Protein AF-A0A946GXW9-F1 (afdb_monomer_lite)

Secondary structure (DSSP, 8-state):
----------------------------------PPS--PPSTTEEEEEEEETTEEEEEEEEEEETTEETTHHHHHHHHHHHHHH-TTSSS--BHHHHHH-GGG-SHHHHHHHHSHHHHHHHHHHH-SSSSSB--HHHHHHHHHHHHTS-SEEEEEEE------HHHHHH-SS-SS-B-HHHHHTHHHHHHTT-SS-SSEEETTTS-----TTTSSS-SS-S--TT--TT-S--SEEE-STTS-HHHHHHHHHHHHSS---SHHHHHSPPSEEEEEE---TT-TT-EEEEEESSTTS------STTGGGEEEEEETTEEEEEEEPPPSSPPP-HHHHHHHHHHTT-SS-SSEEETHHHHTT-SHHHHHHHHHH-SS-SSEEEHHHHHHHHHHHHHHHHH-EEEEEEEE---HHHHH-SS-SSEEEHHHHHHHHHHHGGG-SSSSS-B-GGG---EEEEEEEETT----GGGT------------------HHHHHH-SS-SSSB-TTT--S-HHHHHHH-SS-SSSB-HHHHHHHHT--

Foldseek 3Di:
DDDDDDDDDDDDDDDDDDDDDDDDDDDDDPPPDPPDPDQDDPQQWFWKWFQALQGIAIEIEREAEPNHRLCPLVLVVLVVLQCQQPVVVPNFRFPVSSLVRLLQLFAQRVVQSPDPVSVVVLCPQLPVVVPRTRDSSSSQSSLCNLQVHHLEAEAEDAFPPPDDLLQCQLCPVPPQKNFLVSLVCLLVSQQVLPPVNPQKFFSVSSDPPPVVVCVPPDPDDPPQPDDDPPHAADRMDTDGPPDDQSNVQSSSCRQPVDGDRCVCSNPDDGQKYKYAYAYDPPDPPHAIAIDGPDPVFDGDDDPDPVCRQWDWGADLQAIEIEGAFDFPDDPPPQLVVLVVVCVVQVPVPPQKHADPSQVVCPDPVSVSVQSNLPNVPPRIGGSVSSSVSSCSNCVSQQSRKYKYKHWFQDHLQNQLPLQPPNMHGSLSSVCSSVSQCVLVPVPNSMRHSSSRYTYMYIYMHRPPGPGDCVSVDDPPPPRPVVPVPDPPADPVQVVLPPVPPQKHAPVSDPDDVVVVCVLPPVNPRIHHRVSRVVVVPPD

Structure (mmCIF, N/CA/C/O backbone):
data_AF-A0A946GXW9-F1
#
_entry.id   AF-A0A946GXW9-F1
#
loop_
_atom_site.group_PDB
_atom_site.id
_atom_site.type_symbol
_atom_site.label_atom_id
_atom_site.label_alt_id
_atom_site.label_comp_id
_atom_site.label_asym_id
_atom_site.label_entity_id
_atom_site.label_seq_id
_atom_site.pdbx_PDB_ins_code
_atom_site.Cartn_x
_atom_site.Cartn_y
_atom_site.Cartn_z
_atom_site.occupancy
_atom_site.B_iso_or_equiv
_atom_site.auth_seq_id
_atom_site.auth_comp_id
_atom_site.auth_asym_id
_atom_site.auth_atom_id
_atom_site.pdbx_PDB_model_num
ATOM 1 N N . MET A 1 1 ? 68.899 37.849 25.808 1.00 30.95 1 MET A N 1
ATOM 2 C CA . MET A 1 1 ? 70.343 38.121 25.614 1.00 30.95 1 MET A CA 1
ATOM 3 C C . MET A 1 1 ? 71.054 37.834 26.927 1.00 30.95 1 MET A C 1
ATOM 5 O O . MET A 1 1 ? 70.459 38.208 27.932 1.00 30.95 1 MET A O 1
ATOM 9 N N . PRO A 1 2 ? 72.256 37.224 26.968 1.00 49.47 2 PRO A N 1
ATOM 10 C CA . PRO A 1 2 ? 73.142 36.755 25.880 1.00 49.47 2 PRO A CA 1
ATOM 11 C C . PRO A 1 2 ? 73.172 35.199 25.778 1.00 49.47 2 PRO A C 1
ATOM 13 O O . PRO A 1 2 ? 72.967 34.523 26.777 1.00 49.47 2 PRO A O 1
ATOM 16 N N . THR A 1 3 ? 73.126 34.562 24.595 1.00 29.72 3 THR A N 1
ATOM 17 C CA . THR A 1 3 ? 74.217 34.223 23.627 1.00 29.72 3 THR A CA 1
ATOM 18 C C . THR A 1 3 ? 75.319 33.323 24.214 1.00 29.72 3 THR A C 1
ATOM 20 O O . THR A 1 3 ? 76.046 33.757 25.094 1.00 29.72 3 THR A O 1
ATOM 23 N N . HIS A 1 4 ? 75.364 32.018 23.904 1.00 30.39 4 HIS A N 1
ATOM 24 C CA . HIS A 1 4 ? 75.923 31.348 22.701 1.00 30.39 4 HIS A CA 1
ATOM 25 C C . HIS A 1 4 ? 77.460 31.397 22.556 1.00 30.39 4 HIS A C 1
ATOM 27 O O . HIS A 1 4 ? 78.017 32.448 22.267 1.00 30.39 4 HIS A O 1
ATOM 33 N N . ALA A 1 5 ? 78.087 30.213 22.606 1.00 30.28 5 ALA A N 1
ATOM 34 C CA . ALA A 1 5 ? 79.343 29.823 21.939 1.00 30.28 5 ALA A CA 1
ATOM 35 C C . ALA A 1 5 ? 79.352 28.273 21.871 1.00 30.28 5 ALA A C 1
ATOM 37 O O . ALA A 1 5 ? 79.281 27.630 22.910 1.00 30.28 5 ALA A O 1
ATOM 38 N N . ARG A 1 6 ? 79.035 27.612 20.747 1.00 26.62 6 ARG A N 1
ATOM 39 C CA . ARG A 1 6 ? 79.827 27.254 19.544 1.00 26.62 6 ARG A CA 1
ATOM 40 C C . ARG A 1 6 ? 81.110 26.417 19.768 1.00 26.62 6 ARG A C 1
ATOM 42 O O . ARG A 1 6 ? 82.108 26.941 20.234 1.00 26.62 6 ARG A O 1
ATOM 49 N N . LEU A 1 7 ? 81.036 25.196 19.208 1.00 24.03 7 LEU A N 1
ATOM 50 C CA . LEU A 1 7 ? 82.045 24.390 18.481 1.00 24.03 7 LEU A CA 1
ATOM 51 C C . LEU A 1 7 ? 83.247 23.748 19.215 1.00 24.03 7 LEU A C 1
ATOM 53 O O . LEU A 1 7 ? 84.143 24.454 19.651 1.00 24.03 7 LEU A O 1
ATOM 57 N N . LEU A 1 8 ? 83.343 22.406 19.142 1.00 23.98 8 LEU A N 1
ATOM 58 C CA . LEU A 1 8 ? 84.377 21.612 18.418 1.00 23.98 8 LEU A CA 1
ATOM 59 C C . LEU A 1 8 ? 84.025 20.095 18.532 1.00 23.98 8 LEU A C 1
ATOM 61 O O . LEU A 1 8 ? 83.753 19.635 19.631 1.00 23.98 8 LEU A O 1
ATOM 65 N N . VAL A 1 9 ? 83.720 19.352 17.454 1.00 23.00 9 VAL A N 1
ATOM 66 C CA . VAL A 1 9 ? 84.589 18.553 16.537 1.00 23.00 9 VAL A CA 1
ATOM 67 C C . VAL A 1 9 ? 85.198 17.266 17.139 1.00 23.00 9 VAL A C 1
ATOM 69 O O . VAL A 1 9 ? 86.105 17.356 17.955 1.00 23.00 9 VAL A O 1
ATOM 72 N N . CYS A 1 10 ? 84.737 16.091 16.662 1.00 22.88 10 CYS A N 1
ATOM 73 C CA . CYS A 1 10 ? 85.513 14.940 16.118 1.00 22.88 10 CYS A CA 1
ATOM 74 C C . CYS A 1 10 ? 84.574 13.719 15.916 1.00 22.88 10 CYS A C 1
ATOM 76 O O . CYS A 1 10 ? 83.978 13.252 16.877 1.00 22.88 10 CYS A O 1
ATOM 78 N N . VAL A 1 11 ? 84.198 13.343 14.683 1.00 23.62 11 VAL A N 1
ATOM 79 C CA . VAL A 1 11 ? 84.853 12.385 13.749 1.00 23.62 11 VAL A CA 1
ATOM 80 C C . VAL A 1 11 ? 84.713 10.908 14.164 1.00 23.62 11 VAL A C 1
ATOM 82 O O . VAL A 1 11 ? 85.396 10.468 15.081 1.00 23.62 11 VAL A O 1
ATOM 85 N N . CYS A 1 12 ? 83.895 10.134 13.427 1.00 23.73 12 CYS A N 1
ATOM 86 C CA . CYS A 1 12 ? 84.366 8.972 12.647 1.00 23.73 12 CYS A CA 1
ATOM 87 C C . CYS A 1 12 ? 83.267 8.300 11.784 1.00 23.73 12 CYS A C 1
ATOM 89 O O . CYS A 1 12 ? 82.201 7.968 12.286 1.00 23.73 12 CYS A O 1
ATOM 91 N N . CYS A 1 13 ? 83.630 8.099 10.505 1.00 23.03 13 CYS A N 1
ATOM 92 C CA . CYS A 1 13 ? 83.280 7.070 9.500 1.00 23.03 13 CYS A CA 1
ATOM 93 C C . CYS A 1 13 ? 81.815 6.623 9.289 1.00 23.03 13 CYS A C 1
ATOM 95 O O . CYS A 1 13 ? 81.186 6.077 10.181 1.00 23.03 13 CYS A O 1
ATOM 97 N N . ALA A 1 14 ? 81.221 6.907 8.118 1.00 25.06 14 ALA A N 1
ATOM 98 C CA . ALA A 1 14 ? 81.325 6.182 6.824 1.00 25.06 14 ALA A CA 1
ATOM 99 C C . ALA A 1 14 ? 80.259 5.068 6.744 1.00 25.06 14 ALA A C 1
ATOM 101 O O . ALA A 1 14 ? 80.277 4.151 7.549 1.00 25.06 14 ALA A O 1
ATOM 102 N N . SER A 1 15 ? 79.267 5.122 5.853 1.00 28.66 15 SER A N 1
ATOM 103 C CA . SER A 1 15 ? 79.447 4.964 4.405 1.00 28.66 15 SER A CA 1
ATOM 104 C C . SER A 1 15 ? 78.376 5.659 3.536 1.00 28.66 15 SER A C 1
ATOM 106 O O . SER A 1 15 ? 77.223 5.832 3.915 1.00 28.66 15 SER A O 1
ATOM 108 N N . MET A 1 16 ? 78.845 6.035 2.345 1.00 25.14 16 MET A N 1
ATOM 109 C CA . MET A 1 16 ? 78.244 6.712 1.187 1.00 25.14 16 MET A CA 1
ATOM 110 C C . MET A 1 16 ? 76.792 6.328 0.795 1.00 25.14 16 MET A C 1
ATOM 112 O O . MET A 1 16 ? 76.543 5.197 0.397 1.00 25.14 16 MET A O 1
ATOM 116 N N . LEU A 1 17 ? 75.840 7.271 0.918 1.00 25.91 17 LEU A N 1
ATOM 117 C CA . LEU A 1 17 ? 75.287 8.172 -0.130 1.00 25.91 17 LEU A CA 1
ATOM 118 C C . LEU A 1 1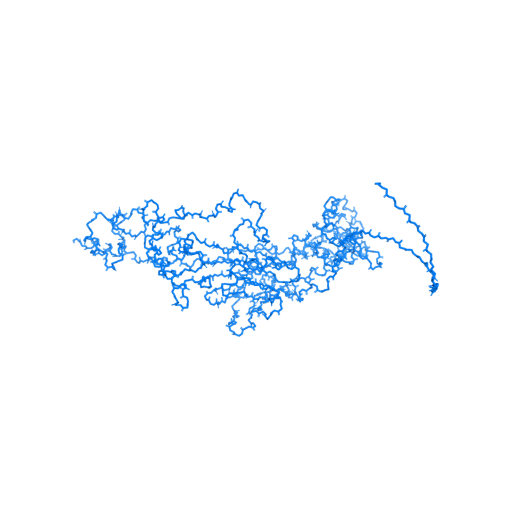7 ? 75.132 7.646 -1.595 1.00 25.91 17 LEU A C 1
ATOM 120 O O . LEU A 1 17 ? 76.003 6.890 -2.016 1.00 25.91 17 LEU A O 1
ATOM 124 N N . PRO A 1 18 ? 74.208 8.180 -2.455 1.00 36.69 18 PRO A N 1
ATOM 125 C CA . PRO A 1 18 ? 73.216 9.250 -2.183 1.00 36.69 18 PRO A CA 1
ATOM 126 C C . PRO A 1 18 ? 71.919 9.381 -3.064 1.00 36.69 18 PRO A C 1
ATOM 128 O O . PRO A 1 18 ? 71.711 8.649 -4.022 1.00 36.69 18 PRO A O 1
ATOM 131 N N . PHE A 1 19 ? 71.170 10.471 -2.767 1.00 24.66 19 PHE A N 1
ATOM 132 C CA . PHE A 1 19 ? 70.491 11.439 -3.675 1.00 24.66 19 PHE A CA 1
ATOM 133 C C . PHE A 1 19 ? 69.197 10.924 -4.345 1.00 24.66 19 PHE A C 1
ATOM 135 O O . PHE A 1 19 ? 69.226 9.936 -5.058 1.00 24.66 19 PHE A O 1
ATOM 142 N N . THR A 1 20 ? 68.007 11.537 -4.280 1.00 26.42 20 THR A N 1
ATOM 143 C CA . THR A 1 20 ? 67.396 12.788 -3.742 1.00 26.42 20 THR A CA 1
ATOM 144 C C . THR A 1 20 ? 65.962 12.792 -4.322 1.00 26.42 20 THR A C 1
ATOM 146 O O . THR A 1 20 ? 65.746 12.131 -5.329 1.00 26.42 20 THR A O 1
ATOM 149 N N . THR A 1 21 ? 64.914 13.466 -3.852 1.00 27.81 21 THR A N 1
ATOM 150 C CA . THR A 1 21 ? 64.698 14.660 -3.018 1.00 27.81 21 THR A CA 1
ATOM 151 C C . THR A 1 21 ? 63.302 14.523 -2.401 1.00 27.81 21 THR A C 1
ATOM 153 O O . THR A 1 21 ? 62.371 14.081 -3.071 1.00 27.81 21 THR A O 1
ATOM 156 N N . ALA A 1 22 ? 63.163 14.952 -1.150 1.00 26.20 22 ALA A N 1
ATOM 157 C CA . ALA A 1 22 ? 61.893 15.166 -0.466 1.00 26.20 22 ALA A CA 1
ATOM 158 C C . ALA A 1 22 ? 61.220 16.475 -0.914 1.00 26.20 22 ALA A C 1
ATOM 160 O O . ALA A 1 22 ? 61.940 17.427 -1.205 1.00 26.20 22 ALA A O 1
ATOM 161 N N . VAL A 1 23 ? 59.884 16.543 -0.842 1.00 25.88 23 VAL A N 1
ATOM 162 C CA . VAL A 1 23 ? 59.140 17.705 -0.313 1.00 25.88 23 VAL A CA 1
ATOM 163 C C . VAL A 1 23 ? 57.891 17.190 0.422 1.00 25.88 23 VAL A C 1
ATOM 165 O O . VAL A 1 23 ? 57.211 16.283 -0.052 1.00 25.88 23 VAL A O 1
ATOM 168 N N . GLU A 1 24 ? 57.664 17.748 1.609 1.00 24.03 24 GLU A N 1
ATOM 169 C CA . GLU A 1 24 ? 56.623 17.449 2.596 1.00 24.03 24 GLU A CA 1
ATOM 170 C C . GLU A 1 24 ? 55.226 18.021 2.273 1.00 24.03 24 GLU A C 1
ATOM 172 O O . GLU A 1 24 ? 55.105 19.054 1.623 1.00 24.03 24 GLU A O 1
ATOM 177 N N . ALA A 1 25 ? 54.234 17.384 2.915 1.00 25.06 25 ALA A N 1
ATOM 178 C CA . ALA A 1 25 ? 53.025 17.929 3.556 1.00 25.06 25 ALA A CA 1
ATOM 179 C C . ALA A 1 25 ? 51.871 18.525 2.719 1.00 25.06 25 ALA A C 1
ATOM 181 O O . ALA A 1 25 ? 52.032 19.475 1.962 1.00 25.06 25 ALA A O 1
ATOM 182 N N . GLY A 1 26 ? 50.656 18.044 3.021 1.00 22.27 26 GLY A N 1
ATOM 183 C CA . GLY A 1 26 ? 49.391 18.735 2.746 1.00 22.27 26 GLY A CA 1
ATOM 184 C C . GLY A 1 26 ? 48.205 17.784 2.573 1.00 22.27 26 GLY A C 1
ATOM 185 O O . GLY A 1 26 ? 48.253 16.893 1.740 1.00 22.27 26 GLY A O 1
ATOM 186 N N . GLU A 1 27 ? 47.172 17.968 3.388 1.00 25.86 27 GLU A N 1
ATOM 187 C CA . GLU A 1 27 ? 45.914 17.216 3.485 1.00 25.86 27 GLU A CA 1
ATOM 188 C C . GLU A 1 27 ? 45.112 17.120 2.170 1.00 25.86 27 GLU A C 1
ATOM 190 O O . GLU A 1 27 ? 45.061 18.078 1.410 1.00 25.86 27 GLU A O 1
ATOM 195 N N . GLU A 1 28 ? 44.427 15.992 1.938 1.00 24.94 28 GLU A N 1
ATOM 196 C CA . GLU A 1 28 ? 42.953 15.920 1.869 1.00 24.94 28 GLU A CA 1
ATOM 197 C C . GLU A 1 28 ? 42.472 14.479 1.602 1.00 24.94 28 GLU A C 1
ATOM 199 O O . GLU A 1 28 ? 43.012 13.736 0.780 1.00 24.94 28 GLU A O 1
ATOM 204 N N . GLU A 1 29 ? 41.438 14.080 2.347 1.00 30.75 29 GLU A N 1
ATOM 205 C CA . GLU A 1 29 ? 40.706 12.820 2.231 1.00 30.75 29 GLU A CA 1
ATOM 206 C C . GLU A 1 29 ? 40.081 12.646 0.837 1.00 30.75 29 GLU A C 1
ATOM 208 O O . GLU A 1 29 ? 38.959 13.067 0.566 1.00 30.75 29 GLU A O 1
ATOM 213 N N . GLY A 1 30 ? 40.767 11.923 -0.044 1.00 22.95 30 GLY A N 1
ATOM 214 C CA . GLY A 1 30 ? 40.154 11.303 -1.214 1.00 22.95 30 GLY A CA 1
ATOM 215 C C . GLY A 1 30 ? 39.533 9.963 -0.836 1.00 22.95 30 GLY A C 1
ATOM 216 O O . GLY A 1 30 ? 40.132 8.915 -1.079 1.00 22.95 30 GLY A O 1
ATOM 217 N N . ALA A 1 31 ? 38.342 9.969 -0.230 1.00 25.22 31 ALA A N 1
ATOM 218 C CA . ALA A 1 31 ? 37.531 8.763 -0.089 1.00 25.22 31 ALA A CA 1
ATOM 219 C C . ALA A 1 31 ? 37.118 8.280 -1.488 1.00 25.22 31 ALA A C 1
ATOM 221 O O . ALA A 1 31 ? 36.078 8.667 -2.019 1.00 25.22 31 ALA A O 1
ATOM 222 N N . ALA A 1 32 ? 37.966 7.451 -2.098 1.00 25.02 32 ALA A N 1
ATOM 223 C CA . ALA A 1 32 ? 37.677 6.752 -3.336 1.00 25.02 32 ALA A CA 1
ATOM 224 C C . ALA A 1 32 ? 36.358 5.989 -3.163 1.00 25.02 32 ALA A C 1
ATOM 226 O O . ALA A 1 32 ? 36.261 5.036 -2.380 1.00 25.02 32 ALA A O 1
ATOM 227 N N . ALA A 1 33 ? 35.326 6.457 -3.863 1.00 27.12 33 ALA A N 1
ATOM 228 C CA . ALA A 1 33 ? 34.045 5.789 -3.953 1.00 27.12 33 ALA A CA 1
ATOM 229 C C . ALA A 1 33 ? 34.296 4.360 -4.444 1.00 27.12 33 ALA A C 1
ATOM 231 O O . ALA A 1 33 ? 34.726 4.139 -5.575 1.00 27.12 33 ALA A O 1
ATOM 232 N N . LYS A 1 34 ? 34.077 3.384 -3.557 1.00 26.77 34 LYS A N 1
ATOM 233 C CA . LYS A 1 34 ? 34.097 1.966 -3.906 1.00 26.77 34 LYS A CA 1
ATOM 234 C C . LYS A 1 34 ? 33.080 1.741 -5.022 1.00 26.77 34 LYS A C 1
ATOM 236 O O . LYS A 1 34 ? 31.876 1.793 -4.772 1.00 26.77 34 LYS A O 1
ATOM 241 N N . VAL A 1 35 ? 33.590 1.483 -6.222 1.00 30.58 35 VAL A N 1
ATOM 242 C CA . VAL A 1 35 ? 32.861 0.839 -7.316 1.00 30.58 35 VAL A CA 1
ATOM 243 C C . VAL A 1 35 ? 32.223 -0.427 -6.739 1.00 30.58 35 VAL A C 1
ATOM 245 O O . VAL A 1 35 ? 32.915 -1.253 -6.137 1.00 30.58 35 VAL A O 1
ATOM 248 N N . ARG A 1 36 ? 30.893 -0.521 -6.807 1.00 34.00 36 ARG A N 1
ATOM 249 C CA . ARG A 1 36 ? 30.127 -1.621 -6.213 1.00 34.00 36 ARG A CA 1
ATOM 250 C C . ARG A 1 36 ? 30.015 -2.769 -7.222 1.00 34.00 36 ARG A C 1
ATOM 252 O O . ARG A 1 36 ? 29.580 -2.522 -8.341 1.00 34.00 36 ARG A O 1
ATOM 259 N N . PRO A 1 37 ? 30.398 -4.002 -6.859 1.00 30.22 37 PRO A N 1
ATOM 260 C CA . PRO A 1 37 ? 30.129 -5.177 -7.676 1.00 30.22 37 PRO A CA 1
ATOM 261 C C . PRO A 1 37 ? 28.701 -5.694 -7.413 1.00 30.22 37 PRO A C 1
ATOM 263 O O . PRO A 1 37 ? 28.298 -5.805 -6.257 1.00 30.22 37 PRO A O 1
ATOM 266 N N . ASP A 1 38 ? 27.974 -6.024 -8.485 1.00 35.41 38 ASP A N 1
ATOM 267 C CA . ASP A 1 38 ? 26.721 -6.802 -8.518 1.00 35.41 38 ASP A CA 1
ATOM 268 C C . ASP A 1 38 ? 25.582 -6.342 -7.577 1.00 35.41 38 ASP A C 1
ATOM 270 O O . ASP A 1 38 ? 25.164 -7.051 -6.662 1.00 35.41 38 ASP A O 1
ATOM 274 N N . ASP A 1 39 ? 25.009 -5.166 -7.857 1.00 42.47 39 ASP A N 1
ATOM 275 C CA . ASP A 1 39 ? 23.852 -4.592 -7.141 1.00 42.47 39 ASP A CA 1
ATOM 276 C C . ASP A 1 39 ? 22.471 -5.089 -7.654 1.00 42.47 39 ASP A C 1
ATOM 278 O O . ASP A 1 39 ? 21.423 -4.569 -7.247 1.00 42.47 39 ASP A O 1
ATOM 282 N N . ASP A 1 40 ? 22.427 -6.111 -8.521 1.00 44.44 40 ASP A N 1
ATOM 283 C CA . ASP A 1 40 ? 21.167 -6.639 -9.056 1.00 44.44 40 ASP A CA 1
ATOM 284 C C . ASP A 1 40 ? 20.480 -7.609 -8.074 1.00 44.44 40 ASP A C 1
ATOM 286 O O . ASP A 1 40 ? 21.002 -8.696 -7.801 1.00 44.44 40 ASP A O 1
ATOM 290 N N . PRO A 1 41 ? 19.271 -7.297 -7.552 1.00 43.09 41 PRO A N 1
ATOM 291 C CA . PRO A 1 41 ? 18.470 -8.318 -6.890 1.00 43.09 41 PRO A CA 1
ATOM 292 C C . PRO A 1 41 ? 18.227 -9.468 -7.883 1.00 43.09 41 PRO A C 1
ATOM 294 O O . PRO A 1 41 ? 18.063 -9.213 -9.079 1.00 43.09 41 PRO A O 1
ATOM 297 N N . PRO A 1 42 ? 18.185 -10.738 -7.434 1.00 50.22 42 PRO A N 1
ATOM 298 C CA . PRO A 1 42 ? 18.082 -11.876 -8.339 1.00 50.22 42 PRO A CA 1
ATOM 299 C C . PRO A 1 42 ? 16.929 -11.680 -9.328 1.00 50.22 42 PRO A C 1
ATOM 301 O O . PRO A 1 42 ? 15.790 -11.462 -8.913 1.00 50.22 42 PRO A O 1
ATOM 304 N N . LYS A 1 43 ? 17.262 -11.731 -10.627 1.00 64.25 43 LYS A N 1
ATOM 305 C CA . LYS A 1 43 ? 16.405 -11.545 -11.814 1.00 64.25 43 LYS A CA 1
ATOM 306 C C . LYS A 1 43 ? 14.902 -11.676 -11.507 1.00 64.25 43 LYS A C 1
ATOM 308 O O . LYS A 1 43 ? 14.337 -12.765 -11.572 1.00 64.25 43 LYS A O 1
ATOM 313 N N . GLY A 1 44 ? 14.236 -10.560 -11.195 1.00 65.50 44 GLY A N 1
ATOM 314 C CA . GLY A 1 44 ? 12.769 -10.487 -11.096 1.00 65.50 44 GLY A CA 1
ATOM 315 C C . GLY A 1 44 ? 12.162 -10.575 -9.707 1.00 65.50 44 GLY A C 1
ATOM 316 O O . GLY A 1 44 ? 10.934 -10.551 -9.588 1.00 65.50 44 GLY A O 1
ATOM 317 N N . LYS A 1 45 ? 12.994 -10.675 -8.674 1.00 84.06 45 LYS A N 1
ATOM 318 C CA . LYS A 1 45 ? 12.555 -10.756 -7.286 1.00 84.06 45 LYS A CA 1
ATOM 319 C C . LYS A 1 45 ? 12.788 -9.435 -6.571 1.00 84.06 45 LYS A C 1
ATOM 321 O O . LYS A 1 45 ? 13.842 -8.819 -6.691 1.00 84.06 45 LYS A O 1
ATOM 326 N N . VAL A 1 46 ? 11.807 -9.018 -5.785 1.00 89.12 46 VAL A N 1
ATOM 327 C CA . VAL A 1 46 ? 11.909 -7.874 -4.886 1.00 89.12 46 VAL A CA 1
ATOM 328 C C . VAL A 1 46 ? 11.774 -8.374 -3.467 1.00 89.12 46 VAL A C 1
ATOM 330 O O . VAL A 1 46 ? 10.813 -9.055 -3.121 1.00 89.12 46 VAL A O 1
ATOM 333 N N . ARG A 1 47 ? 12.740 -8.013 -2.632 1.00 91.81 47 ARG A N 1
ATOM 334 C CA . ARG A 1 47 ? 12.718 -8.348 -1.220 1.00 91.81 47 ARG A CA 1
ATOM 335 C C . ARG A 1 47 ? 12.151 -7.181 -0.427 1.00 91.81 47 ARG A C 1
ATOM 337 O O . ARG A 1 47 ? 12.588 -6.041 -0.584 1.00 91.81 47 ARG A O 1
ATOM 344 N N . LEU A 1 48 ? 11.159 -7.465 0.399 1.00 93.62 48 LEU A N 1
ATOM 345 C CA . LEU A 1 48 ? 10.395 -6.484 1.152 1.00 93.62 48 LEU A CA 1
ATOM 346 C C . LEU A 1 48 ? 10.431 -6.849 2.637 1.00 93.62 48 LEU A C 1
ATOM 348 O O . LEU A 1 48 ? 10.404 -8.025 2.997 1.00 93.62 48 LEU A O 1
ATOM 352 N N . LEU A 1 49 ? 10.485 -5.837 3.493 1.00 93.81 49 LEU A N 1
ATOM 353 C CA . LEU A 1 49 ? 10.359 -5.963 4.937 1.00 93.81 49 LEU A CA 1
ATOM 354 C C . LEU A 1 49 ? 9.026 -5.354 5.359 1.00 93.81 49 LEU A C 1
ATOM 356 O O . LEU A 1 49 ? 8.843 -4.138 5.265 1.00 93.81 49 LEU A O 1
ATOM 360 N N . LEU A 1 50 ? 8.107 -6.205 5.803 1.00 91.44 50 LEU A N 1
ATOM 361 C CA . LEU A 1 50 ? 6.837 -5.807 6.387 1.00 91.44 50 LEU A CA 1
ATOM 362 C C . LEU A 1 50 ? 6.993 -5.697 7.903 1.00 91.44 50 LEU A C 1
ATOM 364 O O . LEU A 1 50 ? 7.328 -6.671 8.571 1.00 91.44 50 LEU A O 1
ATOM 368 N N . LEU A 1 51 ? 6.714 -4.522 8.450 1.00 87.81 51 LEU A N 1
ATOM 369 C CA . LEU A 1 51 ? 6.647 -4.275 9.881 1.00 87.81 51 LEU A CA 1
ATOM 370 C C . LEU A 1 51 ? 5.243 -4.650 10.376 1.00 87.81 51 LEU A C 1
ATOM 372 O O . LEU A 1 51 ? 4.356 -3.800 10.451 1.00 87.81 51 LEU A O 1
ATOM 376 N N . ALA A 1 52 ? 5.018 -5.940 10.635 1.00 82.19 52 ALA A N 1
ATOM 377 C CA . ALA A 1 52 ? 3.756 -6.434 11.185 1.00 82.19 52 ALA A CA 1
ATOM 378 C C . ALA A 1 52 ? 3.730 -6.296 12.721 1.00 82.19 52 ALA A C 1
ATOM 380 O O . ALA A 1 52 ? 4.808 -6.226 13.324 1.00 82.19 52 ALA A O 1
ATOM 381 N N . PRO A 1 53 ? 2.541 -6.292 13.363 1.00 76.12 53 PRO A N 1
ATOM 382 C CA . PRO A 1 53 ? 2.420 -6.197 14.821 1.00 76.12 53 PRO A CA 1
ATOM 383 C C . PRO A 1 53 ? 3.227 -7.270 15.554 1.00 76.12 53 PRO A C 1
ATOM 385 O O . PRO A 1 53 ? 4.010 -6.946 16.433 1.00 76.12 53 PRO A O 1
ATOM 388 N N . THR A 1 54 ? 3.165 -8.523 15.098 1.00 75.75 54 THR A N 1
ATOM 389 C CA . THR A 1 54 ? 3.898 -9.663 15.682 1.00 75.75 54 THR A CA 1
ATOM 390 C C . THR A 1 54 ? 5.416 -9.612 15.485 1.00 75.75 54 THR A C 1
ATOM 392 O O . THR A 1 54 ? 6.142 -10.463 15.997 1.00 75.75 54 THR A O 1
ATOM 395 N N . GLY A 1 55 ? 5.911 -8.666 14.687 1.00 84.12 55 GLY A N 1
ATOM 396 C CA . GLY A 1 55 ? 7.319 -8.524 14.352 1.00 84.12 55 GLY A CA 1
ATOM 397 C C . GLY A 1 55 ? 7.585 -8.375 12.851 1.00 84.12 55 GLY A C 1
ATOM 398 O O . GLY A 1 55 ? 6.679 -8.462 12.020 1.00 84.12 55 GLY A O 1
ATOM 399 N N . PRO A 1 56 ? 8.849 -8.117 12.485 1.00 90.62 56 PRO A N 1
ATOM 400 C CA . PRO A 1 56 ? 9.243 -7.900 11.101 1.00 90.62 56 PRO A CA 1
ATOM 401 C C . PRO A 1 56 ? 9.195 -9.192 10.282 1.00 90.62 56 PRO A C 1
ATOM 403 O O . PRO A 1 56 ? 9.830 -10.184 10.634 1.00 90.62 56 PRO A O 1
ATOM 406 N N . LEU A 1 57 ? 8.505 -9.143 9.145 1.00 91.25 57 LEU A N 1
ATOM 407 C CA . LEU A 1 57 ? 8.339 -10.247 8.205 1.00 91.25 57 LEU A CA 1
ATOM 408 C C . LEU A 1 57 ? 9.056 -9.934 6.893 1.00 91.25 57 LEU A C 1
ATOM 410 O O . LEU A 1 57 ? 8.896 -8.862 6.311 1.00 91.25 57 LEU A O 1
ATOM 414 N N . VAL A 1 58 ? 9.827 -10.896 6.398 1.00 94.06 58 VAL A N 1
ATOM 415 C CA . VAL A 1 58 ? 10.494 -10.797 5.095 1.00 94.06 58 VAL A CA 1
ATOM 416 C C . VAL A 1 58 ? 9.595 -11.397 4.024 1.00 94.06 58 VAL A C 1
ATOM 418 O O . VAL A 1 58 ? 9.193 -12.554 4.124 1.00 94.06 58 VAL A O 1
ATOM 421 N N . ILE A 1 59 ? 9.319 -10.635 2.975 1.00 93.31 59 ILE A N 1
ATOM 422 C CA . ILE A 1 59 ? 8.548 -11.077 1.817 1.00 93.31 59 ILE A CA 1
ATOM 423 C C . ILE A 1 59 ? 9.470 -11.051 0.601 1.00 93.31 59 ILE A C 1
ATOM 425 O O . ILE A 1 59 ? 10.086 -10.029 0.304 1.00 93.31 59 ILE A O 1
ATOM 429 N N . GLU A 1 60 ? 9.560 -12.160 -0.121 1.00 93.44 60 GLU A N 1
ATOM 430 C CA . GLU A 1 60 ? 10.187 -12.213 -1.437 1.00 93.44 60 GLU A CA 1
ATOM 431 C C . GLU A 1 60 ? 9.093 -12.232 -2.506 1.00 93.44 60 GLU A C 1
ATOM 433 O O . GLU A 1 60 ? 8.315 -13.176 -2.599 1.00 93.44 60 GLU A O 1
ATOM 438 N N . ALA A 1 61 ? 9.009 -11.177 -3.309 1.00 92.50 61 ALA A N 1
ATOM 439 C CA . ALA A 1 61 ? 8.015 -11.036 -4.361 1.00 92.50 61 ALA A CA 1
ATOM 440 C C . ALA A 1 61 ? 8.646 -11.264 -5.738 1.00 92.50 61 ALA A C 1
ATOM 442 O O . ALA A 1 61 ? 9.453 -10.455 -6.190 1.00 92.50 61 ALA A O 1
ATOM 443 N N . ALA A 1 62 ? 8.263 -12.334 -6.429 1.00 91.00 62 ALA A N 1
ATOM 444 C CA . ALA A 1 62 ? 8.557 -12.539 -7.842 1.00 91.00 62 ALA A CA 1
ATOM 445 C C . ALA A 1 62 ? 7.470 -11.854 -8.683 1.00 91.00 62 ALA A C 1
ATOM 447 O O . ALA A 1 62 ? 6.321 -12.301 -8.701 1.00 91.00 62 ALA A O 1
ATOM 448 N N . ILE A 1 63 ? 7.825 -10.761 -9.360 1.00 89.19 63 ILE A N 1
ATOM 449 C CA . ILE A 1 63 ? 6.871 -9.943 -10.120 1.00 89.19 63 ILE A CA 1
ATOM 450 C C . ILE A 1 63 ? 7.118 -10.135 -11.614 1.00 89.19 63 ILE A C 1
ATOM 452 O O . ILE A 1 63 ? 8.225 -9.903 -12.111 1.00 89.19 63 ILE A O 1
ATOM 456 N N . THR A 1 64 ? 6.075 -10.526 -12.343 1.00 86.62 64 THR A N 1
ATOM 457 C CA . THR A 1 64 ? 6.133 -10.711 -13.796 1.00 86.62 64 THR A CA 1
ATOM 458 C C . THR A 1 64 ? 5.090 -9.868 -14.520 1.00 86.62 64 THR A C 1
ATOM 460 O O . THR A 1 64 ? 4.013 -9.601 -13.994 1.00 86.62 64 THR A O 1
ATOM 463 N N . ILE A 1 65 ? 5.409 -9.447 -15.742 1.00 80.50 65 ILE A N 1
ATOM 464 C CA . ILE A 1 65 ? 4.511 -8.768 -16.679 1.00 80.50 65 ILE A CA 1
ATOM 465 C C . ILE A 1 65 ? 4.565 -9.571 -17.980 1.00 80.50 65 ILE A C 1
ATOM 467 O O . ILE A 1 65 ? 5.634 -9.743 -18.567 1.00 80.50 65 ILE A O 1
ATOM 471 N N . GLY A 1 66 ? 3.427 -10.125 -18.407 1.00 77.31 66 GLY A N 1
ATOM 472 C CA . GLY A 1 66 ? 3.370 -10.996 -19.587 1.00 77.31 66 GLY A CA 1
ATOM 473 C C . GLY A 1 66 ? 4.298 -12.217 -19.493 1.00 77.31 66 GLY A C 1
ATOM 474 O O . GLY A 1 66 ? 4.960 -12.560 -20.468 1.00 77.31 66 GLY A O 1
ATOM 475 N N . GLY A 1 67 ? 4.419 -12.818 -18.302 1.00 79.12 67 GLY A N 1
ATOM 476 C CA . GLY A 1 67 ? 5.248 -14.005 -18.049 1.00 79.12 67 GLY A CA 1
ATOM 477 C C . GLY A 1 67 ? 6.756 -13.751 -17.934 1.00 79.12 67 GLY A C 1
ATOM 478 O O . GLY A 1 67 ? 7.501 -14.669 -17.601 1.00 79.12 67 GLY A O 1
ATOM 479 N N . ARG A 1 68 ? 7.226 -12.518 -18.160 1.00 83.06 68 ARG A N 1
ATOM 480 C CA . ARG A 1 68 ? 8.636 -12.131 -17.992 1.00 83.06 68 ARG A CA 1
ATOM 481 C C . ARG A 1 68 ? 8.819 -11.281 -16.736 1.00 83.06 68 ARG A C 1
ATOM 483 O O . ARG A 1 68 ? 7.904 -10.539 -16.384 1.00 83.06 68 ARG A O 1
ATOM 490 N N . PRO A 1 69 ? 9.975 -11.339 -16.056 1.00 86.00 69 PRO A N 1
ATOM 491 C CA . PRO A 1 69 ? 10.248 -10.447 -14.936 1.00 86.00 69 PRO A CA 1
ATOM 492 C C . PRO A 1 69 ? 10.083 -8.965 -15.296 1.00 86.00 69 PRO A C 1
ATOM 494 O O . PRO A 1 69 ? 10.534 -8.536 -16.355 1.00 86.00 69 PRO A O 1
ATOM 497 N N . PHE A 1 70 ? 9.476 -8.178 -14.404 1.00 82.12 70 PHE A N 1
ATOM 498 C CA . PHE A 1 70 ? 9.070 -6.791 -14.700 1.00 82.12 70 PHE A CA 1
ATOM 499 C C . PHE A 1 70 ? 10.219 -5.875 -15.179 1.00 82.12 70 PHE A C 1
ATOM 501 O O . PHE A 1 70 ? 10.028 -5.058 -16.073 1.00 82.12 70 PHE A O 1
ATOM 508 N N . HIS A 1 71 ? 11.424 -6.047 -14.628 1.00 78.44 71 HIS A N 1
ATOM 509 C CA . HIS A 1 71 ? 12.609 -5.246 -14.955 1.00 78.44 71 HIS A CA 1
ATOM 510 C C . HIS A 1 71 ? 13.242 -5.580 -16.319 1.00 78.44 71 HIS A C 1
ATOM 512 O O . HIS A 1 71 ? 14.000 -4.763 -16.824 1.00 78.44 71 HIS A O 1
ATOM 518 N N . VAL A 1 72 ? 12.928 -6.727 -16.946 1.00 79.69 72 VAL A N 1
ATOM 519 C CA . VAL A 1 72 ? 13.598 -7.174 -18.191 1.00 79.69 72 VAL A CA 1
ATOM 520 C C . VAL A 1 72 ? 13.486 -6.138 -19.302 1.00 79.69 72 VAL A C 1
ATOM 522 O O . VAL A 1 72 ? 14.462 -5.872 -19.989 1.00 79.69 72 VAL A O 1
ATOM 525 N N . VAL A 1 73 ? 12.309 -5.531 -19.459 1.00 74.06 73 VAL A N 1
ATOM 526 C CA . VAL A 1 73 ? 12.084 -4.501 -20.482 1.00 74.06 73 VAL A CA 1
ATOM 527 C C . VAL A 1 73 ? 12.947 -3.266 -20.220 1.00 74.06 73 VAL A C 1
ATOM 529 O O . VAL A 1 73 ? 13.449 -2.664 -21.160 1.00 74.06 73 VAL A O 1
ATOM 532 N N . GLN A 1 74 ? 13.152 -2.901 -18.954 1.00 74.94 74 GLN A N 1
ATOM 533 C CA . GLN A 1 74 ? 14.000 -1.770 -18.595 1.00 74.94 74 GLN A CA 1
ATOM 534 C C . GLN A 1 74 ? 15.490 -2.097 -18.748 1.00 74.94 74 GLN A C 1
ATOM 536 O O . GLN A 1 74 ? 16.239 -1.234 -19.181 1.00 74.94 74 GLN A O 1
ATOM 541 N N . GLU A 1 75 ? 15.913 -3.329 -18.453 1.00 78.94 75 GLU A N 1
ATOM 542 C CA . GLU A 1 75 ? 17.298 -3.776 -18.658 1.00 78.94 75 GLU A CA 1
ATOM 543 C C . GLU A 1 75 ? 17.683 -3.830 -20.138 1.00 78.94 75 GLU A C 1
ATOM 545 O O . GLU A 1 75 ? 18.743 -3.334 -20.494 1.00 78.94 75 GLU A O 1
ATOM 550 N N . GLN A 1 76 ? 16.794 -4.317 -21.009 1.00 77.88 76 GLN A N 1
ATOM 551 C CA . GLN A 1 76 ? 16.992 -4.230 -22.464 1.00 77.88 76 GLN A CA 1
ATOM 552 C C . GLN A 1 76 ? 17.167 -2.778 -22.913 1.00 77.88 76 GLN A C 1
ATOM 554 O O . GLN A 1 76 ? 18.008 -2.465 -23.747 1.00 77.88 76 GLN A O 1
ATOM 559 N N . PHE A 1 77 ? 16.403 -1.875 -22.303 1.00 74.31 77 PHE A N 1
ATOM 560 C CA . PHE A 1 77 ? 16.500 -0.455 -22.586 1.00 74.31 77 PHE A CA 1
ATOM 561 C C . PHE A 1 77 ? 17.820 0.167 -22.113 1.00 74.31 77 PHE A C 1
ATOM 563 O O . PHE A 1 77 ? 18.362 1.063 -22.752 1.00 74.31 77 PHE A O 1
ATOM 570 N N . ILE A 1 78 ? 18.344 -0.307 -20.985 1.00 79.50 78 ILE A N 1
ATOM 571 C CA . ILE A 1 78 ? 19.651 0.100 -20.470 1.00 79.50 78 ILE A CA 1
ATOM 572 C C . ILE A 1 78 ? 20.766 -0.391 -21.396 1.00 79.50 78 ILE A C 1
ATOM 574 O O . ILE A 1 78 ? 21.683 0.375 -21.675 1.00 79.50 78 ILE A O 1
ATOM 578 N N . ASP A 1 79 ? 20.667 -1.615 -21.918 1.00 82.94 79 ASP A N 1
ATOM 579 C CA . ASP A 1 79 ? 21.615 -2.131 -22.912 1.00 82.94 79 ASP A CA 1
ATOM 580 C C . ASP A 1 79 ? 21.621 -1.253 -24.175 1.00 82.94 79 ASP A C 1
ATOM 582 O O . ASP A 1 79 ? 22.688 -0.855 -24.638 1.00 82.94 79 ASP A O 1
ATOM 586 N N . GLU A 1 80 ? 20.442 -0.849 -24.665 1.00 77.25 80 GLU A N 1
ATOM 587 C CA . GLU A 1 80 ? 20.318 0.092 -25.791 1.00 77.25 80 GLU A CA 1
ATOM 588 C C . GLU A 1 80 ? 20.952 1.462 -25.489 1.00 77.25 80 GLU A C 1
ATOM 590 O O . GLU A 1 80 ? 21.523 2.089 -26.381 1.00 77.25 80 GLU A O 1
ATOM 595 N N . VAL A 1 81 ? 20.863 1.946 -24.245 1.00 79.56 81 VAL A N 1
ATOM 596 C CA . VAL A 1 81 ? 21.490 3.212 -23.824 1.00 79.56 81 VAL A CA 1
ATOM 597 C C . VAL A 1 81 ? 23.007 3.103 -23.818 1.00 79.56 81 VAL A C 1
ATOM 599 O O . VAL A 1 81 ? 23.671 4.032 -24.269 1.00 79.56 81 VAL A O 1
ATOM 602 N N . LEU A 1 82 ? 23.545 1.987 -23.329 1.00 84.88 82 LEU A N 1
ATOM 603 C CA . LEU A 1 82 ? 24.984 1.734 -23.312 1.00 84.88 82 LEU A CA 1
ATOM 604 C C . LEU A 1 82 ? 25.536 1.601 -24.737 1.00 84.88 82 LEU A C 1
ATOM 606 O O . LEU A 1 82 ? 26.546 2.221 -25.049 1.00 84.88 82 LEU A O 1
ATOM 610 N N . GLU A 1 83 ? 24.836 0.885 -25.621 1.00 84.62 83 GLU A N 1
ATOM 611 C CA . GLU A 1 83 ? 25.188 0.802 -27.046 1.00 84.62 83 GLU A CA 1
ATOM 612 C C . GLU A 1 83 ? 25.114 2.182 -27.717 1.00 84.62 83 GLU A C 1
ATOM 614 O O . GLU A 1 83 ? 26.006 2.577 -28.460 1.00 84.62 83 GLU A O 1
ATOM 619 N N . ALA A 1 84 ? 24.072 2.964 -27.426 1.00 79.75 84 ALA A N 1
ATOM 620 C CA . ALA A 1 84 ? 23.938 4.312 -27.964 1.00 79.75 84 ALA A CA 1
ATOM 621 C C . ALA A 1 84 ? 25.012 5.279 -27.439 1.00 79.75 84 ALA A C 1
ATOM 623 O O . ALA A 1 84 ? 25.321 6.263 -28.117 1.00 79.75 84 ALA A O 1
ATOM 624 N N . ALA A 1 85 ? 25.552 5.028 -26.247 1.00 86.44 85 ALA A N 1
ATOM 625 C CA . ALA A 1 85 ? 26.626 5.813 -25.656 1.00 86.44 85 ALA A CA 1
ATOM 626 C C . ALA A 1 85 ? 27.996 5.521 -26.280 1.00 86.44 85 ALA A C 1
ATOM 628 O O . ALA A 1 85 ? 28.862 6.377 -26.177 1.00 86.44 85 ALA A O 1
ATOM 629 N N . ASP A 1 86 ? 28.186 4.359 -26.910 1.00 88.50 86 ASP A N 1
ATOM 630 C CA . ASP A 1 86 ? 29.380 3.986 -27.687 1.00 88.50 86 ASP A CA 1
ATOM 631 C C . ASP A 1 86 ? 29.059 4.096 -29.187 1.00 88.50 86 ASP A C 1
ATOM 633 O O . ASP A 1 86 ? 29.079 3.136 -29.958 1.00 88.50 86 ASP A O 1
ATOM 637 N N . SER A 1 87 ? 28.656 5.297 -29.606 1.00 83.12 87 SER A N 1
ATOM 638 C CA . SER A 1 87 ? 28.221 5.545 -30.985 1.00 83.12 87 SER A CA 1
ATOM 639 C C . SER A 1 87 ? 29.369 5.443 -31.988 1.00 83.12 87 SER A C 1
ATOM 641 O O . SER A 1 87 ? 29.115 5.279 -33.184 1.00 83.12 87 SER A O 1
ATOM 643 N N . ASN A 1 88 ? 30.611 5.613 -31.529 1.00 84.06 88 ASN A N 1
ATOM 644 C CA . ASN A 1 88 ? 31.810 5.536 -32.356 1.00 84.06 88 ASN A CA 1
ATOM 645 C C . ASN A 1 88 ? 32.422 4.113 -32.404 1.00 84.06 88 ASN A C 1
ATOM 647 O O . ASN A 1 88 ? 33.284 3.866 -33.251 1.00 84.06 88 ASN A O 1
ATOM 651 N N . GLY A 1 89 ? 31.948 3.186 -31.559 1.00 84.81 89 GLY A N 1
ATOM 652 C CA . GLY A 1 89 ? 32.396 1.795 -31.493 1.00 84.81 89 GLY A CA 1
ATOM 653 C C . GLY A 1 89 ? 33.802 1.612 -30.916 1.00 84.81 89 GLY A C 1
ATOM 654 O O . GLY A 1 89 ? 34.469 0.629 -31.247 1.00 84.81 89 GLY A O 1
ATOM 655 N N . ASP A 1 90 ? 34.288 2.557 -30.109 1.00 85.31 90 ASP A N 1
ATOM 656 C CA . ASP A 1 90 ? 35.604 2.503 -29.468 1.00 85.31 90 ASP A CA 1
ATOM 657 C C . ASP A 1 90 ? 35.600 1.730 -28.135 1.00 85.31 90 ASP A C 1
ATOM 659 O O . ASP A 1 90 ? 36.657 1.544 -27.514 1.00 85.31 90 ASP A O 1
ATOM 663 N N . GLY A 1 91 ? 34.428 1.240 -27.717 1.00 84.12 91 GLY A N 1
ATOM 664 C CA . GLY A 1 91 ? 34.226 0.486 -26.486 1.00 84.12 91 GLY A CA 1
ATOM 665 C C . GLY A 1 91 ? 34.079 1.362 -25.241 1.00 84.12 91 GLY A C 1
ATOM 666 O O . GLY A 1 91 ? 34.056 0.826 -24.129 1.00 84.12 91 GLY A O 1
ATOM 667 N N . LYS A 1 92 ? 34.008 2.692 -25.384 1.00 87.00 92 LYS A N 1
ATOM 668 C CA . LYS A 1 92 ? 33.842 3.654 -24.289 1.00 87.00 92 LYS A CA 1
ATOM 669 C C . LYS A 1 92 ? 32.536 4.417 -24.461 1.00 87.00 92 LYS A C 1
ATOM 671 O O . LYS A 1 92 ? 32.475 5.469 -25.086 1.00 87.00 92 LYS A O 1
ATOM 676 N N . GLY A 1 93 ? 31.494 3.936 -23.791 1.00 87.88 93 GLY A N 1
ATOM 677 C CA . GLY A 1 93 ? 30.218 4.639 -23.753 1.00 87.88 93 GLY A CA 1
ATOM 678 C C . GLY A 1 93 ? 30.322 5.969 -23.004 1.00 87.88 93 GLY A C 1
ATOM 679 O O . GLY A 1 93 ? 30.382 5.965 -21.775 1.00 87.88 93 GLY A O 1
ATOM 680 N N . THR A 1 94 ? 30.324 7.108 -23.702 1.00 88.81 94 THR A N 1
ATOM 681 C CA . THR A 1 94 ? 30.411 8.439 -23.071 1.00 88.81 94 THR A CA 1
ATOM 682 C C . THR A 1 94 ? 29.073 9.164 -23.072 1.00 88.81 94 THR A C 1
ATOM 684 O O . THR A 1 94 ? 28.232 9.011 -23.964 1.00 88.81 94 THR A O 1
ATOM 687 N N . TRP A 1 95 ? 28.872 10.033 -22.081 1.00 84.94 95 TRP A N 1
ATOM 688 C CA . TRP A 1 95 ? 27.671 10.864 -22.035 1.00 84.94 95 TRP A CA 1
ATOM 689 C C . TRP A 1 95 ? 27.585 11.855 -23.204 1.00 84.94 95 TRP A C 1
ATOM 691 O O . TRP A 1 95 ? 26.485 12.196 -23.648 1.00 84.94 95 TRP A O 1
ATOM 701 N N . GLU A 1 96 ? 28.725 12.301 -23.738 1.00 83.81 96 GLU A N 1
ATOM 702 C CA . GLU A 1 96 ? 28.767 13.181 -24.910 1.00 83.81 96 GLU A CA 1
ATOM 703 C C . GLU A 1 96 ? 28.197 12.516 -26.164 1.00 83.81 96 GLU A C 1
ATOM 705 O O . GLU A 1 96 ? 27.501 13.170 -26.949 1.00 83.81 96 GLU A O 1
ATOM 710 N N . GLU A 1 97 ? 28.479 11.230 -26.345 1.00 84.69 97 GLU A N 1
ATOM 711 C CA . GLU A 1 97 ? 27.954 10.419 -27.439 1.00 84.69 97 GLU A CA 1
ATOM 712 C C . GLU A 1 97 ? 26.485 10.077 -27.221 1.00 84.69 97 GLU A C 1
ATOM 714 O O . GLU A 1 97 ? 25.661 10.317 -28.109 1.00 84.69 97 GLU A O 1
ATOM 719 N N . ALA A 1 98 ? 26.128 9.649 -26.007 1.00 81.50 98 ALA A N 1
ATOM 720 C CA . ALA A 1 98 ? 24.752 9.339 -25.635 1.00 81.50 98 ALA A CA 1
ATOM 721 C C . ALA A 1 98 ? 23.791 10.510 -25.933 1.00 81.50 98 ALA A C 1
ATOM 723 O O . ALA A 1 98 ? 22.739 10.332 -26.546 1.00 81.50 98 ALA A O 1
ATOM 724 N N . ILE A 1 99 ? 24.163 11.743 -25.566 1.00 77.38 99 ILE A N 1
ATOM 725 C CA . ILE A 1 99 ? 23.339 12.945 -25.797 1.00 77.38 99 ILE A CA 1
ATOM 726 C C . ILE A 1 99 ? 23.140 13.236 -27.291 1.00 77.38 99 ILE A C 1
ATOM 728 O O . ILE A 1 99 ? 22.101 13.779 -27.680 1.00 77.38 99 ILE A O 1
ATOM 732 N N . LYS A 1 100 ? 24.146 12.942 -28.119 1.00 78.50 100 LYS A N 1
ATOM 733 C CA . LYS A 1 100 ? 24.105 13.187 -29.566 1.00 78.50 100 LYS A CA 1
ATOM 734 C C . LYS A 1 100 ? 23.359 12.084 -30.309 1.00 78.50 100 LYS A C 1
ATOM 736 O O . LYS A 1 100 ? 22.945 12.317 -31.443 1.00 78.50 100 LYS A O 1
ATOM 741 N N . ASN A 1 101 ? 23.164 10.917 -29.694 1.00 75.88 101 ASN A N 1
ATOM 742 C CA . ASN A 1 101 ? 22.514 9.792 -30.342 1.00 75.88 101 ASN A CA 1
ATOM 743 C C . ASN A 1 101 ? 20.983 9.995 -30.438 1.00 75.88 101 ASN A C 1
ATOM 745 O O . ASN A 1 101 ? 20.294 10.046 -29.414 1.00 75.88 101 ASN A O 1
ATOM 749 N N . PRO A 1 102 ? 20.404 10.044 -31.656 1.00 70.62 102 PRO A N 1
ATOM 750 C CA . PRO A 1 102 ? 18.957 10.135 -31.856 1.00 70.62 102 PRO A CA 1
ATOM 751 C C . PRO A 1 102 ? 18.164 9.002 -31.191 1.00 70.62 102 PRO A C 1
ATOM 753 O O . PRO A 1 102 ? 17.019 9.224 -30.798 1.00 70.62 102 PRO A O 1
ATOM 756 N N . ARG A 1 103 ? 18.775 7.823 -30.980 1.00 69.50 103 ARG A N 1
ATOM 757 C CA . ARG A 1 103 ? 18.151 6.692 -30.271 1.00 69.50 103 ARG A CA 1
ATOM 758 C C . ARG A 1 103 ? 17.807 7.005 -28.815 1.00 69.50 103 ARG A C 1
ATOM 760 O O . ARG A 1 103 ? 16.948 6.334 -28.262 1.00 69.50 103 ARG A O 1
ATOM 767 N N . LEU A 1 104 ? 18.418 8.028 -28.208 1.00 70.81 104 LEU A N 1
ATOM 768 C CA . LEU A 1 104 ? 18.089 8.518 -26.861 1.00 70.81 104 LEU A CA 1
ATOM 769 C C . LEU A 1 104 ? 17.199 9.772 -26.880 1.00 70.81 104 LEU A C 1
ATOM 771 O O . LEU A 1 104 ? 16.712 10.225 -25.841 1.00 70.81 104 LEU A O 1
ATOM 775 N N . ALA A 1 105 ? 16.902 10.306 -28.068 1.00 63.19 105 ALA A N 1
ATOM 776 C CA . ALA A 1 105 ? 16.112 11.513 -28.278 1.00 63.19 105 ALA A CA 1
ATOM 777 C C . ALA A 1 105 ? 14.590 11.255 -28.404 1.00 63.19 105 ALA A C 1
ATOM 779 O O . ALA A 1 105 ? 13.895 11.980 -29.118 1.00 63.19 105 ALA A O 1
ATOM 780 N N . PHE A 1 106 ? 14.039 10.274 -27.681 1.00 60.00 106 PHE A N 1
ATOM 781 C CA . PHE A 1 106 ? 12.617 9.892 -27.748 1.00 60.00 106 PHE A CA 1
ATOM 782 C C . PHE A 1 106 ? 11.828 10.261 -26.478 1.00 60.00 106 PHE A C 1
ATOM 784 O O . PHE A 1 106 ? 12.378 10.392 -25.380 1.00 60.00 106 PHE A O 1
ATOM 791 N N . GLY A 1 107 ? 10.513 10.457 -26.627 1.00 62.25 107 GLY A N 1
ATOM 792 C CA . GLY A 1 107 ? 9.583 10.728 -25.527 1.00 62.25 107 GLY A CA 1
ATOM 793 C C . GLY A 1 107 ? 10.020 11.852 -24.573 1.00 62.25 107 GLY A C 1
ATOM 794 O O . GLY A 1 107 ? 10.573 12.887 -24.964 1.00 62.25 107 GLY A O 1
ATOM 795 N N . ARG A 1 108 ? 9.780 11.650 -23.269 1.00 61.69 108 ARG A N 1
ATOM 796 C CA . ARG A 1 108 ? 10.189 12.601 -22.215 1.00 61.69 108 ARG A CA 1
ATOM 797 C C . ARG A 1 108 ? 11.707 12.731 -22.082 1.00 61.69 108 ARG A C 1
ATOM 799 O O . ARG A 1 108 ? 12.167 13.810 -21.707 1.00 61.69 108 ARG A O 1
ATOM 806 N N . LEU A 1 109 ? 12.466 11.677 -22.386 1.00 66.75 109 LEU A N 1
ATOM 807 C CA . LEU A 1 109 ? 13.927 11.680 -22.307 1.00 66.75 109 LEU A CA 1
ATOM 808 C C . LEU A 1 109 ? 14.522 12.632 -23.351 1.00 66.75 109 LEU A C 1
ATOM 810 O O . LEU A 1 109 ? 15.233 13.569 -22.994 1.00 66.75 109 LEU A O 1
ATOM 814 N N . GLY A 1 110 ? 14.107 12.501 -24.611 1.00 67.25 110 GLY A N 1
ATOM 815 C CA . GLY A 1 110 ? 14.516 13.393 -25.691 1.00 67.25 110 GLY A CA 1
ATOM 816 C C . GLY A 1 110 ? 14.097 14.844 -25.477 1.00 67.25 110 GLY A C 1
ATOM 817 O O . GLY A 1 110 ? 14.830 15.765 -25.830 1.00 67.25 110 GLY A O 1
ATOM 818 N N . TRP A 1 111 ? 12.940 15.101 -24.859 1.00 62.28 111 TRP A N 1
ATOM 819 C CA . TRP A 1 111 ? 12.579 16.466 -24.452 1.00 62.28 111 TRP A CA 1
ATOM 820 C C . TRP A 1 111 ? 13.536 17.041 -23.390 1.00 62.28 111 TRP A C 1
ATOM 822 O O . TRP A 1 111 ? 13.945 18.198 -23.502 1.00 62.28 111 TRP A O 1
ATOM 832 N N . ARG A 1 112 ? 13.940 16.246 -22.387 1.00 67.06 112 ARG A N 1
ATOM 833 C CA . ARG A 1 112 ? 14.893 16.685 -21.349 1.00 67.06 112 ARG A CA 1
ATOM 834 C C . ARG A 1 112 ? 16.302 16.895 -21.899 1.00 67.06 112 ARG A C 1
ATOM 836 O O . ARG A 1 112 ? 16.929 17.886 -21.538 1.00 67.06 112 ARG A O 1
ATOM 843 N N . LEU A 1 113 ? 16.766 16.014 -22.784 1.00 68.56 113 LEU A N 1
ATOM 844 C CA . LEU A 1 113 ? 18.096 16.093 -23.396 1.00 68.56 113 LEU A CA 1
ATOM 845 C C . LEU A 1 113 ? 18.229 17.269 -24.382 1.00 68.56 113 LEU A C 1
ATOM 847 O O . LEU A 1 113 ? 19.302 17.858 -24.489 1.00 68.56 113 LEU A O 1
ATOM 851 N N . ARG A 1 114 ? 17.142 17.677 -25.056 1.00 67.75 114 ARG A N 1
ATOM 852 C CA . ARG A 1 114 ? 17.143 18.832 -25.980 1.00 67.75 114 ARG A CA 1
ATOM 853 C C . ARG A 1 114 ? 17.165 20.195 -25.281 1.00 67.75 114 ARG A C 1
ATOM 855 O O . ARG A 1 114 ? 17.580 21.181 -25.883 1.00 67.75 114 ARG A O 1
ATOM 862 N N . ASN A 1 115 ? 16.739 20.282 -24.020 1.00 72.12 115 ASN A N 1
ATOM 863 C CA . ASN A 1 115 ? 16.771 21.529 -23.257 1.00 72.12 115 ASN A CA 1
ATOM 864 C C . ASN A 1 115 ? 18.103 21.664 -22.499 1.00 72.12 115 ASN A C 1
ATOM 866 O O . ASN A 1 115 ? 18.334 20.942 -21.532 1.00 72.12 115 ASN A O 1
ATOM 870 N N . ALA A 1 116 ? 18.956 22.614 -22.896 1.00 69.00 116 ALA A N 1
ATOM 871 C CA . ALA A 1 116 ? 20.315 22.755 -22.359 1.00 69.00 116 ALA A CA 1
ATOM 872 C C . ALA A 1 116 ? 20.381 22.886 -20.821 1.00 69.00 116 ALA A C 1
ATOM 874 O O . ALA A 1 116 ? 21.236 22.262 -20.192 1.00 69.00 116 ALA A O 1
ATOM 875 N N . GLY A 1 117 ? 19.456 23.633 -20.204 1.00 72.31 117 GLY A N 1
ATOM 876 C CA . GLY A 1 117 ? 19.412 23.809 -18.748 1.00 72.31 117 GLY A CA 1
ATOM 877 C C . GLY A 1 117 ? 18.997 22.540 -17.997 1.00 72.31 117 GLY A C 1
ATOM 878 O O . GLY A 1 117 ? 19.572 22.214 -16.960 1.00 72.31 117 GLY A O 1
ATOM 879 N N . ARG A 1 118 ? 18.038 21.777 -18.541 1.00 71.44 118 ARG A N 1
ATOM 880 C CA . ARG A 1 118 ? 17.609 20.493 -17.953 1.00 71.44 118 ARG A CA 1
ATOM 881 C C . ARG A 1 118 ? 18.603 19.369 -18.215 1.00 71.44 118 ARG A C 1
ATOM 883 O O . ARG A 1 118 ? 18.776 18.521 -17.347 1.00 71.44 118 ARG A O 1
ATOM 890 N N . ARG A 1 119 ? 19.277 19.384 -19.367 1.00 76.25 119 ARG A N 1
ATOM 891 C CA . ARG A 1 119 ? 20.348 18.445 -19.707 1.00 76.25 119 ARG A CA 1
ATOM 892 C C . ARG A 1 119 ? 21.479 18.517 -18.689 1.00 76.25 119 ARG A C 1
ATOM 894 O O . ARG A 1 119 ? 21.877 17.483 -18.178 1.00 76.25 119 ARG A O 1
ATOM 901 N N . PHE A 1 120 ? 21.937 19.719 -18.339 1.00 74.38 120 PHE A N 1
ATOM 902 C CA . PHE A 1 120 ? 22.980 19.891 -17.322 1.00 74.38 120 PHE A CA 1
ATOM 903 C C . PHE A 1 120 ? 22.572 19.311 -15.957 1.00 74.38 120 PHE A C 1
ATOM 905 O O . PHE A 1 120 ? 23.350 18.610 -15.317 1.00 74.38 120 PHE A O 1
ATOM 912 N N . GLN A 1 121 ? 21.333 19.561 -15.523 1.00 76.19 121 GLN A N 1
ATOM 913 C CA . GLN A 1 121 ? 20.816 19.021 -14.260 1.00 76.19 121 GLN A CA 1
ATOM 914 C C . GLN A 1 121 ? 20.692 17.493 -14.282 1.00 76.19 121 GLN A C 1
ATOM 916 O O . GLN A 1 121 ? 21.038 16.847 -13.298 1.00 76.19 121 GLN A O 1
ATOM 921 N N . LEU A 1 122 ? 20.221 16.929 -15.399 1.00 75.50 122 LEU A N 1
ATOM 922 C CA . LEU A 1 122 ? 20.101 15.485 -15.595 1.00 75.50 122 LEU A CA 1
ATOM 923 C C . LEU A 1 122 ? 21.477 14.813 -15.561 1.00 75.50 122 LEU A C 1
ATOM 925 O O . LEU A 1 122 ? 21.673 13.860 -14.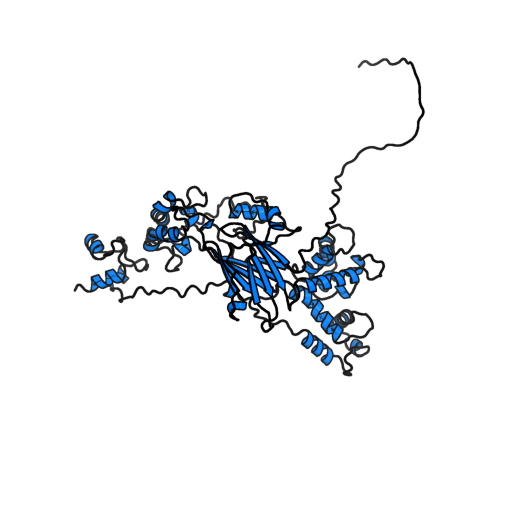816 1.00 75.50 122 LEU A O 1
ATOM 929 N N . MET A 1 123 ? 22.440 15.382 -16.282 1.00 78.31 123 MET A N 1
ATOM 930 C CA . MET A 1 123 ? 23.826 14.926 -16.318 1.00 78.31 123 MET A CA 1
ATOM 931 C C . MET A 1 123 ? 24.458 14.891 -14.933 1.00 78.31 123 MET A C 1
ATOM 933 O O . MET A 1 123 ? 24.929 13.848 -14.504 1.00 78.31 123 MET A O 1
ATOM 937 N N . LYS A 1 124 ? 24.352 15.991 -14.181 1.00 79.75 124 LYS A N 1
ATOM 938 C CA . LYS A 1 124 ? 24.856 16.064 -12.805 1.00 79.75 124 LYS A CA 1
ATOM 939 C C . LYS A 1 124 ? 24.202 15.042 -11.863 1.00 79.75 124 LYS A C 1
ATOM 941 O O . LYS A 1 124 ? 24.784 14.692 -10.844 1.00 79.75 124 LYS A O 1
ATOM 946 N N . SER A 1 125 ? 22.967 14.624 -12.145 1.00 77.94 125 SER A N 1
ATOM 947 C CA . SER A 1 125 ? 22.266 13.628 -11.328 1.00 77.94 125 SER A CA 1
ATOM 948 C C . SER A 1 125 ? 22.578 12.182 -11.713 1.00 77.94 125 SER A C 1
ATOM 950 O O . SER A 1 125 ? 22.481 11.309 -10.852 1.00 77.94 125 SER A O 1
ATOM 952 N N . CYS A 1 126 ? 22.919 11.937 -12.980 1.00 82.50 126 CYS A N 1
ATOM 953 C CA . CYS A 1 126 ? 23.195 10.605 -13.508 1.00 82.50 126 CYS A CA 1
ATOM 954 C C . CYS A 1 126 ? 24.676 10.237 -13.368 1.00 82.50 126 CYS A C 1
ATOM 956 O O . CYS A 1 126 ? 24.937 9.163 -12.844 1.00 82.50 126 CYS A O 1
ATOM 958 N N . ASP A 1 127 ? 25.596 11.132 -13.748 1.00 84.62 127 ASP A N 1
ATOM 959 C CA . ASP A 1 127 ? 27.052 10.960 -13.623 1.00 84.62 127 ASP A CA 1
ATOM 960 C C . ASP A 1 127 ? 27.479 11.164 -12.160 1.00 84.62 127 ASP A C 1
ATOM 962 O O . ASP A 1 127 ? 27.793 12.275 -11.716 1.00 84.62 127 ASP A O 1
ATOM 966 N N . ARG A 1 128 ? 27.361 10.104 -11.352 1.00 80.81 128 ARG A N 1
ATOM 967 C CA . ARG A 1 128 ? 27.535 10.184 -9.890 1.00 80.81 128 ARG A CA 1
ATOM 968 C C . ARG A 1 128 ? 28.996 10.182 -9.487 1.00 80.81 128 ARG A C 1
ATOM 970 O O . ARG A 1 128 ? 29.320 10.715 -8.424 1.00 80.81 128 ARG A O 1
ATOM 977 N N . ASN A 1 129 ? 29.837 9.530 -10.278 1.00 83.31 129 ASN A N 1
ATOM 978 C CA . ASN A 1 129 ? 31.269 9.450 -10.028 1.00 83.31 129 ASN A CA 1
ATOM 979 C C . ASN A 1 129 ? 32.049 10.560 -10.763 1.00 83.31 129 ASN A C 1
ATOM 981 O O . ASN A 1 129 ? 33.223 10.763 -10.458 1.00 83.31 129 ASN A O 1
ATOM 985 N N . GLY A 1 130 ? 31.392 11.318 -11.648 1.00 84.62 130 GLY A N 1
ATOM 986 C CA . GLY A 1 130 ? 31.966 12.454 -12.361 1.00 84.62 130 GLY A CA 1
ATOM 987 C C . GLY A 1 130 ? 32.971 12.045 -13.434 1.00 84.62 130 GLY A C 1
ATOM 988 O O . GLY A 1 130 ? 33.833 12.855 -13.783 1.00 84.62 130 GLY A O 1
ATOM 989 N N . ASN A 1 131 ? 32.933 10.792 -13.899 1.00 87.19 131 ASN A N 1
ATOM 990 C CA . ASN A 1 131 ? 33.918 10.261 -14.838 1.00 87.19 131 ASN A CA 1
ATOM 991 C C . ASN A 1 131 ? 33.534 10.486 -16.311 1.00 87.19 131 ASN A C 1
ATOM 993 O O . ASN A 1 131 ? 34.337 10.179 -17.193 1.00 87.19 131 ASN A O 1
ATOM 997 N N . GLY A 1 132 ? 32.340 11.028 -16.583 1.00 85.38 132 GLY A N 1
ATOM 998 C CA . GLY A 1 132 ? 31.854 11.312 -17.935 1.00 85.38 132 GLY A CA 1
ATOM 999 C C . GLY A 1 132 ? 31.475 10.076 -18.764 1.00 85.38 132 GLY A C 1
ATOM 1000 O O . GLY A 1 132 ? 31.106 10.224 -19.935 1.00 85.38 132 GLY A O 1
ATOM 1001 N N . MET A 1 133 ? 31.516 8.879 -18.175 1.00 88.44 133 MET A N 1
ATOM 1002 C CA . MET A 1 133 ? 31.146 7.613 -18.808 1.00 88.44 133 MET A CA 1
ATOM 1003 C C . MET A 1 133 ? 29.706 7.240 -18.475 1.00 88.44 133 MET A C 1
ATOM 1005 O O . MET A 1 133 ? 29.218 7.539 -17.396 1.00 88.44 133 MET A O 1
ATOM 1009 N N . VAL A 1 134 ? 29.025 6.552 -19.388 1.00 86.69 134 VAL A N 1
ATOM 1010 C CA . VAL A 1 134 ? 27.706 5.977 -19.115 1.00 86.69 134 VAL A CA 1
ATOM 1011 C C . VAL A 1 134 ? 27.895 4.595 -18.510 1.00 86.69 134 VAL A C 1
ATOM 1013 O O . VAL A 1 134 ? 28.163 3.621 -19.211 1.00 86.69 134 VAL A O 1
ATOM 1016 N N . GLU A 1 135 ? 27.723 4.496 -17.198 1.00 87.25 135 GLU A N 1
ATOM 1017 C CA . GLU A 1 135 ? 27.712 3.210 -16.501 1.00 87.25 135 GLU A CA 1
ATOM 1018 C C . GLU A 1 135 ? 26.284 2.673 -16.354 1.00 87.25 135 GLU A C 1
ATOM 1020 O O . GLU A 1 135 ? 25.303 3.419 -16.379 1.00 87.25 135 GLU A O 1
ATOM 1025 N N . ARG A 1 136 ? 26.136 1.355 -16.173 1.00 85.12 136 ARG A N 1
ATOM 1026 C CA . ARG A 1 136 ? 24.816 0.701 -16.108 1.00 85.12 136 ARG A CA 1
ATOM 1027 C C . ARG A 1 136 ? 23.913 1.292 -15.017 1.00 85.12 136 ARG A C 1
ATOM 1029 O O . ARG A 1 136 ? 22.725 1.513 -15.251 1.00 85.12 136 ARG A O 1
ATOM 1036 N N . ASP A 1 137 ? 24.471 1.588 -13.846 1.00 79.88 137 ASP A N 1
ATOM 1037 C CA . ASP A 1 137 ? 23.726 2.199 -12.739 1.00 79.88 137 ASP A CA 1
ATOM 1038 C C . ASP A 1 137 ? 23.339 3.656 -13.018 1.00 79.88 137 ASP A C 1
ATOM 1040 O O . ASP A 1 137 ? 22.281 4.118 -12.589 1.00 79.88 137 ASP A O 1
ATOM 1044 N N . GLU A 1 138 ? 24.133 4.371 -13.806 1.00 85.12 138 GLU A N 1
ATOM 1045 C CA . GLU A 1 138 ? 23.816 5.732 -14.233 1.00 85.12 138 GLU A CA 1
ATOM 1046 C C . GLU A 1 138 ? 22.768 5.747 -15.353 1.00 85.12 138 GLU A C 1
ATOM 1048 O O . GLU A 1 138 ? 21.845 6.568 -15.347 1.00 85.12 138 GLU A O 1
ATOM 1053 N N . ALA A 1 139 ? 22.829 4.773 -16.265 1.00 81.56 139 ALA A N 1
ATOM 1054 C CA . ALA A 1 139 ? 21.792 4.518 -17.257 1.00 81.56 139 ALA A CA 1
ATOM 1055 C C . ALA A 1 139 ? 20.455 4.146 -16.589 1.00 81.56 139 ALA A C 1
ATOM 1057 O O . ALA A 1 139 ? 19.396 4.595 -17.035 1.00 81.56 139 ALA A O 1
ATOM 1058 N N . ARG A 1 140 ? 20.473 3.415 -15.464 1.00 80.38 140 ARG A N 1
ATOM 1059 C CA . ARG A 1 140 ? 19.273 3.200 -14.634 1.00 80.38 140 ARG A CA 1
ATOM 1060 C C . ARG A 1 140 ? 18.697 4.525 -14.143 1.00 80.38 140 ARG A C 1
ATOM 1062 O O . ARG A 1 140 ? 17.508 4.752 -14.360 1.00 80.38 140 ARG A O 1
ATOM 1069 N N . LEU A 1 141 ? 19.515 5.420 -13.575 1.00 78.62 141 LEU A N 1
ATOM 1070 C CA . LEU A 1 141 ? 19.082 6.756 -13.122 1.00 78.62 141 LEU A CA 1
ATOM 1071 C C . LEU A 1 141 ? 18.491 7.597 -14.263 1.00 78.62 141 LEU A C 1
ATOM 1073 O O . LEU A 1 141 ? 17.482 8.285 -14.079 1.00 78.62 141 LEU A O 1
ATOM 1077 N N . LEU A 1 142 ? 19.072 7.498 -15.462 1.00 77.19 142 LEU A N 1
ATOM 1078 C CA . LEU A 1 142 ? 18.537 8.131 -16.668 1.00 77.19 142 LEU A CA 1
ATOM 1079 C C . LEU A 1 142 ? 17.127 7.624 -16.994 1.00 77.19 142 LEU A C 1
ATOM 1081 O O . LEU A 1 142 ? 16.233 8.418 -17.308 1.00 77.19 142 LEU A O 1
ATOM 1085 N N . MET A 1 143 ? 16.904 6.312 -16.884 1.00 74.75 143 MET A N 1
ATOM 1086 C CA . MET A 1 143 ? 15.587 5.710 -17.090 1.00 74.75 143 MET A CA 1
ATOM 1087 C C . MET A 1 143 ? 14.584 6.134 -16.020 1.00 74.75 143 MET A C 1
ATOM 1089 O O . MET A 1 143 ? 13.428 6.398 -16.354 1.00 74.75 143 MET A O 1
ATOM 1093 N N . GLU A 1 144 ? 15.002 6.276 -14.759 1.00 75.50 144 GLU A N 1
ATOM 1094 C CA . GLU A 1 144 ? 14.111 6.788 -13.709 1.00 75.50 144 GLU A CA 1
ATOM 1095 C C . GLU A 1 144 ? 13.646 8.213 -14.021 1.00 75.50 144 GLU A C 1
ATOM 1097 O O . GLU A 1 144 ? 12.465 8.553 -13.878 1.00 75.50 144 GLU A O 1
ATOM 1102 N N . ALA A 1 145 ? 14.563 9.042 -14.524 1.00 72.06 145 ALA A N 1
ATOM 1103 C CA . ALA A 1 145 ? 14.254 10.384 -14.978 1.00 72.06 145 ALA A CA 1
ATOM 1104 C C . ALA A 1 145 ? 13.301 10.376 -16.193 1.00 72.06 145 ALA A C 1
ATOM 1106 O O . ALA A 1 145 ? 12.365 11.179 -16.239 1.00 72.06 145 ALA A O 1
ATOM 1107 N N . ALA A 1 146 ? 13.493 9.474 -17.158 1.00 68.44 146 ALA A N 1
ATOM 1108 C CA . ALA A 1 146 ? 12.649 9.349 -18.350 1.00 68.44 146 ALA A CA 1
ATOM 1109 C C . ALA A 1 146 ? 11.226 8.838 -18.046 1.00 68.44 146 ALA A C 1
ATOM 1111 O O . ALA A 1 146 ? 10.248 9.363 -18.589 1.00 68.44 146 ALA A O 1
ATOM 1112 N N . GLY A 1 147 ? 11.122 7.827 -17.179 1.00 64.69 147 GLY A N 1
ATOM 1113 C CA . GLY A 1 147 ? 9.917 7.042 -16.903 1.00 64.69 147 GLY A CA 1
ATOM 1114 C C . GLY A 1 147 ? 9.042 7.540 -15.754 1.00 64.69 147 GLY A C 1
ATOM 1115 O O . GLY A 1 147 ? 8.072 6.866 -15.418 1.00 64.69 147 GLY A O 1
ATOM 1116 N N . ASP A 1 148 ? 9.349 8.694 -15.153 1.00 66.81 148 ASP A N 1
ATOM 1117 C CA . ASP A 1 148 ? 8.643 9.212 -13.965 1.00 66.81 148 ASP A CA 1
ATOM 1118 C C . ASP A 1 148 ? 8.788 8.286 -12.734 1.00 66.81 148 ASP A C 1
ATOM 1120 O O . ASP A 1 148 ? 7.850 8.067 -11.962 1.00 66.81 148 ASP A O 1
ATOM 1124 N N . GLY A 1 149 ? 9.981 7.700 -12.572 1.00 71.50 149 GLY A N 1
ATOM 1125 C CA . GLY A 1 149 ? 10.362 6.896 -11.411 1.00 71.50 149 GLY A CA 1
ATOM 1126 C C . GLY A 1 149 ? 11.092 5.582 -11.733 1.00 71.50 149 GLY A C 1
ATOM 1127 O O . GLY A 1 149 ? 11.244 5.212 -12.898 1.00 71.50 149 GLY A O 1
ATOM 1128 N N . PRO A 1 150 ? 11.543 4.862 -10.691 1.00 75.75 150 PRO A N 1
ATOM 1129 C CA . PRO A 1 150 ? 12.279 3.604 -10.817 1.00 75.75 150 PRO A CA 1
ATOM 1130 C C . PRO A 1 150 ? 11.424 2.459 -11.366 1.00 75.75 150 PRO A C 1
ATOM 1132 O O . PRO A 1 150 ? 10.198 2.491 -11.271 1.00 75.75 150 PRO A O 1
ATOM 1135 N N . ALA A 1 151 ? 12.093 1.395 -11.834 1.00 77.31 151 ALA A N 1
ATOM 1136 C CA . ALA A 1 151 ? 11.487 0.136 -12.297 1.00 77.31 151 ALA A CA 1
ATOM 1137 C C . ALA A 1 151 ? 10.477 -0.457 -11.306 1.00 77.31 151 ALA A C 1
ATOM 1139 O O . ALA A 1 151 ? 9.498 -1.097 -11.685 1.00 77.31 151 ALA A O 1
ATOM 1140 N N . PHE A 1 152 ? 10.765 -0.277 -10.018 1.00 84.62 152 PHE A N 1
ATOM 1141 C CA . PHE A 1 152 ? 9.960 -0.748 -8.910 1.00 84.62 152 PHE A CA 1
ATOM 1142 C C . PHE A 1 152 ? 9.671 0.407 -7.959 1.00 84.62 152 PHE A C 1
ATOM 1144 O O . PHE A 1 152 ? 10.602 1.008 -7.413 1.00 84.62 152 PHE A O 1
ATOM 1151 N N . ARG A 1 153 ? 8.389 0.675 -7.712 1.00 83.19 153 ARG A N 1
ATOM 1152 C CA . ARG A 1 153 ? 7.937 1.705 -6.773 1.00 83.19 153 ARG A CA 1
ATOM 1153 C C . ARG A 1 153 ? 7.245 1.091 -5.569 1.00 83.19 153 ARG A C 1
ATOM 1155 O O . ARG A 1 153 ? 6.554 0.083 -5.670 1.00 83.19 153 ARG A O 1
ATOM 1162 N N . LEU A 1 154 ? 7.431 1.742 -4.428 1.00 84.94 154 LEU A N 1
ATOM 1163 C CA . LEU A 1 154 ? 6.768 1.395 -3.183 1.00 84.94 154 LEU A CA 1
ATOM 1164 C C . LEU A 1 154 ? 5.956 2.596 -2.703 1.00 84.94 154 LEU A C 1
ATOM 1166 O O . LEU A 1 154 ? 6.532 3.603 -2.283 1.00 84.94 154 LEU A O 1
ATOM 1170 N N . GLN A 1 155 ? 4.635 2.472 -2.757 1.00 81.00 155 GLN A N 1
ATOM 1171 C CA . GLN A 1 155 ? 3.677 3.492 -2.347 1.00 81.00 155 GLN A CA 1
ATOM 1172 C C . GLN A 1 155 ? 2.930 3.052 -1.086 1.00 81.00 155 GLN A C 1
ATOM 1174 O O . GLN A 1 155 ? 2.734 1.868 -0.834 1.00 81.00 155 GLN A O 1
ATOM 1179 N N . GLU A 1 156 ? 2.493 4.013 -0.281 1.00 74.88 156 GLU A N 1
ATOM 1180 C CA . GLU A 1 156 ? 1.711 3.755 0.924 1.00 74.88 156 GLU A CA 1
ATOM 1181 C C . GLU A 1 156 ? 0.525 4.725 0.962 1.00 74.88 156 GLU A C 1
ATOM 1183 O O . GLU A 1 156 ? 0.726 5.939 0.915 1.00 74.88 156 GLU A O 1
ATOM 1188 N N . LEU A 1 157 ? -0.703 4.195 0.979 1.00 63.72 157 LEU A N 1
ATOM 1189 C CA . LEU A 1 157 ? -1.946 4.981 0.901 1.00 63.72 157 LEU A CA 1
ATOM 1190 C C . LEU A 1 157 ? -2.468 5.390 2.278 1.00 63.72 157 LEU A C 1
ATOM 1192 O O . LEU A 1 157 ? -2.851 6.540 2.490 1.00 63.72 157 LEU A O 1
ATOM 1196 N N . HIS A 1 158 ? -2.479 4.447 3.218 1.00 57.97 158 HIS A N 1
ATOM 1197 C CA . HIS A 1 158 ? -2.959 4.656 4.578 1.00 57.97 158 HIS A CA 1
ATOM 1198 C C . HIS A 1 158 ? -1.913 4.117 5.545 1.00 57.97 158 HIS A C 1
ATOM 1200 O O . HIS A 1 158 ? -1.608 2.923 5.550 1.00 57.97 158 HIS A O 1
ATOM 1206 N N . ARG A 1 159 ? -1.328 5.031 6.321 1.00 53.16 159 ARG A N 1
ATOM 1207 C CA . ARG A 1 159 ? -0.422 4.693 7.416 1.00 53.16 159 ARG A CA 1
ATOM 1208 C C . ARG A 1 159 ? -1.230 4.367 8.661 1.00 53.16 159 ARG A C 1
ATOM 1210 O O . ARG A 1 159 ? -2.305 4.936 8.855 1.00 53.16 159 ARG A O 1
ATOM 1217 N N . ILE A 1 160 ? -0.668 3.512 9.515 1.00 48.59 160 ILE A N 1
ATOM 1218 C CA . ILE A 1 160 ? -1.158 3.307 10.879 1.00 48.59 160 ILE A CA 1
ATOM 1219 C C . ILE A 1 160 ? -1.288 4.696 11.517 1.00 48.59 160 ILE A C 1
ATOM 1221 O O . ILE A 1 160 ? -0.295 5.422 11.635 1.00 48.59 160 ILE A O 1
ATOM 1225 N N . ARG A 1 161 ? -2.509 5.103 11.889 1.00 49.38 161 ARG A N 1
ATOM 1226 C CA . ARG A 1 161 ? -2.679 6.252 12.781 1.00 49.38 161 ARG A CA 1
ATOM 1227 C C . ARG A 1 161 ? -2.153 5.807 14.138 1.00 49.38 161 ARG A C 1
ATOM 1229 O O . ARG A 1 161 ? -2.844 5.115 14.876 1.00 49.38 161 ARG A O 1
ATOM 1236 N N . ASN A 1 162 ? -0.897 6.138 14.417 1.00 42.22 162 ASN A N 1
ATOM 1237 C CA . ASN A 1 162 ? -0.300 5.870 15.714 1.00 42.22 162 ASN A CA 1
ATOM 1238 C C . ASN A 1 162 ? -1.000 6.736 16.758 1.00 42.22 162 ASN A C 1
ATOM 1240 O O . ASN A 1 162 ? -0.782 7.945 16.804 1.00 42.22 162 ASN A O 1
ATOM 1244 N N . GLY A 1 163 ? -1.819 6.091 17.582 1.00 52.16 163 GLY A N 1
ATOM 1245 C CA . GLY A 1 163 ? -2.519 6.719 18.687 1.00 52.16 163 GLY A CA 1
ATOM 1246 C C . GLY A 1 163 ? -3.776 7.446 18.231 1.00 52.16 163 GLY A C 1
ATOM 1247 O O . GLY A 1 163 ? -3.720 8.544 17.684 1.00 52.16 163 GLY A O 1
ATOM 1248 N N . SER A 1 164 ? -4.927 6.849 18.513 1.00 61.19 164 SER A N 1
ATOM 1249 C CA . SER A 1 164 ? -6.107 7.654 18.798 1.00 61.19 164 SER A CA 1
ATOM 1250 C C . SER A 1 164 ? -5.874 8.491 20.044 1.00 61.19 164 SER A C 1
ATOM 1252 O O . SER A 1 164 ? -5.068 8.172 20.915 1.00 61.19 164 SER A O 1
ATOM 1254 N N . GLU A 1 165 ? -6.630 9.562 20.161 1.00 69.56 165 GLU A N 1
ATOM 1255 C CA . GLU A 1 165 ? -6.691 10.383 21.355 1.00 69.56 165 GLU A CA 1
ATOM 1256 C C . GLU A 1 165 ? -7.104 9.547 22.586 1.00 69.56 165 GLU A C 1
ATOM 1258 O O . GLU A 1 165 ? -6.713 9.865 23.707 1.00 69.56 165 GLU A O 1
ATOM 1263 N N . ILE A 1 166 ? -7.818 8.432 22.368 1.00 77.62 166 ILE A N 1
ATOM 1264 C CA . ILE A 1 166 ? -8.137 7.432 23.396 1.00 77.62 166 ILE A CA 1
ATOM 1265 C C . ILE A 1 166 ? -6.900 6.646 23.833 1.00 77.62 166 ILE A C 1
ATOM 1267 O O . ILE A 1 166 ? -6.751 6.389 25.022 1.00 77.62 166 ILE A O 1
ATOM 1271 N N . ASP A 1 167 ? -5.990 6.296 22.921 1.00 76.38 167 ASP A N 1
ATOM 1272 C CA . ASP A 1 167 ? -4.753 5.597 23.289 1.00 76.38 167 ASP A CA 1
ATOM 1273 C C . ASP A 1 167 ? -3.968 6.393 24.323 1.00 76.38 167 ASP A C 1
ATOM 1275 O O . ASP A 1 167 ? -3.633 5.870 25.374 1.00 76.38 167 ASP A O 1
ATOM 1279 N N . GLN A 1 168 ? -3.771 7.685 24.068 1.00 75.31 168 GLN A N 1
ATOM 1280 C CA . GLN A 1 168 ? -3.032 8.579 24.964 1.00 75.31 168 GLN A CA 1
ATOM 1281 C C . GLN A 1 168 ? -3.780 8.879 26.269 1.00 75.31 168 GLN A C 1
ATOM 1283 O O . GLN A 1 168 ? -3.179 9.290 27.257 1.00 75.31 168 GLN A O 1
ATOM 1288 N N . LEU A 1 169 ? -5.106 8.749 26.262 1.00 83.00 169 LEU A N 1
ATOM 1289 C CA . LEU A 1 169 ? -5.938 8.928 27.446 1.00 83.00 169 LEU A CA 1
ATOM 1290 C C . LEU A 1 169 ? -5.872 7.709 28.374 1.00 83.00 169 LEU A C 1
ATOM 1292 O O . LEU A 1 169 ? -5.957 7.853 29.596 1.00 83.00 169 LEU A O 1
ATOM 1296 N N . LEU A 1 170 ? -5.769 6.515 27.794 1.00 86.81 170 LEU A N 1
ATOM 1297 C CA . LEU A 1 170 ? -5.754 5.261 28.534 1.00 86.81 170 LEU A CA 1
ATOM 1298 C C . LEU A 1 170 ? -4.332 4.832 28.925 1.00 86.81 170 LEU A C 1
ATOM 1300 O O . LEU A 1 170 ? -4.150 4.353 30.038 1.00 86.81 170 LEU A O 1
ATOM 1304 N N . ASP A 1 171 ? -3.336 5.067 28.079 1.00 85.62 171 ASP A N 1
ATOM 1305 C CA . ASP A 1 171 ? -1.916 4.803 28.338 1.00 85.62 171 ASP A CA 1
ATOM 1306 C C . ASP A 1 171 ? -1.287 5.967 29.135 1.00 85.62 171 ASP A C 1
ATOM 1308 O O . ASP A 1 171 ? -0.861 6.976 28.565 1.00 85.62 171 ASP A O 1
ATOM 1312 N N . LEU A 1 172 ? -1.292 5.881 30.473 1.00 84.50 172 LEU A N 1
ATOM 1313 C CA . LEU A 1 172 ? -0.835 6.977 31.343 1.00 84.50 172 LEU A CA 1
ATOM 1314 C C . LEU A 1 172 ? 0.681 7.069 31.409 1.00 84.50 172 LEU A C 1
ATOM 1316 O O . LEU A 1 172 ? 1.230 8.170 31.506 1.00 84.50 172 LEU A O 1
ATOM 1320 N N . ASN A 1 173 ? 1.341 5.916 31.451 1.00 83.75 173 ASN A N 1
ATOM 1321 C CA . ASN A 1 173 ? 2.794 5.834 31.547 1.00 83.75 173 ASN A CA 1
ATOM 1322 C C . ASN A 1 173 ? 3.470 5.965 30.167 1.00 83.75 173 ASN A C 1
ATOM 1324 O O . ASN A 1 173 ? 4.690 6.127 30.114 1.00 83.75 173 ASN A O 1
ATOM 1328 N N . GLN A 1 174 ? 2.682 5.978 29.083 1.00 81.00 174 GLN A N 1
ATOM 1329 C CA . GLN A 1 174 ? 3.120 6.129 27.696 1.00 81.00 174 GLN A CA 1
ATOM 1330 C C . GLN A 1 174 ? 4.062 5.009 27.242 1.00 81.00 174 GLN A C 1
ATOM 1332 O O . GLN A 1 174 ? 4.927 5.223 26.384 1.00 81.00 174 GLN A O 1
ATOM 1337 N N . ASP A 1 175 ? 3.907 3.816 27.819 1.00 80.00 175 ASP A N 1
ATOM 1338 C CA . ASP A 1 175 ? 4.698 2.637 27.467 1.00 80.00 175 ASP A CA 1
ATOM 1339 C C . ASP A 1 175 ? 4.096 1.834 26.300 1.00 80.00 175 ASP A C 1
ATOM 1341 O O . ASP A 1 175 ? 4.728 0.893 25.809 1.00 80.00 175 ASP A O 1
ATOM 1345 N N . ARG A 1 176 ? 2.941 2.280 25.777 1.00 77.56 176 ARG A N 1
ATOM 1346 C CA . ARG A 1 176 ? 2.167 1.693 24.669 1.00 77.56 176 ARG A CA 1
ATOM 1347 C C . ARG A 1 176 ? 1.482 0.375 25.002 1.00 77.56 176 ARG A C 1
ATOM 1349 O O . ARG A 1 176 ? 0.914 -0.245 24.097 1.00 77.56 176 ARG A O 1
ATOM 1356 N N . VAL A 1 177 ? 1.501 -0.040 26.261 1.00 84.75 177 VAL A N 1
ATOM 1357 C CA . VAL A 1 177 ? 0.778 -1.199 26.767 1.00 84.75 177 VAL A CA 1
ATOM 1358 C C . VAL A 1 177 ? -0.393 -0.690 27.594 1.00 84.75 177 VAL A C 1
ATOM 1360 O O . VAL A 1 177 ? -0.215 0.016 28.574 1.00 84.75 177 VAL A O 1
ATOM 1363 N N . LEU A 1 178 ? -1.620 -1.069 27.236 1.00 88.50 178 LEU A N 1
ATOM 1364 C CA . LEU A 1 178 ? -2.774 -0.745 28.077 1.00 88.50 178 LEU A CA 1
ATOM 1365 C C . LEU A 1 178 ? -2.863 -1.769 29.198 1.00 88.50 178 LEU A C 1
ATOM 1367 O O . LEU A 1 178 ? -3.461 -2.830 29.031 1.00 88.50 178 LEU A O 1
ATOM 1371 N N . SER A 1 179 ? -2.249 -1.466 30.333 1.00 90.69 179 SER A N 1
ATOM 1372 C CA . SER A 1 179 ? -2.206 -2.374 31.476 1.00 90.69 179 SER A CA 1
ATOM 1373 C C . SER A 1 179 ? -3.580 -2.552 32.151 1.00 90.69 179 SER A C 1
ATOM 1375 O O . SER A 1 179 ? -4.486 -1.723 32.022 1.00 90.69 179 SER A O 1
ATOM 1377 N N . LYS A 1 180 ? -3.744 -3.614 32.957 1.00 91.38 180 LYS A N 1
ATOM 1378 C CA . LYS A 1 180 ? -4.967 -3.840 33.763 1.00 91.38 180 LYS A CA 1
ATOM 1379 C C . LYS A 1 180 ? -5.399 -2.608 34.581 1.00 91.38 180 LYS A C 1
ATOM 1381 O O . LYS A 1 180 ? -6.593 -2.285 34.554 1.00 91.38 180 LYS A O 1
ATOM 1386 N N . PRO A 1 181 ? -4.505 -1.915 35.322 1.00 88.88 181 PRO A N 1
ATOM 1387 C CA . PRO A 1 181 ? -4.880 -0.708 36.062 1.00 88.88 181 PRO A CA 1
ATOM 1388 C C . PRO A 1 181 ? -5.361 0.430 35.157 1.00 88.88 181 PRO A C 1
ATOM 1390 O O . PRO A 1 181 ? -6.286 1.155 35.516 1.00 88.88 181 PRO A O 1
ATOM 1393 N N . GLU A 1 182 ? -4.771 0.572 33.973 1.00 90.88 182 GLU A N 1
ATOM 1394 C CA . GLU A 1 182 ? -5.145 1.603 33.006 1.00 90.88 182 GLU A CA 1
ATOM 1395 C C . GLU A 1 182 ? -6.513 1.352 32.382 1.00 90.88 182 GLU A C 1
ATOM 1397 O O . GLU A 1 182 ? -7.342 2.261 32.329 1.00 90.88 182 GLU A O 1
ATOM 1402 N N . LEU A 1 183 ? -6.791 0.104 32.006 1.00 90.00 183 LEU A N 1
ATOM 1403 C CA . LEU A 1 183 ? -8.086 -0.301 31.464 1.00 90.00 183 LEU A CA 1
ATOM 1404 C C . LEU A 1 183 ? -9.200 -0.310 32.513 1.00 90.00 183 LEU A C 1
ATOM 1406 O O . LEU A 1 183 ? -10.371 -0.173 32.163 1.00 90.00 183 LEU A O 1
ATOM 1410 N N . THR A 1 184 ? -8.865 -0.466 33.797 1.00 89.56 184 THR A N 1
ATOM 1411 C CA . THR A 1 184 ? -9.872 -0.493 34.869 1.00 89.56 184 THR A CA 1
ATOM 1412 C C . THR A 1 184 ? -10.615 0.829 35.000 1.00 89.56 184 THR A C 1
ATOM 1414 O O . THR A 1 184 ? -11.824 0.805 35.196 1.00 89.56 184 THR A O 1
ATOM 1417 N N . ASN A 1 185 ? -9.927 1.948 34.780 1.00 87.12 185 ASN A N 1
ATOM 1418 C CA . ASN A 1 185 ? -10.513 3.287 34.860 1.00 87.12 185 ASN A CA 1
ATOM 1419 C C . ASN A 1 185 ? -10.818 3.869 33.469 1.00 87.12 185 ASN A C 1
ATOM 1421 O O . ASN A 1 185 ? -10.877 5.088 33.311 1.00 87.12 185 ASN A O 1
ATOM 1425 N N . ALA A 1 186 ? -10.956 3.024 32.440 1.00 88.06 186 ALA A N 1
ATOM 1426 C CA . ALA A 1 186 ? -11.145 3.491 31.069 1.00 88.06 186 ALA A CA 1
ATOM 1427 C C . ALA A 1 186 ? -12.435 4.306 30.896 1.00 88.06 186 ALA A C 1
ATOM 1429 O O . ALA A 1 186 ? -12.399 5.350 30.248 1.00 88.06 186 ALA A O 1
ATOM 1430 N N . GLU A 1 187 ? -13.537 3.871 31.517 1.00 89.50 187 GLU A N 1
ATOM 1431 C CA . GLU A 1 187 ? -14.811 4.603 31.512 1.00 89.50 187 GLU A CA 1
ATOM 1432 C C . GLU A 1 187 ? -14.644 5.999 32.118 1.00 89.50 187 GLU A C 1
ATOM 1434 O O . GLU A 1 187 ? -14.893 6.993 31.439 1.00 89.50 187 GLU A O 1
ATOM 1439 N N . ASP A 1 188 ? -14.161 6.083 33.361 1.00 87.94 188 ASP A N 1
ATOM 1440 C CA . ASP A 1 188 ? -13.994 7.356 34.073 1.00 87.94 188 ASP A CA 1
ATOM 1441 C C . ASP A 1 188 ? -13.102 8.329 33.299 1.00 87.94 188 ASP A C 1
ATOM 1443 O O . ASP A 1 188 ? -13.362 9.532 33.248 1.00 87.94 188 ASP A O 1
ATOM 1447 N N . ARG A 1 189 ? -12.052 7.814 32.651 1.00 88.31 189 ARG A N 1
ATOM 1448 C CA . ARG A 1 189 ? -11.140 8.629 31.846 1.00 88.31 189 ARG A CA 1
ATOM 1449 C C . ARG A 1 189 ? -11.795 9.129 30.571 1.00 88.31 189 ARG A C 1
ATOM 1451 O O . ARG A 1 189 ? -11.658 10.317 30.282 1.00 88.31 189 ARG A O 1
ATOM 1458 N N . LEU A 1 190 ? -12.506 8.273 29.836 1.00 88.88 190 LEU A N 1
ATOM 1459 C CA . LEU A 1 190 ? -13.276 8.688 28.659 1.00 88.88 190 LEU A CA 1
ATOM 1460 C C . LEU A 1 190 ? -14.304 9.752 29.049 1.00 88.88 190 LEU A C 1
ATOM 1462 O O . LEU A 1 190 ? -14.320 10.833 28.462 1.00 88.88 190 LEU A O 1
ATOM 1466 N N . LYS A 1 191 ? -15.052 9.508 30.127 1.00 86.25 191 LYS A N 1
ATOM 1467 C CA . LYS A 1 191 ? -16.060 10.433 30.644 1.00 86.25 191 LYS A CA 1
ATOM 1468 C C . LYS A 1 191 ? -15.467 11.755 31.130 1.00 86.25 191 LYS A C 1
ATOM 1470 O O . LYS A 1 191 ? -16.067 12.799 30.925 1.00 86.25 191 LYS A O 1
ATOM 1475 N N . SER A 1 192 ? -14.261 11.753 31.701 1.00 86.25 192 SER A N 1
ATOM 1476 C CA . SER A 1 192 ? -13.576 12.990 32.114 1.00 86.25 192 SER A CA 1
ATOM 1477 C C . SER A 1 192 ? -13.269 13.951 30.959 1.00 86.25 192 SER A C 1
ATOM 1479 O O . SER A 1 192 ? -12.939 15.112 31.205 1.00 86.25 192 SER A O 1
ATOM 1481 N N . ARG A 1 193 ? -13.333 13.473 29.708 1.00 85.94 193 ARG A N 1
ATOM 1482 C CA . ARG A 1 193 ? -13.121 14.291 28.509 1.00 85.94 193 ARG A CA 1
ATOM 1483 C C . ARG A 1 193 ? -14.409 14.867 27.934 1.00 85.94 193 ARG A C 1
ATOM 1485 O O . ARG A 1 193 ? -14.308 15.844 27.195 1.00 85.94 193 ARG A O 1
ATOM 1492 N N . ASP A 1 194 ? -15.576 14.355 28.326 1.00 85.19 194 ASP A N 1
ATOM 1493 C CA . ASP A 1 194 ? -16.867 14.986 28.043 1.00 85.19 194 ASP A CA 1
ATOM 1494 C C . ASP A 1 194 ? -16.955 16.298 28.840 1.00 85.19 194 ASP A C 1
ATOM 1496 O O . ASP A 1 194 ? -17.334 16.353 30.012 1.00 85.19 194 ASP A O 1
ATOM 1500 N N . THR A 1 195 ? -16.500 17.377 28.205 1.00 82.56 195 THR A N 1
ATOM 1501 C CA . THR A 1 195 ? -16.296 18.674 28.863 1.00 82.56 195 THR A CA 1
ATOM 1502 C C . THR A 1 195 ? -17.620 19.396 29.063 1.00 82.56 195 THR A C 1
ATOM 1504 O O . THR A 1 195 ? -17.769 20.206 29.980 1.00 82.56 195 THR A O 1
ATOM 1507 N N . ASN A 1 196 ? -18.578 19.129 28.180 1.00 82.88 196 ASN A N 1
ATOM 1508 C CA . ASN A 1 196 ? -19.888 19.752 28.218 1.00 82.88 196 ASN A CA 1
ATOM 1509 C C . ASN A 1 196 ? -20.920 18.899 28.997 1.00 82.88 196 ASN A C 1
ATOM 1511 O O . ASN A 1 196 ? -22.015 19.382 29.290 1.00 82.88 196 ASN A O 1
ATOM 1515 N N . ASN A 1 197 ? -20.502 17.707 29.444 1.00 82.62 197 ASN A N 1
ATOM 1516 C CA . ASN A 1 197 ? -21.208 16.772 30.315 1.00 82.62 197 ASN A CA 1
ATOM 1517 C C . ASN A 1 197 ? -22.586 16.385 29.756 1.00 82.62 197 ASN A C 1
ATOM 1519 O O . ASN A 1 197 ? -23.556 16.273 30.513 1.00 82.62 197 ASN A O 1
ATOM 1523 N N . ASN A 1 198 ? -22.665 16.229 28.430 1.00 83.38 198 ASN A N 1
ATOM 1524 C CA . ASN A 1 198 ? -23.856 15.777 27.707 1.00 83.38 198 ASN A CA 1
ATOM 1525 C C . ASN A 1 198 ? -23.891 14.257 27.499 1.00 83.38 198 ASN A C 1
ATOM 1527 O O . ASN A 1 198 ? -24.705 13.777 26.713 1.00 83.38 198 ASN A O 1
ATOM 1531 N N . ASP A 1 199 ? -23.018 13.521 28.192 1.00 83.12 199 ASP A N 1
ATOM 1532 C CA . ASP A 1 199 ? -22.869 12.069 28.109 1.00 83.12 199 ASP A CA 1
ATOM 1533 C C . ASP A 1 199 ? -22.489 11.584 26.690 1.00 83.12 199 ASP A C 1
ATOM 1535 O O . ASP A 1 199 ? -22.646 10.411 26.343 1.00 83.12 199 ASP A O 1
ATOM 1539 N N . TRP A 1 200 ? -21.899 12.490 25.903 1.00 84.06 200 TRP A N 1
ATOM 1540 C CA . TRP A 1 200 ? -21.284 12.236 24.609 1.00 84.06 200 TRP A CA 1
ATOM 1541 C C . TRP A 1 200 ? -19.819 12.622 24.629 1.00 84.06 200 TRP A C 1
ATOM 1543 O O . TRP A 1 200 ? -19.442 13.660 25.160 1.00 84.06 200 TRP A O 1
ATOM 1553 N N . LEU A 1 201 ? -19.003 11.806 23.970 1.00 82.25 201 LEU A N 1
ATOM 1554 C CA . LEU A 1 201 ? -17.628 12.167 23.682 1.00 82.25 201 LEU A CA 1
ATOM 1555 C C . LEU A 1 201 ? -17.426 12.292 22.176 1.00 82.25 201 LEU A C 1
ATOM 1557 O O . LEU A 1 201 ? -17.371 11.300 21.445 1.00 82.25 201 LEU A O 1
ATOM 1561 N N . GLU A 1 202 ? -17.300 13.528 21.702 1.00 76.06 202 GLU A N 1
ATOM 1562 C CA . GLU A 1 202 ? -16.985 13.812 20.302 1.00 76.06 202 GLU A CA 1
ATOM 1563 C C . GLU A 1 202 ? -15.468 13.876 20.073 1.00 76.06 202 GLU A C 1
ATOM 1565 O O . GLU A 1 202 ? -14.693 14.255 20.955 1.00 76.06 202 GLU A O 1
ATOM 1570 N N . SER A 1 203 ? -15.013 13.620 18.839 1.00 68.19 203 SER A N 1
ATOM 1571 C CA . SER A 1 203 ? -13.580 13.705 18.504 1.00 68.19 203 SER A CA 1
ATOM 1572 C C . SER A 1 203 ? -12.943 15.071 18.808 1.00 68.19 203 SER A C 1
ATOM 1574 O O . SER A 1 203 ? -11.730 15.155 18.944 1.00 68.19 203 SER A O 1
ATOM 1576 N N . ARG A 1 204 ? -13.731 16.154 18.913 1.00 68.38 204 ARG A N 1
ATOM 1577 C CA . ARG A 1 204 ? -13.235 17.497 19.273 1.00 68.38 204 ARG A CA 1
ATOM 1578 C C . ARG A 1 204 ? -12.994 17.699 20.773 1.00 68.38 204 ARG A C 1
ATOM 1580 O O . ARG A 1 204 ? -12.269 18.619 21.140 1.00 68.38 204 ARG A O 1
ATOM 1587 N N . GLU A 1 205 ? -13.635 16.899 21.619 1.00 75.25 205 GLU A N 1
ATOM 1588 C CA . GLU A 1 205 ? -13.503 16.952 23.084 1.00 75.25 205 GLU A CA 1
ATOM 1589 C C . GLU A 1 205 ? -12.342 16.096 23.576 1.00 75.25 205 GLU A C 1
ATOM 1591 O O . GLU A 1 205 ? -11.763 16.329 24.635 1.00 75.25 205 GLU A O 1
ATOM 1596 N N . LEU A 1 206 ? -11.936 15.147 22.742 1.00 70.50 206 LEU A N 1
ATOM 1597 C CA . LEU A 1 206 ? -10.638 14.522 22.812 1.00 70.50 206 LEU A CA 1
ATOM 1598 C C . LEU A 1 206 ? -9.587 15.552 22.353 1.00 70.50 206 LEU A C 1
ATOM 1600 O O . LEU A 1 206 ? -9.529 15.884 21.168 1.00 70.50 206 LEU A O 1
ATOM 1604 N N . PRO A 1 207 ? -8.757 16.120 23.251 1.00 55.91 207 PRO A N 1
ATOM 1605 C CA . PRO A 1 207 ? -7.713 17.027 22.818 1.00 55.91 207 PRO A CA 1
ATOM 1606 C C . PRO A 1 207 ? -6.789 16.269 21.871 1.00 55.91 207 PRO A C 1
ATOM 1608 O O . PRO A 1 207 ? -6.155 15.287 22.259 1.00 55.91 207 PRO A O 1
ATOM 1611 N N . LEU A 1 208 ? -6.665 16.776 20.644 1.00 45.12 208 LEU A N 1
ATOM 1612 C CA . LEU A 1 208 ? -5.523 16.500 19.791 1.00 45.12 208 LEU A CA 1
ATOM 1613 C C . LEU A 1 208 ? -4.274 16.974 20.542 1.00 45.12 208 LEU A C 1
ATOM 1615 O O . LEU A 1 208 ? -3.815 18.106 20.365 1.00 45.12 208 LEU A O 1
ATOM 1619 N N . PHE A 1 209 ? -3.676 16.109 21.357 1.00 40.34 209 PHE A N 1
ATOM 1620 C CA . PHE A 1 209 ? -2.259 16.208 21.672 1.00 40.34 209 PHE A CA 1
ATOM 1621 C C . PHE A 1 209 ? -1.484 15.820 20.403 1.00 40.34 209 PHE A C 1
ATOM 1623 O O . PHE A 1 209 ? -0.722 14.860 20.350 1.00 40.34 209 PHE A O 1
ATOM 1630 N N . ILE A 1 210 ? -1.618 16.635 19.348 1.00 36.78 210 ILE A N 1
ATOM 1631 C CA . ILE A 1 210 ? -0.451 16.906 18.522 1.00 36.78 210 ILE A CA 1
ATOM 1632 C C . ILE A 1 210 ? 0.499 17.545 19.514 1.00 36.78 210 ILE A C 1
ATOM 1634 O O . ILE A 1 210 ? 0.244 18.658 19.972 1.00 36.78 210 ILE A O 1
ATOM 1638 N N . ASN A 1 211 ? 1.530 16.807 19.906 1.00 32.94 211 ASN A N 1
ATOM 1639 C CA . ASN A 1 211 ? 2.641 17.300 20.695 1.00 32.94 211 ASN A CA 1
ATOM 1640 C C . ASN A 1 211 ? 3.002 18.706 20.171 1.00 32.94 211 ASN A C 1
ATOM 1642 O O . ASN A 1 211 ? 3.607 18.846 19.108 1.00 32.94 211 ASN A O 1
ATOM 1646 N N . ARG A 1 212 ? 2.532 19.776 20.834 1.00 30.20 212 ARG A N 1
ATOM 1647 C CA . ARG A 1 212 ? 2.627 21.150 20.297 1.00 30.20 212 ARG A CA 1
ATOM 1648 C C . ARG A 1 212 ? 4.089 21.622 20.290 1.00 30.20 212 ARG A C 1
ATOM 1650 O O . ARG A 1 212 ? 4.417 22.589 19.608 1.00 30.20 212 ARG A O 1
ATOM 1657 N N . ASN A 1 213 ? 4.974 20.850 20.928 1.00 31.34 213 ASN A N 1
ATOM 1658 C CA . ASN A 1 213 ? 6.428 20.962 20.837 1.00 31.34 213 ASN A CA 1
ATOM 1659 C C . ASN A 1 213 ? 7.035 20.351 19.556 1.00 31.34 213 ASN A C 1
ATOM 1661 O O . ASN A 1 213 ? 8.175 20.662 19.236 1.00 31.34 213 ASN A O 1
ATOM 1665 N N . LEU A 1 214 ? 6.281 19.573 18.772 1.00 37.84 214 LEU A N 1
ATOM 1666 C CA . LEU A 1 214 ? 6.638 19.158 17.403 1.00 37.84 214 LEU A CA 1
ATOM 1667 C C . LEU A 1 214 ? 5.828 19.905 16.325 1.00 37.84 214 LEU A C 1
ATOM 1669 O O . LEU A 1 214 ? 6.105 19.779 15.138 1.00 37.84 214 LEU A O 1
ATOM 1673 N N . GLY A 1 215 ? 4.833 20.708 16.722 1.00 32.19 215 GLY A N 1
ATOM 1674 C CA . GLY A 1 215 ? 3.859 21.313 15.806 1.00 32.19 215 GLY A CA 1
ATOM 1675 C C . GLY A 1 215 ? 4.068 22.786 15.439 1.00 32.19 215 GLY A C 1
ATOM 1676 O O . GLY A 1 215 ? 3.289 23.306 14.643 1.00 32.19 215 GLY A O 1
ATOM 1677 N N . ARG A 1 216 ? 5.058 23.507 15.994 1.00 30.91 216 ARG A N 1
ATOM 1678 C CA . ARG A 1 216 ? 5.261 24.928 15.615 1.00 30.91 216 ARG A CA 1
ATOM 1679 C C . ARG A 1 216 ? 6.690 25.473 15.579 1.00 30.91 216 ARG A C 1
ATOM 1681 O O . ARG A 1 216 ? 6.860 26.649 15.277 1.00 30.91 216 ARG A O 1
ATOM 1688 N N . ARG A 1 217 ? 7.714 24.642 15.783 1.00 27.06 217 ARG A N 1
ATOM 1689 C CA . ARG A 1 217 ? 9.125 24.967 15.488 1.00 27.06 217 ARG A CA 1
ATOM 1690 C C . ARG A 1 217 ? 9.924 23.689 15.218 1.00 27.06 217 ARG A C 1
ATOM 1692 O O . ARG A 1 217 ? 10.751 23.304 16.027 1.00 27.06 217 ARG A O 1
ATOM 1699 N N . THR A 1 218 ? 9.659 23.014 14.107 1.00 28.05 218 THR A N 1
ATOM 1700 C CA . THR A 1 218 ? 10.590 22.046 13.489 1.00 28.05 218 THR A CA 1
ATOM 1701 C C . THR A 1 218 ? 10.100 21.756 12.071 1.00 28.05 218 THR A C 1
ATOM 1703 O O . THR A 1 218 ? 9.684 20.657 11.723 1.00 28.05 218 THR A O 1
ATOM 1706 N N . ILE A 1 219 ? 10.165 22.775 11.210 1.00 37.09 219 ILE A N 1
ATOM 1707 C CA . ILE A 1 219 ? 10.629 22.476 9.857 1.00 37.09 219 ILE A CA 1
ATOM 1708 C C . ILE A 1 219 ? 12.062 21.987 10.082 1.00 37.09 219 ILE A C 1
ATOM 1710 O O . ILE A 1 219 ? 12.893 22.753 10.561 1.00 37.09 219 ILE A O 1
ATOM 1714 N N . ASP A 1 220 ? 12.274 20.692 9.863 1.00 34.56 220 ASP A N 1
ATOM 1715 C CA . ASP A 1 220 ? 13.586 20.096 9.621 1.00 34.56 220 ASP A CA 1
ATOM 1716 C C . ASP A 1 220 ? 14.622 20.253 10.758 1.00 34.56 220 ASP A C 1
ATOM 1718 O O . ASP A 1 220 ? 15.473 21.138 10.707 1.00 34.56 220 ASP A O 1
ATOM 1722 N N . ARG A 1 221 ? 14.550 19.428 11.828 1.00 30.20 221 ARG A N 1
ATOM 1723 C CA . ARG A 1 221 ? 15.659 19.335 12.816 1.00 30.20 221 ARG A CA 1
ATOM 1724 C C . ARG A 1 221 ? 15.681 18.164 13.811 1.00 30.20 221 ARG A C 1
ATOM 1726 O O . ARG A 1 221 ? 16.472 18.212 14.746 1.00 30.20 221 ARG A O 1
ATOM 1733 N N . THR A 1 222 ? 14.890 17.098 13.648 1.00 33.59 222 THR A N 1
ATOM 1734 C CA . THR A 1 222 ? 15.077 15.890 14.488 1.00 33.59 222 THR A CA 1
ATOM 1735 C C . THR A 1 222 ? 16.250 15.023 14.033 1.00 33.59 222 THR A C 1
ATOM 1737 O O . THR A 1 222 ? 16.634 14.119 14.763 1.00 33.59 222 THR A O 1
ATOM 1740 N N . GLY A 1 223 ? 16.837 15.271 12.856 1.00 32.56 223 GLY A N 1
ATOM 1741 C CA . GLY A 1 223 ? 17.997 14.513 12.374 1.00 32.56 223 GLY A CA 1
ATOM 1742 C C . GLY A 1 223 ? 17.734 13.016 12.163 1.00 32.56 223 GLY A C 1
ATOM 1743 O O . GLY A 1 223 ? 18.681 12.279 11.921 1.00 32.56 223 GLY A O 1
ATOM 1744 N N . ILE A 1 224 ? 16.475 12.561 12.244 1.00 37.94 224 ILE A N 1
ATOM 1745 C CA . ILE A 1 224 ? 16.075 11.174 11.993 1.00 37.94 224 ILE A CA 1
ATOM 1746 C C . ILE A 1 224 ? 15.633 11.071 10.524 1.00 37.94 224 ILE A C 1
ATOM 1748 O O . ILE A 1 224 ? 14.583 11.616 10.165 1.00 37.94 224 ILE A O 1
ATOM 1752 N N . PRO A 1 225 ? 16.394 10.381 9.659 1.00 35.53 225 PRO A N 1
ATOM 1753 C CA . PRO A 1 225 ? 16.031 10.203 8.258 1.00 35.53 225 PRO A CA 1
ATOM 1754 C C . PRO A 1 225 ? 14.693 9.450 8.116 1.00 35.53 225 PRO A C 1
ATOM 1756 O O . PRO A 1 225 ? 14.527 8.363 8.665 1.00 35.53 225 PRO A O 1
ATOM 1759 N N . GLY A 1 226 ? 13.737 9.998 7.353 1.00 42.09 226 GLY A N 1
ATOM 1760 C CA . GLY A 1 226 ? 12.522 9.275 6.926 1.00 42.09 226 GLY A CA 1
ATOM 1761 C C . GLY A 1 226 ? 11.188 9.667 7.579 1.00 42.09 226 GLY A C 1
ATOM 1762 O O . GLY A 1 226 ? 10.166 9.056 7.262 1.00 42.09 226 GLY A O 1
ATOM 1763 N N . LEU A 1 227 ? 11.148 10.688 8.440 1.00 40.78 227 LEU A N 1
ATOM 1764 C CA . LEU A 1 227 ? 9.889 11.301 8.888 1.00 40.78 227 LEU A CA 1
ATOM 1765 C C . LEU A 1 227 ? 9.323 12.200 7.774 1.00 40.78 227 LEU A C 1
ATOM 1767 O O . LEU A 1 227 ? 9.864 13.264 7.492 1.00 40.78 227 LEU A O 1
ATOM 1771 N N . THR A 1 228 ? 8.239 11.776 7.116 1.00 42.47 228 THR A N 1
ATOM 1772 C CA . THR A 1 228 ? 7.498 12.631 6.167 1.00 42.47 228 THR A CA 1
ATOM 1773 C C . THR A 1 228 ? 6.447 13.482 6.901 1.00 42.47 228 THR A C 1
ATOM 1775 O O . THR A 1 228 ? 6.007 13.086 7.983 1.00 42.47 228 THR A O 1
ATOM 1778 N N . PRO A 1 229 ? 5.972 14.602 6.317 1.00 35.25 229 PRO A N 1
ATOM 1779 C CA . PRO A 1 229 ? 5.118 15.599 6.989 1.00 35.25 229 PRO A CA 1
ATOM 1780 C C . PRO A 1 229 ? 3.757 15.116 7.539 1.00 35.25 229 PRO A C 1
ATOM 1782 O O . PRO A 1 229 ? 3.040 15.904 8.143 1.00 35.25 229 PRO A O 1
ATOM 1785 N N . THR A 1 230 ? 3.368 13.854 7.319 1.00 41.81 230 THR A N 1
ATOM 1786 C CA . THR A 1 230 ? 2.014 13.315 7.558 1.00 41.81 230 THR A CA 1
ATOM 1787 C C . THR A 1 230 ? 1.912 12.224 8.645 1.00 41.81 230 THR A C 1
ATOM 1789 O O . THR A 1 230 ? 0.862 11.605 8.780 1.00 41.81 230 THR A O 1
ATOM 1792 N N . GLY A 1 231 ? 2.945 12.022 9.478 1.00 50.75 231 GLY A N 1
ATOM 1793 C CA . GLY A 1 231 ? 2.730 11.688 10.904 1.00 50.75 231 GLY A CA 1
ATOM 1794 C C . GLY A 1 231 ? 2.719 10.226 11.403 1.00 50.75 231 GLY A C 1
ATOM 1795 O O . GLY A 1 231 ? 2.458 10.034 12.585 1.00 50.75 231 GLY A O 1
ATOM 1796 N N . GLY A 1 232 ? 3.039 9.202 10.602 1.00 58.53 232 GLY A N 1
ATOM 1797 C CA . GLY A 1 232 ? 3.166 7.805 11.088 1.00 58.53 232 GLY A CA 1
ATOM 1798 C C . GLY A 1 232 ? 4.308 7.016 10.426 1.00 58.53 232 GLY A C 1
ATOM 1799 O O . GLY A 1 232 ? 4.781 7.452 9.367 1.00 58.53 232 GLY A O 1
ATOM 1800 N N . PRO A 1 233 ? 4.772 5.891 11.018 1.00 65.81 233 PRO A N 1
ATOM 1801 C CA . PRO A 1 233 ? 5.810 5.049 10.436 1.00 65.81 233 PRO A CA 1
ATOM 1802 C C . PRO A 1 233 ? 5.295 4.288 9.207 1.00 65.81 233 PRO A C 1
ATOM 1804 O O . PRO A 1 233 ? 4.111 3.964 9.111 1.00 65.81 233 PRO A O 1
ATOM 1807 N N . ARG A 1 234 ? 6.193 4.004 8.262 1.00 75.94 234 ARG A N 1
ATOM 1808 C CA . ARG A 1 234 ? 5.912 3.173 7.085 1.00 75.94 234 ARG A CA 1
ATOM 1809 C C . ARG A 1 234 ? 5.928 1.702 7.478 1.00 75.94 234 ARG A C 1
ATOM 1811 O O . ARG A 1 234 ? 6.887 1.264 8.116 1.00 75.94 234 ARG A O 1
ATOM 1818 N N . VAL A 1 235 ? 4.934 0.933 7.042 1.00 81.88 235 VAL A N 1
ATOM 1819 C CA . VAL A 1 235 ? 4.847 -0.500 7.377 1.00 81.88 235 VAL A CA 1
ATOM 1820 C C . VAL A 1 235 ? 5.577 -1.402 6.393 1.00 81.88 235 VAL A C 1
ATOM 1822 O O . VAL A 1 235 ? 5.968 -2.496 6.769 1.00 81.88 235 VAL A O 1
ATOM 1825 N N . LEU A 1 236 ? 5.790 -0.978 5.148 1.00 89.12 236 LEU A N 1
ATOM 1826 C CA . LEU A 1 236 ? 6.501 -1.777 4.150 1.00 89.12 236 LEU A CA 1
ATOM 1827 C C . LEU A 1 236 ? 7.739 -1.031 3.664 1.00 89.12 236 LEU A C 1
ATOM 1829 O O . LEU A 1 236 ? 7.678 0.158 3.343 1.00 89.12 236 LEU A O 1
ATOM 1833 N N . HIS A 1 237 ? 8.854 -1.752 3.585 1.00 90.06 237 HIS A N 1
ATOM 1834 C CA . HIS A 1 237 ? 10.145 -1.250 3.121 1.00 90.06 237 HIS A CA 1
ATOM 1835 C C . HIS A 1 237 ? 10.725 -2.186 2.069 1.00 90.06 237 HIS A C 1
ATOM 1837 O O . HIS A 1 237 ? 10.539 -3.398 2.140 1.00 90.06 237 HIS A O 1
ATOM 1843 N N . ARG A 1 238 ? 11.461 -1.642 1.100 1.00 89.19 238 ARG A N 1
ATOM 1844 C CA . ARG A 1 238 ? 12.297 -2.452 0.205 1.00 89.19 238 ARG A CA 1
ATOM 1845 C C . ARG A 1 238 ? 13.592 -2.806 0.930 1.00 89.19 238 ARG A C 1
ATOM 1847 O O . ARG A 1 238 ? 14.140 -1.961 1.625 1.00 89.19 238 ARG A O 1
ATOM 1854 N N . LEU A 1 239 ? 14.086 -4.024 0.746 1.00 88.44 239 LEU A N 1
ATOM 1855 C CA . LEU A 1 239 ? 15.428 -4.436 1.152 1.00 88.44 239 LEU A CA 1
ATOM 1856 C C . LEU A 1 239 ? 16.343 -4.503 -0.076 1.00 88.44 239 LEU A C 1
ATOM 1858 O O . LEU A 1 239 ? 15.890 -4.795 -1.184 1.00 88.44 239 LEU A O 1
ATOM 1862 N N . GLY A 1 240 ? 17.626 -4.218 0.124 1.00 79.12 240 GLY A N 1
ATOM 1863 C CA . GLY A 1 240 ? 18.641 -4.261 -0.924 1.00 79.12 240 GLY A CA 1
ATOM 1864 C C . GLY A 1 240 ? 19.871 -3.413 -0.583 1.00 79.12 240 GLY A C 1
ATOM 1865 O O . GLY A 1 240 ? 19.824 -2.627 0.367 1.00 79.12 240 GLY A O 1
ATOM 1866 N N . PRO A 1 241 ? 20.949 -3.534 -1.370 1.00 66.25 241 PRO A N 1
ATOM 1867 C CA . PRO A 1 241 ? 22.249 -2.908 -1.092 1.00 66.25 241 PRO A CA 1
ATOM 1868 C C . PRO A 1 241 ? 22.249 -1.375 -1.236 1.00 66.25 241 PRO A C 1
ATOM 1870 O O . PRO A 1 241 ? 23.116 -0.675 -0.706 1.00 66.25 241 PRO A O 1
ATOM 1873 N N . THR A 1 242 ? 21.263 -0.825 -1.944 1.00 66.19 242 THR A N 1
ATOM 1874 C CA . THR A 1 242 ? 21.097 0.619 -2.174 1.00 66.19 242 THR A CA 1
ATOM 1875 C C . THR A 1 242 ? 20.141 1.282 -1.184 1.00 66.19 242 THR A C 1
ATOM 1877 O O . THR A 1 242 ? 19.955 2.499 -1.217 1.00 66.19 242 THR A O 1
ATOM 1880 N N . VAL A 1 243 ? 19.526 0.506 -0.287 1.00 76.31 243 VAL A N 1
ATOM 1881 C CA . VAL A 1 243 ? 18.538 1.030 0.654 1.00 76.31 243 VAL A CA 1
ATOM 1882 C C . VAL A 1 243 ? 19.229 1.687 1.843 1.00 76.31 243 VAL A C 1
ATOM 1884 O O . VAL A 1 243 ? 20.181 1.155 2.409 1.00 76.31 243 VAL A O 1
ATOM 1887 N N . ASN A 1 244 ? 18.714 2.843 2.263 1.00 81.81 244 ASN A N 1
ATOM 1888 C CA . ASN A 1 244 ? 19.169 3.500 3.480 1.00 81.81 244 ASN A CA 1
ATOM 1889 C C . ASN A 1 244 ? 18.694 2.711 4.714 1.00 81.81 244 ASN A C 1
ATOM 1891 O O . ASN A 1 244 ? 17.567 2.879 5.181 1.00 81.81 244 ASN A O 1
ATOM 1895 N N . VAL A 1 245 ? 19.569 1.844 5.225 1.00 85.19 245 VAL A N 1
ATOM 1896 C CA . VAL A 1 245 ? 19.314 0.985 6.390 1.00 85.19 245 VAL A CA 1
ATOM 1897 C C . VAL A 1 245 ? 18.920 1.798 7.623 1.00 85.19 245 VAL A C 1
ATOM 1899 O O . VAL A 1 245 ? 17.949 1.443 8.285 1.00 85.19 245 VAL A O 1
ATOM 1902 N N . ALA A 1 246 ? 19.572 2.937 7.871 1.00 84.62 246 ALA A N 1
ATOM 1903 C CA . ALA A 1 246 ? 19.282 3.779 9.031 1.00 84.62 246 ALA A CA 1
ATOM 1904 C C . ALA A 1 246 ? 17.835 4.306 9.035 1.00 84.62 246 ALA A C 1
ATOM 1906 O O . ALA A 1 246 ? 17.222 4.426 10.096 1.00 84.62 246 ALA A O 1
ATOM 1907 N N . VAL A 1 247 ? 17.255 4.569 7.854 1.00 83.25 247 VAL A N 1
ATOM 1908 C CA . VAL A 1 247 ? 15.829 4.924 7.735 1.00 83.25 247 VAL A CA 1
ATOM 1909 C C . VAL A 1 247 ? 14.957 3.764 8.206 1.00 83.25 247 VAL A C 1
ATOM 1911 O O . VAL A 1 247 ? 14.036 3.977 8.988 1.00 83.25 247 VAL A O 1
ATOM 1914 N N . ILE A 1 248 ? 15.232 2.537 7.758 1.00 86.06 248 ILE A N 1
ATOM 1915 C CA . ILE A 1 248 ? 14.439 1.363 8.147 1.00 86.06 248 ILE A CA 1
ATOM 1916 C C . ILE A 1 248 ? 14.578 1.106 9.648 1.00 86.06 248 ILE A C 1
ATOM 1918 O O . ILE A 1 248 ? 13.572 0.911 10.323 1.00 86.06 248 ILE A O 1
ATOM 1922 N N . GLU A 1 249 ? 15.789 1.170 10.196 1.00 86.94 249 GLU A N 1
ATOM 1923 C CA . GLU A 1 249 ? 16.042 0.974 11.628 1.00 86.94 249 GLU A CA 1
ATOM 1924 C C . GLU A 1 249 ? 15.300 1.996 12.494 1.00 86.94 249 GLU A C 1
ATOM 1926 O O . GLU A 1 249 ? 14.690 1.626 13.499 1.00 86.94 249 GLU A O 1
ATOM 1931 N N . ALA A 1 250 ? 15.270 3.266 12.079 1.00 81.94 250 ALA A N 1
ATOM 1932 C CA . ALA A 1 250 ? 14.487 4.298 12.753 1.00 81.94 250 ALA A CA 1
ATOM 1933 C C . ALA A 1 250 ? 12.980 3.992 12.720 1.00 81.94 250 ALA A C 1
ATOM 1935 O O . ALA A 1 250 ? 12.280 4.173 13.716 1.00 81.94 250 ALA A O 1
ATOM 1936 N N . GLN A 1 251 ? 12.471 3.485 11.595 1.00 81.00 251 GLN A N 1
ATOM 1937 C CA . GLN A 1 251 ? 11.064 3.098 11.452 1.00 81.00 251 GLN A CA 1
ATOM 1938 C C . GLN A 1 251 ? 10.733 1.874 12.315 1.00 81.00 251 GLN A C 1
ATOM 1940 O O . GLN A 1 251 ? 9.707 1.858 12.988 1.00 81.00 251 GLN A O 1
ATOM 1945 N N . MET A 1 252 ? 11.629 0.890 12.379 1.00 83.06 252 MET A N 1
ATOM 1946 C CA . MET A 1 252 ? 11.498 -0.261 13.272 1.00 83.06 252 MET A CA 1
ATOM 1947 C C . MET A 1 252 ? 11.520 0.149 14.745 1.00 83.06 252 MET A C 1
ATOM 1949 O O . MET A 1 252 ? 10.732 -0.374 15.525 1.00 83.06 252 MET A O 1
ATOM 1953 N N . MET A 1 253 ? 12.358 1.116 15.126 1.00 80.00 253 MET A N 1
ATOM 1954 C CA . MET A 1 253 ? 12.365 1.670 16.481 1.00 80.00 253 MET A CA 1
ATOM 1955 C C . MET A 1 253 ? 11.039 2.367 16.813 1.00 80.00 253 MET A C 1
ATOM 1957 O O . MET A 1 253 ? 10.526 2.214 17.919 1.00 80.00 253 MET A O 1
ATOM 1961 N N . LEU A 1 254 ? 10.447 3.085 15.851 1.00 74.44 254 LEU A N 1
ATOM 1962 C CA . LEU A 1 254 ? 9.130 3.704 16.019 1.00 74.44 254 LEU A CA 1
ATOM 1963 C C . LEU A 1 254 ? 8.005 2.678 16.172 1.00 74.44 254 LEU A C 1
ATOM 1965 O O . LEU A 1 254 ? 7.077 2.951 16.928 1.00 74.44 254 LEU A O 1
ATOM 1969 N N . VAL A 1 255 ? 8.069 1.539 15.477 1.00 75.25 255 VAL A N 1
ATOM 1970 C CA . VAL A 1 255 ? 7.038 0.488 15.541 1.00 75.25 255 VAL A CA 1
ATOM 1971 C C . VAL A 1 255 ? 7.211 -0.394 16.783 1.00 75.25 255 VAL A C 1
ATOM 1973 O O . VAL A 1 255 ? 6.259 -0.559 17.535 1.00 75.25 255 VAL A O 1
ATOM 1976 N N . TYR A 1 256 ? 8.420 -0.897 17.043 1.00 78.31 256 TYR A N 1
ATOM 1977 C CA . TYR A 1 256 ? 8.685 -1.933 18.055 1.00 78.31 256 TYR A CA 1
ATOM 1978 C C . TYR A 1 256 ? 9.319 -1.426 19.355 1.00 78.31 256 TYR A C 1
ATOM 1980 O O . TYR A 1 256 ? 9.585 -2.220 20.254 1.00 78.31 256 TYR A O 1
ATOM 1988 N N . GLY A 1 257 ? 9.663 -0.138 19.450 1.00 73.50 257 GLY A N 1
ATOM 1989 C CA . GLY A 1 257 ? 10.270 0.446 20.653 1.00 73.50 257 GLY A CA 1
ATOM 1990 C C . GLY A 1 257 ? 11.703 -0.018 20.953 1.00 73.50 257 GLY A C 1
ATOM 1991 O O . GLY A 1 257 ? 12.266 0.356 21.978 1.00 73.50 257 GLY A O 1
ATOM 1992 N N . LYS A 1 258 ? 12.327 -0.808 20.071 1.00 79.25 258 LYS A N 1
ATOM 1993 C CA . LYS A 1 258 ? 13.690 -1.333 20.241 1.00 79.25 258 LYS A CA 1
ATOM 1994 C C . LYS A 1 258 ? 14.504 -1.224 18.959 1.00 79.25 258 LYS A C 1
ATOM 1996 O O . LYS A 1 258 ? 13.955 -1.167 17.861 1.00 79.25 258 LYS A O 1
ATOM 2001 N N . LYS A 1 259 ? 15.833 -1.198 19.098 1.00 80.25 259 LYS A N 1
ATOM 2002 C CA . LYS A 1 259 ? 16.739 -1.240 17.945 1.00 80.25 259 LYS A CA 1
ATOM 2003 C C . LYS A 1 259 ? 16.684 -2.614 17.285 1.00 80.25 259 LYS A C 1
ATOM 2005 O O . LYS A 1 259 ? 16.647 -3.642 17.960 1.00 80.25 259 LYS A O 1
ATOM 2010 N N . HIS A 1 260 ? 16.730 -2.611 15.963 1.00 86.62 260 HIS A N 1
ATOM 2011 C CA . HIS A 1 260 ? 16.823 -3.803 15.140 1.00 86.62 260 HIS A CA 1
ATOM 2012 C C . HIS A 1 260 ? 17.988 -3.632 14.175 1.00 86.62 260 HIS A C 1
ATOM 2014 O O . HIS A 1 260 ? 18.138 -2.555 13.618 1.00 86.62 260 HIS A O 1
ATOM 2020 N N . ASP A 1 261 ? 18.775 -4.686 13.970 1.00 88.19 261 ASP A N 1
ATOM 2021 C CA . ASP A 1 261 ? 19.736 -4.741 12.868 1.00 88.19 261 ASP A CA 1
ATOM 2022 C C . ASP A 1 261 ? 18.990 -5.175 11.604 1.00 88.19 261 ASP A C 1
ATOM 2024 O O . ASP A 1 261 ? 18.444 -6.284 11.548 1.00 88.19 261 ASP A O 1
ATOM 2028 N N . VAL A 1 262 ? 18.919 -4.291 10.607 1.00 88.44 262 VAL A N 1
ATOM 2029 C CA . VAL A 1 262 ? 18.217 -4.582 9.348 1.00 88.44 262 VAL A CA 1
ATOM 2030 C C . VAL A 1 262 ? 19.028 -5.511 8.443 1.00 88.44 262 VAL A C 1
ATOM 2032 O O . VAL A 1 262 ? 18.446 -6.231 7.625 1.00 88.44 262 VAL A O 1
ATOM 2035 N N . SER A 1 263 ? 20.351 -5.556 8.611 1.00 85.38 263 SER A N 1
ATOM 2036 C CA . SER A 1 263 ? 21.272 -6.342 7.779 1.00 85.38 263 SER A CA 1
ATOM 2037 C C . SER A 1 263 ? 20.917 -7.827 7.807 1.00 85.38 263 SER A C 1
ATOM 2039 O O . SER A 1 263 ? 20.891 -8.480 6.764 1.00 85.38 263 SER A O 1
ATOM 2041 N N . ARG A 1 264 ? 20.504 -8.345 8.973 1.00 88.94 264 ARG A N 1
ATOM 2042 C CA . ARG A 1 264 ? 20.058 -9.742 9.130 1.00 88.94 264 ARG A CA 1
ATOM 2043 C C . ARG A 1 264 ? 18.872 -10.112 8.234 1.00 88.94 264 ARG A C 1
ATOM 2045 O O . ARG A 1 264 ? 18.732 -11.264 7.839 1.00 88.94 264 ARG A O 1
ATOM 2052 N N . PHE A 1 265 ? 18.007 -9.153 7.894 1.00 90.00 265 PHE A N 1
ATOM 2053 C CA . PHE A 1 265 ? 16.837 -9.408 7.049 1.00 90.00 265 PHE A CA 1
ATOM 2054 C C . PHE A 1 265 ? 17.156 -9.368 5.559 1.00 90.00 265 PHE A C 1
ATOM 2056 O O . PHE A 1 265 ? 16.345 -9.849 4.765 1.00 90.00 265 PHE A O 1
ATOM 2063 N N . GLN A 1 266 ? 18.313 -8.833 5.159 1.00 85.31 266 GLN A N 1
ATOM 2064 C CA . GLN A 1 266 ? 18.721 -8.808 3.753 1.00 85.31 266 GLN A CA 1
ATOM 2065 C C . GLN A 1 266 ? 18.975 -10.222 3.217 1.00 85.31 266 GLN A C 1
ATOM 2067 O O . GLN A 1 266 ? 18.657 -10.497 2.064 1.00 85.31 266 GLN A O 1
ATOM 2072 N N . THR A 1 267 ? 19.458 -11.130 4.071 1.00 85.81 267 THR A N 1
ATOM 2073 C CA . THR A 1 267 ? 19.847 -12.503 3.700 1.00 85.81 267 THR A CA 1
ATOM 2074 C C . THR A 1 267 ? 19.036 -13.604 4.385 1.00 85.81 267 THR A C 1
ATOM 2076 O O . THR A 1 267 ? 19.166 -14.761 4.003 1.00 85.81 267 THR A O 1
ATOM 2079 N N . ALA A 1 268 ? 18.168 -13.276 5.351 1.00 88.62 268 ALA A N 1
ATOM 2080 C CA . ALA A 1 268 ? 17.294 -14.245 6.024 1.00 88.62 268 ALA A CA 1
ATOM 2081 C C . ALA A 1 268 ? 16.484 -15.151 5.065 1.00 88.62 268 ALA A C 1
ATOM 2083 O O . ALA A 1 268 ? 16.240 -14.829 3.899 1.00 88.62 268 ALA A O 1
ATOM 2084 N N . THR A 1 269 ? 15.959 -16.264 5.556 1.00 89.81 269 THR A N 1
ATOM 2085 C CA . THR A 1 269 ? 14.912 -16.973 4.811 1.00 89.81 269 THR A CA 1
ATOM 2086 C C . THR A 1 269 ? 13.680 -16.062 4.711 1.00 89.81 269 THR A C 1
ATOM 2088 O O . THR A 1 269 ? 13.313 -15.432 5.713 1.00 89.81 269 THR A O 1
ATOM 2091 N N . PRO A 1 270 ? 13.043 -15.915 3.532 1.00 92.12 270 PRO A N 1
ATOM 2092 C CA . PRO A 1 270 ? 11.771 -15.211 3.466 1.00 92.12 270 PRO A CA 1
ATOM 2093 C C . PRO A 1 270 ? 10.751 -15.899 4.381 1.00 92.12 270 PRO A C 1
ATOM 2095 O O . PRO A 1 270 ? 10.842 -17.090 4.666 1.00 92.12 270 PRO A O 1
ATOM 2098 N N . HIS A 1 271 ? 9.781 -15.141 4.866 1.00 91.38 271 HIS A N 1
ATOM 2099 C CA . HIS A 1 271 ? 8.615 -15.679 5.565 1.00 91.38 271 HIS A CA 1
ATOM 2100 C C . HIS A 1 271 ? 7.532 -16.034 4.542 1.00 91.38 271 HIS A C 1
ATOM 2102 O O . HIS A 1 271 ? 6.857 -17.055 4.661 1.00 91.38 271 HIS A O 1
ATOM 2108 N N . PHE A 1 272 ? 7.422 -15.213 3.494 1.00 89.12 272 PHE A N 1
ATOM 2109 C CA . PHE A 1 272 ? 6.511 -15.415 2.375 1.00 89.12 272 PHE A CA 1
ATOM 2110 C C . PHE A 1 272 ? 7.233 -15.262 1.045 1.00 89.12 272 PHE A C 1
ATOM 2112 O O . PHE A 1 272 ? 8.035 -14.344 0.865 1.00 89.12 272 PHE A O 1
ATOM 2119 N N . ILE A 1 273 ? 6.880 -16.125 0.102 1.00 90.19 273 ILE A N 1
ATOM 2120 C CA . ILE A 1 273 ? 7.208 -16.006 -1.310 1.00 90.19 273 ILE A CA 1
ATOM 2121 C C . ILE A 1 273 ? 5.903 -15.713 -2.049 1.00 90.19 273 ILE A C 1
ATOM 2123 O O . ILE A 1 273 ? 4.978 -16.529 -2.069 1.00 90.19 273 ILE A O 1
ATOM 2127 N N . VAL A 1 274 ? 5.834 -14.531 -2.651 1.00 90.81 274 VAL A N 1
ATOM 2128 C CA . VAL A 1 274 ? 4.676 -14.048 -3.404 1.00 90.81 274 VAL A CA 1
ATOM 2129 C C . VAL A 1 274 ? 5.017 -14.071 -4.884 1.00 90.81 274 VAL A C 1
ATOM 2131 O O . VAL A 1 274 ? 6.026 -13.507 -5.297 1.00 90.81 274 VAL A O 1
ATOM 2134 N N . ARG A 1 275 ? 4.173 -14.690 -5.704 1.00 90.38 275 ARG A N 1
ATOM 2135 C CA . ARG A 1 275 ? 4.263 -14.610 -7.164 1.00 90.38 275 ARG A CA 1
ATOM 2136 C C . ARG A 1 275 ? 3.126 -13.733 -7.657 1.00 90.38 275 ARG A C 1
ATOM 2138 O O . ARG A 1 275 ? 1.964 -14.084 -7.485 1.00 90.38 275 ARG A O 1
ATOM 2145 N N . ALA A 1 276 ? 3.465 -12.584 -8.231 1.00 90.12 276 ALA A N 1
ATOM 2146 C CA . ALA A 1 276 ? 2.502 -11.626 -8.758 1.00 90.12 276 ALA A CA 1
ATOM 2147 C C . ALA A 1 276 ? 2.652 -11.524 -10.281 1.00 90.12 276 ALA A C 1
ATOM 2149 O O . ALA A 1 276 ? 3.666 -11.036 -10.788 1.00 90.12 276 ALA A O 1
ATOM 2150 N N . SER A 1 277 ? 1.630 -11.972 -11.007 1.00 88.75 277 SER A N 1
ATOM 2151 C CA . SER A 1 277 ? 1.584 -11.934 -12.470 1.00 88.75 277 SER A CA 1
ATOM 2152 C C . SER A 1 277 ? 0.696 -10.786 -12.941 1.00 88.75 277 SER A C 1
ATOM 2154 O O . SER A 1 277 ? -0.527 -10.904 -12.977 1.00 88.75 277 SER A O 1
ATOM 2156 N N . LEU A 1 278 ? 1.312 -9.667 -13.320 1.00 84.50 278 LEU A N 1
ATOM 2157 C CA . LEU A 1 278 ? 0.673 -8.400 -13.698 1.00 84.50 278 LEU A CA 1
ATOM 2158 C C . LEU A 1 278 ? 0.374 -8.313 -15.209 1.00 84.50 278 LEU A C 1
ATOM 2160 O O . LEU A 1 278 ? 0.587 -7.276 -15.837 1.00 84.50 278 LEU A O 1
ATOM 2164 N N . GLY A 1 279 ? -0.063 -9.425 -15.807 1.00 75.94 279 GLY A N 1
ATOM 2165 C CA . GLY A 1 279 ? -0.470 -9.487 -17.215 1.00 75.94 279 GLY A CA 1
ATOM 2166 C C . GLY A 1 279 ? -1.710 -8.640 -17.529 1.00 75.94 279 GLY A C 1
ATOM 2167 O O . GLY A 1 279 ? -2.299 -8.012 -16.646 1.00 75.94 279 GLY A O 1
ATOM 2168 N N . GLU A 1 280 ? -2.128 -8.633 -18.795 1.00 72.75 280 GLU A N 1
ATOM 2169 C CA . GLU A 1 280 ? -3.368 -7.955 -19.194 1.00 72.75 280 GLU A CA 1
ATOM 2170 C C . GLU A 1 280 ? -4.602 -8.582 -18.537 1.00 72.75 280 GLU A C 1
ATOM 2172 O O . GLU A 1 280 ? -4.579 -9.740 -18.122 1.00 72.75 280 GLU A O 1
ATOM 2177 N N . ARG A 1 281 ? -5.701 -7.816 -18.445 1.00 65.88 281 ARG A N 1
ATOM 2178 C CA . ARG A 1 281 ? -6.910 -8.217 -17.704 1.00 65.88 281 ARG A CA 1
ATOM 2179 C C . ARG A 1 281 ? -7.410 -9.617 -18.071 1.00 65.88 281 ARG A C 1
ATOM 2181 O O . ARG A 1 281 ? -7.798 -10.346 -17.164 1.00 65.88 281 ARG A O 1
ATOM 2188 N N . ASP A 1 282 ? -7.355 -9.949 -19.357 1.00 66.50 282 ASP A N 1
ATOM 2189 C CA . ASP A 1 282 ? -7.898 -11.177 -19.942 1.00 66.50 282 ASP A CA 1
ATOM 2190 C C . ASP A 1 282 ? -6.795 -12.218 -20.245 1.00 66.50 282 ASP A C 1
ATOM 2192 O O . ASP A 1 282 ? -7.050 -13.256 -20.853 1.00 66.50 282 ASP A O 1
ATOM 2196 N N . GLN A 1 283 ? -5.550 -11.952 -19.832 1.00 68.12 283 GLN A N 1
ATOM 2197 C CA . GLN A 1 283 ? -4.417 -12.837 -20.080 1.00 68.12 283 GLN A CA 1
ATOM 2198 C C . GLN A 1 283 ? -4.424 -14.021 -19.105 1.00 68.12 283 GLN A C 1
ATOM 2200 O O . GLN A 1 283 ? -4.402 -13.848 -17.883 1.00 68.12 283 GLN A O 1
ATOM 2205 N N . ALA A 1 284 ? -4.385 -15.239 -19.652 1.00 65.25 284 ALA A N 1
ATOM 2206 C CA . ALA A 1 284 ? -4.225 -16.457 -18.866 1.00 65.25 284 ALA A CA 1
ATOM 2207 C C . ALA A 1 284 ? -2.955 -16.385 -17.995 1.00 65.25 284 ALA A C 1
ATOM 2209 O O . ALA A 1 284 ? -1.884 -16.001 -18.467 1.00 65.25 284 ALA A O 1
ATOM 2210 N N . GLY A 1 285 ? -3.081 -16.744 -16.714 1.00 70.69 285 GLY A N 1
ATOM 2211 C CA . GLY A 1 285 ? -1.979 -16.697 -15.748 1.00 70.69 285 GLY A CA 1
ATOM 2212 C C . GLY A 1 285 ? -1.803 -15.359 -15.020 1.00 70.69 285 GLY A C 1
ATOM 2213 O O . GLY A 1 285 ? -0.901 -15.253 -14.188 1.00 70.69 285 GLY A O 1
ATOM 2214 N N . ARG A 1 286 ? -2.654 -14.350 -15.271 1.00 80.50 286 ARG A N 1
ATOM 2215 C CA . ARG A 1 286 ? -2.774 -13.184 -14.382 1.00 80.50 286 ARG A CA 1
ATOM 2216 C C . ARG A 1 286 ? -3.336 -13.631 -13.034 1.00 80.50 286 ARG A C 1
ATOM 2218 O O . ARG A 1 286 ? -4.381 -14.270 -12.980 1.00 80.50 286 ARG A O 1
ATOM 2225 N N . GLY A 1 287 ? -2.657 -13.271 -11.953 1.00 83.56 287 GLY A N 1
ATOM 2226 C CA . GLY A 1 287 ? -3.056 -13.696 -10.618 1.00 83.56 287 GLY A CA 1
ATOM 2227 C C . GLY A 1 287 ? -1.931 -13.603 -9.601 1.00 83.56 287 GLY A C 1
ATOM 2228 O O . GLY A 1 287 ? -0.778 -13.317 -9.945 1.00 83.56 287 GLY A O 1
ATOM 2229 N N . ILE A 1 288 ? -2.296 -13.812 -8.343 1.00 86.69 288 ILE A N 1
ATOM 2230 C CA . ILE A 1 288 ? -1.386 -13.803 -7.210 1.00 86.69 288 ILE A CA 1
ATOM 2231 C C . ILE A 1 288 ? -1.375 -15.159 -6.516 1.00 86.69 288 ILE A C 1
ATOM 2233 O O . ILE A 1 288 ? -2.417 -15.739 -6.223 1.00 86.69 288 ILE A O 1
ATOM 2237 N N . GLU A 1 289 ? -0.177 -15.646 -6.228 1.00 86.81 289 GLU A N 1
ATOM 2238 C CA . GLU A 1 289 ? 0.050 -16.868 -5.467 1.00 86.81 289 GLU A CA 1
ATOM 2239 C C . GLU A 1 289 ? 0.934 -16.536 -4.266 1.00 86.81 289 GLU A C 1
ATOM 2241 O O . GLU A 1 289 ? 1.956 -15.858 -4.406 1.00 86.81 289 GLU A O 1
ATOM 2246 N N . VAL A 1 290 ? 0.543 -17.002 -3.079 1.00 85.50 290 VAL A N 1
ATOM 2247 C CA . VAL A 1 290 ? 1.317 -16.807 -1.851 1.00 85.50 290 VAL A CA 1
ATOM 2248 C C . VAL A 1 290 ? 1.661 -18.161 -1.256 1.00 85.50 290 VAL A C 1
ATOM 2250 O O . VAL A 1 290 ? 0.787 -18.955 -0.911 1.00 85.50 290 VAL A O 1
ATOM 2253 N N . THR A 1 291 ? 2.958 -18.395 -1.107 1.00 85.00 291 THR A N 1
ATOM 2254 C CA . THR A 1 291 ? 3.517 -19.565 -0.431 1.00 85.00 291 THR A CA 1
ATOM 2255 C C . THR A 1 291 ? 4.339 -19.090 0.756 1.00 85.00 291 THR A C 1
ATOM 2257 O O . THR A 1 291 ? 4.950 -18.023 0.707 1.00 85.00 291 THR A O 1
ATOM 2260 N N . SER A 1 292 ? 4.341 -19.841 1.847 1.00 79.69 292 SER A N 1
ATOM 2261 C CA . SER A 1 292 ? 5.255 -19.618 2.954 1.00 79.69 292 SER A CA 1
ATOM 2262 C C . SER A 1 292 ? 6.442 -20.568 2.869 1.00 79.69 292 SER A C 1
ATOM 2264 O O . SER A 1 292 ? 6.318 -21.723 2.462 1.00 79.69 292 SER A O 1
ATOM 2266 N N . SER A 1 293 ? 7.599 -20.058 3.273 1.00 75.44 293 SER A N 1
ATOM 2267 C CA . SER A 1 293 ? 8.835 -20.811 3.495 1.00 75.44 293 SER A CA 1
ATOM 2268 C C . SER A 1 293 ? 9.048 -21.180 4.967 1.00 75.44 293 SER A C 1
ATOM 2270 O O . SER A 1 293 ? 10.072 -21.773 5.297 1.00 75.44 293 SER A O 1
ATOM 2272 N N . ILE A 1 294 ? 8.099 -20.841 5.846 1.00 78.00 294 ILE A N 1
ATOM 2273 C CA . ILE A 1 294 ? 8.130 -21.126 7.282 1.00 78.00 294 ILE A CA 1
ATOM 2274 C C . ILE A 1 294 ? 6.903 -21.996 7.616 1.00 78.00 294 ILE A C 1
ATOM 2276 O O . ILE A 1 294 ? 5.780 -21.525 7.433 1.00 78.00 294 ILE A O 1
ATOM 2280 N N . PRO A 1 295 ? 7.074 -23.250 8.080 1.00 70.19 295 PRO A N 1
ATOM 2281 C CA . PRO A 1 295 ? 5.969 -24.195 8.300 1.00 70.19 295 PRO A CA 1
ATOM 2282 C C . PRO A 1 295 ? 4.853 -23.695 9.229 1.00 70.19 295 PRO A C 1
ATOM 2284 O O . PRO A 1 295 ? 3.694 -24.079 9.073 1.00 70.19 295 PRO A O 1
ATOM 2287 N N . GLU A 1 296 ? 5.192 -22.835 10.189 1.00 68.12 296 GLU A N 1
ATOM 2288 C CA . GLU A 1 296 ? 4.269 -22.240 11.156 1.00 68.12 296 GLU A CA 1
ATOM 2289 C C . GLU A 1 296 ? 3.280 -21.257 10.503 1.00 68.12 296 GLU A C 1
ATOM 2291 O O . GLU A 1 296 ? 2.194 -21.012 11.034 1.00 68.12 296 GLU A O 1
ATOM 2296 N N . LEU A 1 297 ? 3.619 -20.712 9.331 1.00 70.62 297 LEU A N 1
ATOM 2297 C CA . LEU A 1 297 ? 2.765 -19.809 8.567 1.00 70.62 297 LEU A CA 1
ATOM 2298 C C . LEU A 1 297 ? 1.993 -20.638 7.530 1.00 70.62 297 LEU A C 1
ATOM 2300 O O . LEU A 1 297 ? 2.538 -21.128 6.543 1.00 70.62 297 LEU A O 1
ATOM 2304 N N . LYS A 1 298 ? 0.689 -20.816 7.750 1.00 62.88 298 LYS A N 1
ATOM 2305 C CA . LYS A 1 298 ? -0.154 -21.625 6.856 1.00 62.88 298 LYS A CA 1
ATOM 2306 C C . LYS A 1 298 ? -0.210 -21.028 5.444 1.00 62.88 298 LYS A C 1
ATOM 2308 O O . LYS A 1 298 ? -0.547 -19.858 5.276 1.00 62.88 298 LYS A O 1
ATOM 2313 N N . ASN A 1 299 ? 0.017 -21.864 4.431 1.00 63.09 299 ASN A N 1
ATOM 2314 C CA . ASN A 1 299 ? -0.185 -21.514 3.023 1.00 63.09 299 ASN A CA 1
ATOM 2315 C C . ASN A 1 299 ? -1.675 -21.314 2.717 1.00 63.09 299 ASN A C 1
ATOM 2317 O O . ASN A 1 299 ? -2.519 -22.074 3.196 1.00 63.09 299 ASN A O 1
ATOM 2321 N N . ARG A 1 300 ? -2.003 -20.334 1.869 1.00 56.66 300 ARG A N 1
ATOM 2322 C CA . ARG A 1 300 ? -3.337 -20.197 1.276 1.00 56.66 300 ARG A CA 1
ATOM 2323 C C . ARG A 1 300 ? -3.217 -19.876 -0.206 1.00 56.66 300 ARG A C 1
ATOM 2325 O O . ARG A 1 300 ? -2.880 -18.761 -0.587 1.00 56.66 300 ARG A O 1
ATOM 2332 N N . THR A 1 301 ? -3.534 -20.866 -1.024 1.00 50.56 301 THR A N 1
ATOM 2333 C CA . THR A 1 301 ? -3.857 -20.709 -2.439 1.00 50.56 301 THR A CA 1
ATOM 2334 C C . THR A 1 301 ? -5.369 -20.569 -2.557 1.00 50.56 301 THR A C 1
ATOM 2336 O O . THR A 1 301 ? -6.102 -21.398 -2.019 1.00 50.56 301 THR A O 1
ATOM 2339 N N . SER A 1 302 ? -5.850 -19.519 -3.225 1.00 45.50 302 SER A N 1
ATOM 2340 C CA . SER A 1 302 ? -7.261 -19.459 -3.609 1.00 45.50 302 SER A CA 1
ATOM 2341 C C . SER A 1 302 ? -7.425 -19.976 -5.034 1.00 45.50 302 SER A C 1
ATOM 2343 O O . SER A 1 302 ? -6.677 -19.578 -5.924 1.00 45.50 302 SER A O 1
ATOM 2345 N N . THR A 1 303 ? -8.362 -20.900 -5.237 1.00 42.75 303 THR A N 1
ATOM 2346 C CA . THR A 1 303 ? -8.608 -21.603 -6.509 1.00 42.75 303 THR A CA 1
ATOM 2347 C C . THR A 1 303 ? -9.785 -21.036 -7.308 1.00 42.75 303 THR A C 1
ATOM 2349 O O . THR A 1 303 ? -10.106 -21.554 -8.375 1.00 42.75 303 THR A O 1
ATOM 2352 N N . ASP A 1 304 ? -10.426 -19.974 -6.820 1.00 45.66 304 ASP A N 1
ATOM 2353 C CA . ASP A 1 304 ? -11.526 -19.285 -7.500 1.00 45.66 304 ASP A CA 1
ATOM 2354 C C . ASP A 1 304 ? -10.992 -18.145 -8.402 1.00 45.66 304 ASP A C 1
ATOM 2356 O O . ASP A 1 304 ? -10.133 -17.393 -7.951 1.00 45.66 304 ASP A O 1
ATOM 2360 N N . PRO A 1 305 ? -11.443 -17.987 -9.663 1.00 47.69 305 PRO A N 1
ATOM 2361 C CA . PRO A 1 305 ? -10.964 -16.944 -10.578 1.00 47.69 305 PRO A CA 1
ATOM 2362 C C . PRO A 1 305 ? -11.156 -15.490 -10.103 1.00 47.69 305 PRO A C 1
ATOM 2364 O O . PRO A 1 305 ? -10.300 -14.662 -10.416 1.00 47.69 305 PRO A O 1
ATOM 2367 N N . GLU A 1 306 ? -12.196 -15.146 -9.325 1.00 53.75 306 GLU A N 1
ATOM 2368 C CA . GLU A 1 306 ? -12.257 -13.817 -8.670 1.00 53.75 306 GLU A CA 1
ATOM 2369 C C . GLU A 1 306 ? -11.244 -13.716 -7.522 1.00 53.75 306 GLU A C 1
ATOM 2371 O O . GLU A 1 306 ? -10.601 -12.682 -7.312 1.00 53.75 306 GLU A O 1
ATOM 2376 N N . SER A 1 307 ? -11.031 -14.830 -6.828 1.00 57.31 307 SER A N 1
ATOM 2377 C CA . SER A 1 307 ? -10.021 -14.959 -5.787 1.00 57.31 307 SER A CA 1
ATOM 2378 C C . SER A 1 307 ? -8.581 -15.100 -6.309 1.00 57.31 307 SER A C 1
ATOM 2380 O O . SER A 1 307 ? -7.640 -14.902 -5.548 1.00 57.31 307 SER A O 1
ATOM 2382 N N . ALA A 1 308 ? -8.357 -15.356 -7.601 1.00 65.94 308 ALA A N 1
ATOM 2383 C CA . ALA A 1 308 ? -7.018 -15.399 -8.197 1.00 65.94 308 ALA A CA 1
ATOM 2384 C C . ALA A 1 308 ? -6.325 -14.028 -8.146 1.00 65.94 308 ALA A C 1
ATOM 2386 O O . ALA A 1 308 ? -5.108 -13.930 -8.291 1.00 65.94 308 ALA A O 1
ATOM 2387 N N . LEU A 1 309 ? -7.089 -12.954 -7.925 1.00 76.25 309 LEU A N 1
ATOM 2388 C CA . LEU A 1 309 ? -6.583 -11.592 -7.789 1.00 76.25 309 LEU A CA 1
ATOM 2389 C C . LEU A 1 309 ? -6.275 -11.199 -6.340 1.00 76.25 309 LEU A C 1
ATOM 2391 O O . LEU A 1 309 ? -5.737 -10.109 -6.136 1.00 76.25 309 LEU A O 1
ATOM 2395 N N . ALA A 1 310 ? -6.597 -12.030 -5.343 1.00 79.94 310 ALA A N 1
ATOM 2396 C CA . ALA A 1 310 ? -6.285 -11.743 -3.948 1.00 79.94 310 ALA A CA 1
ATOM 2397 C C . ALA A 1 310 ? -6.095 -13.001 -3.085 1.00 79.94 310 ALA A C 1
ATOM 2399 O O . ALA A 1 310 ? -6.934 -13.893 -3.056 1.00 79.94 310 ALA A O 1
ATOM 2400 N N . ALA A 1 311 ? -5.039 -13.012 -2.277 1.00 79.94 311 ALA A N 1
ATOM 2401 C CA . ALA A 1 311 ? -4.800 -14.009 -1.241 1.00 79.94 311 ALA A CA 1
ATOM 2402 C C . ALA A 1 311 ? -4.888 -13.355 0.144 1.00 79.94 311 ALA A C 1
ATOM 2404 O O . ALA A 1 311 ? -4.269 -12.317 0.382 1.00 79.94 311 ALA A O 1
ATOM 2405 N N . GLU A 1 312 ? -5.639 -13.955 1.070 1.00 80.06 312 GLU A N 1
ATOM 2406 C CA . GLU A 1 312 ? -5.784 -13.463 2.446 1.00 80.06 312 GLU A CA 1
ATOM 2407 C C . GLU A 1 312 ? -5.326 -14.514 3.458 1.00 80.06 312 GLU A C 1
ATOM 2409 O O . GLU A 1 312 ? -5.766 -15.667 3.430 1.00 80.06 312 GLU A O 1
ATOM 2414 N N . LEU A 1 313 ? -4.462 -14.094 4.376 1.00 79.50 313 LEU A N 1
ATOM 2415 C CA . LEU A 1 313 ? -3.854 -14.904 5.425 1.00 79.50 313 LEU A CA 1
ATOM 2416 C C . LEU A 1 313 ? -4.094 -14.232 6.779 1.00 79.50 313 LEU A C 1
ATOM 2418 O O . LEU A 1 313 ? -4.237 -13.014 6.859 1.00 79.50 313 LEU A O 1
ATOM 2422 N N . SER A 1 314 ? -4.115 -15.020 7.849 1.00 77.12 314 SER A N 1
ATOM 2423 C CA . SER A 1 314 ? -4.215 -14.508 9.218 1.00 77.12 314 SER A CA 1
ATOM 2424 C C . SER A 1 314 ? -2.968 -14.911 9.992 1.00 77.12 314 SER A C 1
ATOM 2426 O O . SER A 1 314 ? -2.644 -16.097 10.041 1.00 77.12 314 SER A O 1
ATOM 2428 N N . LEU A 1 315 ? -2.279 -13.929 10.567 1.00 75.62 315 LEU A N 1
ATOM 2429 C CA . LEU A 1 315 ? -1.083 -14.092 11.390 1.00 75.62 315 LEU A CA 1
ATOM 2430 C C . LEU A 1 315 ? -1.333 -13.429 12.733 1.00 75.62 315 LEU A C 1
ATOM 2432 O O . LEU A 1 315 ? -1.408 -12.204 12.747 1.00 75.62 315 LEU A O 1
ATOM 2436 N N . SER A 1 316 ? -1.495 -14.240 13.786 1.00 70.12 316 SER A N 1
ATOM 2437 C CA . SER A 1 316 ? -1.847 -13.823 15.158 1.00 70.12 316 SER A CA 1
ATOM 2438 C C . SER A 1 316 ? -2.809 -12.634 15.136 1.00 70.12 316 SER A C 1
ATOM 2440 O O . SER A 1 316 ? -2.373 -11.492 15.179 1.00 70.12 316 SER A O 1
ATOM 2442 N N . GLY A 1 317 ? -4.069 -12.905 14.782 1.00 68.88 317 GLY A N 1
ATOM 2443 C CA . GLY A 1 317 ? -5.133 -11.906 14.627 1.00 68.88 317 GLY A CA 1
ATOM 2444 C C . GLY A 1 317 ? -5.026 -10.931 13.438 1.00 68.88 317 GLY A C 1
ATOM 2445 O O . GLY A 1 317 ? -6.054 -10.508 12.903 1.00 68.88 317 GLY A O 1
ATOM 2446 N N . THR A 1 318 ? -3.831 -10.608 12.929 1.00 78.00 318 THR A N 1
ATOM 2447 C CA . THR A 1 318 ? -3.649 -9.664 11.810 1.00 78.00 318 THR A CA 1
ATOM 2448 C C . THR A 1 318 ? -3.984 -10.310 10.468 1.00 78.00 318 THR A C 1
ATOM 2450 O O . THR A 1 318 ? -3.414 -11.332 10.080 1.00 78.00 318 THR A O 1
ATOM 2453 N N . LYS A 1 319 ? -4.875 -9.681 9.697 1.00 81.62 319 LYS A N 1
ATOM 2454 C CA . LYS A 1 319 ? -5.219 -10.108 8.336 1.00 81.62 319 LYS A CA 1
ATOM 2455 C C . LYS A 1 319 ? -4.244 -9.511 7.325 1.00 81.62 319 LYS A C 1
ATOM 2457 O O . LYS A 1 319 ? -4.251 -8.307 7.082 1.00 81.62 319 LYS A O 1
ATOM 2462 N N . LEU A 1 320 ? -3.427 -10.345 6.696 1.00 86.06 320 LEU A N 1
ATOM 2463 C CA . LEU A 1 320 ? -2.596 -9.951 5.563 1.00 86.06 320 LEU A CA 1
ATOM 2464 C C . LEU A 1 320 ? -3.328 -10.265 4.264 1.00 86.06 320 LEU A C 1
ATOM 2466 O O . LEU A 1 320 ? -3.621 -11.425 3.983 1.00 86.06 320 LEU A O 1
ATOM 2470 N N . ARG A 1 321 ? -3.597 -9.241 3.456 1.00 86.94 321 ARG A N 1
ATOM 2471 C CA . ARG A 1 321 ? -4.185 -9.394 2.125 1.00 86.94 321 ARG A CA 1
ATOM 2472 C C . ARG A 1 321 ? -3.165 -9.001 1.069 1.00 86.94 321 ARG A C 1
ATOM 2474 O O . ARG A 1 321 ? -2.750 -7.850 1.015 1.00 86.94 321 ARG A O 1
ATOM 2481 N N . PHE A 1 322 ? -2.808 -9.933 0.203 1.00 88.06 322 PHE A N 1
ATOM 2482 C CA . PHE A 1 322 ? -2.035 -9.675 -1.004 1.00 88.06 322 PHE A CA 1
ATOM 2483 C C . PHE A 1 322 ? -2.996 -9.617 -2.185 1.00 88.06 322 PHE A C 1
ATOM 2485 O O . PHE A 1 322 ? -3.857 -10.484 -2.295 1.00 88.06 322 PHE A O 1
ATOM 2492 N N . ALA A 1 323 ? -2.890 -8.626 -3.064 1.00 87.06 323 ALA A N 1
ATOM 2493 C CA . ALA A 1 323 ? -3.792 -8.514 -4.207 1.00 87.06 323 ALA A CA 1
ATOM 2494 C C . ALA A 1 323 ? -3.110 -7.958 -5.457 1.00 87.06 323 ALA A C 1
ATOM 2496 O O . ALA A 1 323 ? -2.051 -7.342 -5.371 1.00 87.06 323 ALA A O 1
ATOM 2497 N N . ILE A 1 324 ? -3.738 -8.146 -6.615 1.00 85.31 324 ILE A N 1
ATOM 2498 C CA . ILE A 1 324 ? -3.373 -7.475 -7.864 1.00 85.31 324 ILE A CA 1
ATOM 2499 C C . ILE A 1 324 ? -4.315 -6.302 -8.117 1.00 85.31 324 ILE A C 1
ATOM 2501 O O . ILE A 1 324 ? -5.534 -6.424 -7.999 1.00 85.31 324 ILE A O 1
ATOM 2505 N N . GLY A 1 325 ? -3.746 -5.160 -8.502 1.00 78.38 325 GLY A N 1
ATOM 2506 C CA . GLY A 1 325 ? -4.503 -3.978 -8.892 1.00 78.38 325 GLY A CA 1
ATOM 2507 C C . GLY A 1 325 ? -5.419 -4.270 -10.082 1.00 78.38 325 GLY A C 1
ATOM 2508 O O . GLY A 1 325 ? -4.999 -4.832 -11.097 1.00 78.38 325 GLY A O 1
ATOM 2509 N N . VAL A 1 326 ? -6.694 -3.892 -9.970 1.00 65.25 326 VAL A N 1
ATOM 2510 C CA . VAL A 1 326 ? -7.647 -4.007 -11.079 1.00 65.25 326 VAL A CA 1
ATOM 2511 C C . VAL A 1 326 ? -7.453 -2.826 -12.024 1.00 65.25 326 VAL A C 1
ATOM 2513 O O . VAL A 1 326 ? -7.616 -1.665 -11.645 1.00 65.25 326 VAL A O 1
ATOM 2516 N N . VAL A 1 327 ? -7.082 -3.147 -13.262 1.00 60.78 327 VAL A N 1
ATOM 2517 C CA . VAL A 1 327 ? -6.780 -2.181 -14.314 1.00 60.78 327 VAL A CA 1
ATOM 2518 C C . VAL A 1 327 ? -8.074 -1.621 -14.894 1.00 60.78 327 VAL A C 1
ATOM 2520 O O . VAL A 1 327 ? -8.838 -2.348 -15.528 1.00 60.78 327 VAL A O 1
ATOM 2523 N N . ASN A 1 328 ? -8.299 -0.317 -14.734 1.00 55.09 328 ASN A N 1
ATOM 2524 C CA . ASN A 1 328 ? -9.447 0.361 -15.345 1.00 55.09 328 ASN A CA 1
ATOM 2525 C C . ASN A 1 328 ? -9.145 0.939 -16.741 1.00 55.09 328 ASN A C 1
ATOM 2527 O O . ASN A 1 328 ? -10.063 1.374 -17.430 1.00 55.09 328 ASN A O 1
ATOM 2531 N N . ARG A 1 329 ? -7.879 0.954 -17.185 1.00 56.78 329 ARG A N 1
ATOM 2532 C CA . ARG A 1 329 ? -7.479 1.449 -18.515 1.00 56.78 329 ARG A CA 1
ATOM 2533 C C . ARG A 1 329 ? -6.575 0.450 -19.226 1.00 56.78 329 ARG A C 1
ATOM 2535 O O . ARG A 1 329 ? -5.476 0.189 -18.751 1.00 56.78 329 ARG A O 1
ATOM 2542 N N . ARG A 1 330 ? -7.017 -0.070 -20.374 1.00 59.91 330 ARG A N 1
ATOM 2543 C CA . ARG A 1 330 ? -6.144 -0.850 -21.261 1.00 59.91 330 ARG A CA 1
ATOM 2544 C C . ARG A 1 330 ? -5.024 0.056 -21.805 1.00 59.91 330 ARG A C 1
ATOM 2546 O O . ARG A 1 330 ? -5.302 1.231 -22.076 1.00 59.91 330 ARG A O 1
ATOM 2553 N N . PRO A 1 331 ? -3.788 -0.454 -21.957 1.00 60.44 331 PRO A N 1
ATOM 2554 C CA . PRO A 1 331 ? -2.804 0.213 -22.796 1.00 60.44 331 PRO A CA 1
ATOM 2555 C C . PRO A 1 331 ? -3.393 0.480 -24.183 1.00 60.44 331 PRO A C 1
ATOM 2557 O O . PRO A 1 331 ? -4.205 -0.322 -24.652 1.00 60.44 331 PRO A O 1
ATOM 2560 N N . PRO A 1 332 ? -3.008 1.580 -24.850 1.00 65.44 332 PRO A N 1
ATOM 2561 C CA . PRO A 1 332 ? -3.208 1.679 -26.287 1.00 65.44 332 PRO A CA 1
ATOM 2562 C C . PRO A 1 332 ? -2.582 0.454 -26.962 1.00 65.44 332 PRO A C 1
ATOM 2564 O O . PRO A 1 332 ? -1.480 0.047 -26.589 1.00 65.44 332 PRO A O 1
ATOM 2567 N N . ASP A 1 333 ? -3.268 -0.130 -27.943 1.00 75.44 333 ASP A N 1
ATOM 2568 C CA . ASP A 1 333 ? -2.663 -1.153 -28.792 1.00 75.44 333 ASP A CA 1
ATOM 2569 C C . ASP A 1 333 ? -1.604 -0.468 -29.669 1.00 75.44 333 ASP A C 1
ATOM 2571 O O . ASP A 1 333 ? -1.916 0.189 -30.663 1.00 75.44 333 ASP A O 1
ATOM 2575 N N . PHE A 1 334 ? -0.340 -0.557 -29.248 1.00 75.50 334 PHE A N 1
ATOM 2576 C CA . PHE A 1 334 ? 0.781 0.077 -29.943 1.00 75.50 334 PHE A CA 1
ATOM 2577 C C . PHE A 1 334 ? 1.002 -0.507 -31.339 1.00 75.50 334 PHE A C 1
ATOM 2579 O O . PHE A 1 334 ? 1.464 0.202 -32.229 1.00 75.50 334 PHE A O 1
ATOM 2586 N N . ASP A 1 335 ? 0.640 -1.773 -31.549 1.00 79.69 335 ASP A N 1
ATOM 2587 C CA . ASP A 1 335 ? 0.713 -2.397 -32.862 1.00 79.69 335 ASP A CA 1
ATOM 2588 C C . ASP A 1 335 ? -0.370 -1.835 -33.788 1.00 79.69 335 ASP A C 1
ATOM 2590 O O . ASP A 1 335 ? -0.113 -1.645 -34.975 1.00 79.69 335 ASP A O 1
ATOM 2594 N N . ASP A 1 336 ? -1.562 -1.552 -33.258 1.00 82.00 336 ASP A N 1
ATOM 2595 C CA . ASP A 1 336 ? -2.638 -0.884 -33.994 1.00 82.00 336 ASP A CA 1
ATOM 2596 C C . ASP A 1 336 ? -2.300 0.573 -34.318 1.00 82.00 336 ASP A C 1
ATOM 2598 O O . ASP A 1 336 ? -2.502 1.009 -35.449 1.00 82.00 336 ASP A O 1
ATOM 2602 N N . LEU A 1 337 ? -1.717 1.310 -33.368 1.00 81.25 337 LEU A N 1
ATOM 2603 C CA . LEU A 1 337 ? -1.228 2.667 -33.620 1.00 81.25 337 LEU A CA 1
ATOM 2604 C C . LEU A 1 337 ? -0.162 2.678 -34.720 1.00 81.25 337 LEU A C 1
ATOM 2606 O O . LEU A 1 337 ? -0.309 3.423 -35.683 1.00 81.25 337 LEU A O 1
ATOM 2610 N N . ALA A 1 338 ? 0.846 1.805 -34.636 1.00 84.44 338 ALA A N 1
ATOM 2611 C CA . ALA A 1 338 ? 1.886 1.702 -35.658 1.00 84.44 338 ALA A CA 1
ATOM 2612 C C . ALA A 1 338 ? 1.315 1.341 -37.041 1.00 84.44 338 ALA A C 1
ATOM 2614 O O . ALA A 1 338 ? 1.725 1.919 -38.045 1.00 84.44 338 ALA A O 1
ATOM 2615 N N . ARG A 1 339 ? 0.331 0.427 -37.101 1.00 87.00 339 ARG A N 1
ATOM 2616 C CA . ARG A 1 339 ? -0.369 0.099 -38.354 1.00 87.00 339 ARG A CA 1
ATOM 2617 C C . ARG A 1 339 ? -1.098 1.307 -38.932 1.00 87.00 339 ARG A C 1
ATOM 2619 O O . ARG A 1 339 ? -0.990 1.541 -40.126 1.00 87.00 339 ARG A O 1
ATOM 2626 N N . ARG A 1 340 ? -1.806 2.081 -38.105 1.00 84.75 340 ARG A N 1
ATOM 2627 C CA . ARG A 1 340 ? -2.503 3.296 -38.557 1.00 84.75 340 ARG A CA 1
ATOM 2628 C C . ARG A 1 340 ? -1.535 4.344 -39.086 1.00 84.75 340 ARG A C 1
ATOM 2630 O O . ARG A 1 340 ? -1.826 4.944 -40.111 1.00 84.75 340 ARG A O 1
ATOM 2637 N N . GLU A 1 341 ? -0.401 4.554 -38.417 1.00 83.62 341 GLU A N 1
ATOM 2638 C CA . GLU A 1 341 ? 0.614 5.498 -38.900 1.00 83.62 341 GLU A CA 1
ATOM 2639 C C . GLU A 1 341 ? 1.180 5.079 -40.258 1.00 83.62 341 GLU A C 1
ATOM 2641 O O . GLU A 1 341 ? 1.338 5.947 -41.116 1.00 83.62 341 GLU A O 1
ATOM 2646 N N . MET A 1 342 ? 1.421 3.773 -40.450 1.00 86.06 342 MET A N 1
ATOM 2647 C CA . MET A 1 342 ? 1.851 3.205 -41.729 1.00 86.06 342 MET A CA 1
ATOM 2648 C C . MET A 1 342 ? 0.782 3.417 -42.804 1.00 86.06 342 MET A C 1
ATOM 2650 O O . MET A 1 342 ? 1.048 4.067 -43.799 1.00 86.06 342 MET A O 1
ATOM 2654 N N . THR A 1 343 ? -0.465 2.992 -42.571 1.00 85.88 343 THR A N 1
ATOM 2655 C CA . THR A 1 343 ? -1.567 3.151 -43.542 1.00 85.88 343 THR A CA 1
ATOM 2656 C C . THR A 1 343 ? -1.836 4.606 -43.938 1.00 85.88 343 THR A C 1
ATOM 2658 O O . THR A 1 343 ? -2.334 4.862 -45.027 1.00 85.88 343 THR A O 1
A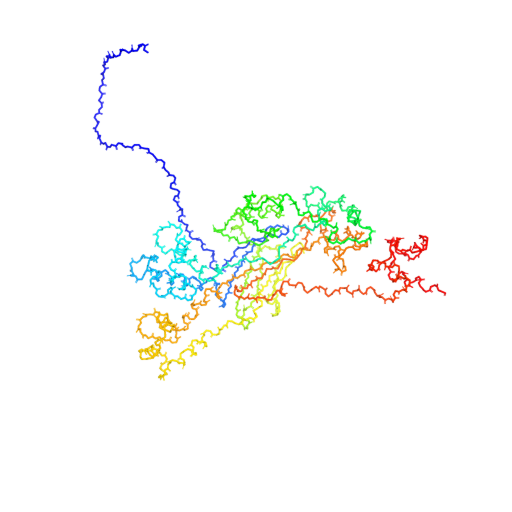TOM 2661 N N . LEU A 1 344 ? -1.556 5.566 -43.056 1.00 83.12 344 LEU A N 1
ATOM 2662 C CA . LEU A 1 344 ? -1.742 6.988 -43.351 1.00 83.12 344 LEU A CA 1
ATOM 2663 C C . LEU A 1 344 ? -0.651 7.582 -44.253 1.00 83.12 344 LEU A C 1
ATOM 2665 O O . LEU A 1 344 ? -0.850 8.693 -44.735 1.00 83.12 344 LEU A O 1
ATOM 2669 N N . ARG A 1 345 ? 0.503 6.921 -44.398 1.00 82.06 345 ARG A N 1
ATOM 2670 C CA . ARG A 1 345 ? 1.716 7.507 -45.000 1.00 82.06 345 ARG A CA 1
ATOM 2671 C C . ARG A 1 345 ? 2.346 6.676 -46.105 1.00 82.06 345 ARG A C 1
ATOM 2673 O O . ARG A 1 345 ? 3.019 7.260 -46.937 1.00 82.06 345 ARG A O 1
ATOM 2680 N N . ASP A 1 346 ? 2.140 5.369 -46.063 1.00 85.19 346 ASP A N 1
ATOM 2681 C CA . ASP A 1 346 ? 2.540 4.404 -47.081 1.00 85.19 346 ASP A CA 1
ATOM 2682 C C . ASP A 1 346 ? 1.585 4.564 -48.270 1.00 85.19 346 ASP A C 1
ATOM 2684 O O . ASP A 1 346 ? 0.534 3.917 -48.336 1.00 85.19 346 ASP A O 1
ATOM 2688 N N . GLU A 1 347 ? 1.874 5.548 -49.127 1.00 81.31 347 GLU A N 1
ATOM 2689 C CA . GLU A 1 347 ? 1.000 5.933 -50.241 1.00 81.31 347 GLU A CA 1
ATOM 2690 C C . GLU A 1 347 ? 0.995 4.854 -51.327 1.00 81.31 347 GLU A C 1
ATOM 2692 O O . GLU A 1 347 ? -0.024 4.652 -51.998 1.00 81.31 347 GLU A O 1
ATOM 2697 N N . ASP A 1 348 ? 2.117 4.149 -51.486 1.00 83.88 348 ASP A N 1
ATOM 2698 C CA . ASP A 1 348 ? 2.272 3.070 -52.458 1.00 83.88 348 ASP A CA 1
ATOM 2699 C C . ASP A 1 348 ? 1.907 1.676 -51.900 1.00 83.88 348 ASP A C 1
ATOM 2701 O O . ASP A 1 348 ? 1.686 0.738 -52.675 1.00 83.88 348 ASP A O 1
ATOM 2705 N N . GLY A 1 349 ? 1.746 1.552 -50.578 1.00 85.62 349 GLY A N 1
ATOM 2706 C CA . GLY A 1 349 ? 1.293 0.343 -49.893 1.00 85.62 349 GLY A CA 1
ATOM 2707 C C . GLY A 1 349 ? 2.359 -0.749 -49.802 1.00 85.62 349 GLY A C 1
ATOM 2708 O O . GLY A 1 349 ? 2.009 -1.932 -49.681 1.00 85.62 349 GLY A O 1
ATOM 2709 N N . ASN A 1 350 ? 3.640 -0.395 -49.916 1.00 86.44 350 ASN A N 1
ATOM 2710 C CA . ASN A 1 350 ? 4.752 -1.340 -49.936 1.00 86.44 350 ASN A CA 1
ATOM 2711 C C . ASN A 1 350 ? 5.201 -1.785 -48.520 1.00 86.44 350 ASN A C 1
ATOM 2713 O O . ASN A 1 350 ? 5.978 -2.739 -48.383 1.00 86.44 350 ASN A O 1
ATOM 2717 N N . GLY A 1 351 ? 4.679 -1.153 -47.461 1.00 85.19 351 GLY A N 1
ATOM 2718 C CA . GLY A 1 351 ? 4.970 -1.452 -46.057 1.00 85.19 351 GLY A CA 1
ATOM 2719 C C . GLY A 1 351 ? 6.248 -0.810 -45.501 1.00 85.19 351 GLY A C 1
ATOM 2720 O O . GLY A 1 351 ? 6.701 -1.209 -44.415 1.00 85.19 351 GLY A O 1
ATOM 2721 N N . VAL A 1 352 ? 6.834 0.143 -46.224 1.00 87.00 352 VAL A N 1
ATOM 2722 C CA . VAL A 1 352 ? 8.093 0.831 -45.931 1.00 87.00 352 VAL A CA 1
ATOM 2723 C C . VAL A 1 352 ? 7.969 2.305 -46.312 1.00 87.00 352 VAL A C 1
ATOM 2725 O O . VAL A 1 352 ? 7.731 2.626 -47.462 1.00 87.00 352 VAL A O 1
ATOM 2728 N N . LEU A 1 353 ? 8.210 3.210 -45.364 1.00 85.25 353 LEU A N 1
ATOM 2729 C CA . LEU A 1 353 ? 8.199 4.647 -45.651 1.00 85.25 353 LEU A CA 1
ATOM 2730 C C . LEU A 1 353 ? 9.575 5.092 -46.164 1.00 85.25 353 LEU A C 1
ATOM 2732 O O . LEU A 1 353 ? 10.570 4.915 -45.448 1.00 85.25 353 LEU A O 1
ATOM 2736 N N . GLU A 1 354 ? 9.637 5.686 -47.360 1.00 82.44 354 GLU A N 1
ATOM 2737 C CA . GLU A 1 354 ? 10.895 6.110 -47.999 1.00 82.44 354 GLU A CA 1
ATOM 2738 C C . GLU A 1 354 ? 10.806 7.421 -48.807 1.00 82.44 354 GLU A C 1
ATOM 2740 O O . GLU A 1 354 ? 9.751 7.841 -49.280 1.00 82.44 354 GLU A O 1
ATOM 2745 N N . GLY A 1 355 ? 11.954 8.092 -48.980 1.00 71.94 355 GLY A N 1
ATOM 2746 C CA . GLY A 1 355 ? 12.147 9.173 -49.960 1.00 71.94 355 GLY A CA 1
ATOM 2747 C C . GLY A 1 355 ? 11.037 10.237 -50.012 1.00 71.94 355 GLY A C 1
ATOM 2748 O O . GLY A 1 355 ? 10.866 11.017 -49.078 1.00 71.94 355 GLY A O 1
ATOM 2749 N N . GLY A 1 356 ? 10.296 10.281 -51.126 1.00 62.88 356 GLY A N 1
ATOM 2750 C CA . GLY A 1 356 ? 9.256 11.283 -51.404 1.00 62.88 356 GLY A CA 1
ATOM 2751 C C . GLY A 1 356 ? 8.084 11.282 -50.417 1.00 62.88 356 GLY A C 1
ATOM 2752 O O . GLY A 1 356 ? 7.486 12.335 -50.188 1.00 62.88 356 GLY A O 1
ATOM 2753 N N . GLU A 1 357 ? 7.812 10.145 -49.772 1.00 67.50 357 GLU A N 1
ATOM 2754 C CA . GLU A 1 357 ? 6.820 10.035 -48.698 1.00 67.50 357 GLU A CA 1
ATOM 2755 C C . GLU A 1 357 ? 7.301 10.753 -47.432 1.00 67.50 357 GLU A C 1
ATOM 2757 O O . GLU A 1 357 ? 6.495 11.304 -46.688 1.00 67.50 357 GLU A O 1
ATOM 2762 N N . LEU A 1 358 ? 8.620 10.812 -47.204 1.00 62.31 358 LEU A N 1
ATOM 2763 C CA . LEU A 1 358 ? 9.255 11.556 -46.108 1.00 62.31 358 LEU A CA 1
ATOM 2764 C C . LEU A 1 358 ? 9.334 13.061 -46.412 1.00 62.31 358 LEU A C 1
ATOM 2766 O O . LEU A 1 358 ? 9.122 13.888 -45.520 1.00 62.31 358 LEU A O 1
ATOM 2770 N N . ASP A 1 359 ? 9.607 13.417 -47.670 1.00 58.34 359 ASP A N 1
ATOM 2771 C CA . ASP A 1 359 ? 9.783 14.801 -48.133 1.00 58.34 359 ASP A CA 1
ATOM 2772 C C . ASP A 1 359 ? 8.458 15.576 -48.251 1.00 58.34 359 ASP A C 1
ATOM 2774 O O . ASP A 1 359 ? 8.420 16.786 -48.001 1.00 58.34 359 ASP A O 1
ATOM 2778 N N . ALA A 1 360 ? 7.342 14.893 -48.537 1.00 56.12 360 ALA A N 1
ATOM 2779 C CA . ALA A 1 360 ? 5.996 15.478 -48.513 1.00 56.12 360 ALA A CA 1
ATOM 2780 C C . ALA A 1 360 ? 5.577 15.991 -47.114 1.00 56.12 360 ALA A C 1
ATOM 2782 O O . ALA A 1 360 ? 4.590 16.718 -46.969 1.00 56.12 360 ALA A O 1
ATOM 2783 N N . LEU A 1 361 ? 6.344 15.657 -46.068 1.00 52.72 361 LEU A N 1
ATOM 2784 C CA . LEU A 1 361 ? 6.007 15.856 -44.657 1.00 52.72 361 LEU A CA 1
ATOM 2785 C C . LEU A 1 361 ? 6.831 16.971 -43.991 1.00 52.72 361 LEU A C 1
ATOM 2787 O O . LEU A 1 361 ? 7.126 16.879 -42.799 1.00 52.72 361 LEU A O 1
ATOM 2791 N N . ALA A 1 362 ? 7.138 18.054 -44.722 1.00 49.88 362 ALA A N 1
ATOM 2792 C CA . ALA A 1 362 ? 7.935 19.231 -44.318 1.00 49.88 362 ALA A CA 1
ATOM 2793 C C . ALA A 1 362 ? 7.429 20.046 -43.089 1.00 49.88 362 ALA A C 1
ATOM 2795 O O . ALA A 1 362 ? 7.750 21.223 -42.926 1.00 49.88 362 ALA A O 1
ATOM 2796 N N . ASN A 1 363 ? 6.666 19.435 -42.182 1.00 56.12 363 ASN A N 1
ATOM 2797 C CA . ASN A 1 363 ? 6.444 19.903 -40.821 1.00 56.12 363 ASN A CA 1
ATOM 2798 C C . ASN A 1 363 ? 7.484 19.292 -39.866 1.00 56.12 363 ASN A C 1
ATOM 2800 O O . ASN A 1 363 ? 7.631 18.076 -39.738 1.00 56.12 363 ASN A O 1
ATOM 2804 N N . THR A 1 364 ? 8.157 20.152 -39.102 1.00 58.78 364 THR A N 1
ATOM 2805 C CA . THR A 1 364 ? 9.270 19.829 -38.185 1.00 58.78 364 THR A CA 1
ATOM 2806 C C . THR A 1 364 ? 8.965 18.748 -37.139 1.00 58.78 364 THR A C 1
ATOM 2808 O O . THR A 1 364 ? 9.893 18.127 -36.623 1.00 58.78 364 THR A O 1
ATOM 2811 N N . ALA A 1 365 ? 7.694 18.487 -36.821 1.00 58.94 365 ALA A N 1
ATOM 2812 C CA . ALA A 1 365 ? 7.296 17.431 -35.888 1.00 58.94 365 ALA A CA 1
ATOM 2813 C C . ALA A 1 365 ? 7.416 16.013 -36.482 1.00 58.94 365 ALA A C 1
ATOM 2815 O O . ALA A 1 365 ? 7.741 15.076 -35.751 1.00 58.94 365 ALA A O 1
ATOM 2816 N N . LEU A 1 366 ? 7.191 15.856 -37.792 1.00 60.75 366 LEU A N 1
ATOM 2817 C CA . LEU A 1 366 ? 7.239 14.559 -38.471 1.00 60.75 366 LEU A CA 1
ATOM 2818 C C . LEU A 1 366 ? 8.655 14.176 -38.901 1.00 60.75 366 LEU A C 1
ATOM 2820 O O . LEU A 1 366 ? 9.043 13.032 -38.697 1.00 60.75 366 LEU A O 1
ATOM 2824 N N . ALA A 1 367 ? 9.468 15.130 -39.364 1.00 64.69 367 ALA A N 1
ATOM 2825 C CA . ALA A 1 367 ? 10.896 14.892 -39.610 1.00 64.69 367 ALA A CA 1
ATOM 2826 C C . ALA A 1 367 ? 11.614 14.378 -38.345 1.00 64.69 367 ALA A C 1
ATOM 2828 O O . ALA A 1 367 ? 12.462 13.489 -38.397 1.00 64.69 367 ALA A O 1
ATOM 2829 N N . GLN A 1 368 ? 11.213 14.882 -37.171 1.00 64.56 368 GLN A N 1
ATOM 2830 C CA . GLN A 1 368 ? 11.691 14.359 -35.892 1.00 64.56 368 GLN A CA 1
ATOM 2831 C C . GLN A 1 368 ? 11.180 12.949 -35.583 1.00 64.56 368 GLN A C 1
ATOM 2833 O O . GLN A 1 368 ? 11.849 12.246 -34.834 1.00 64.56 368 GLN A O 1
ATOM 2838 N N . ALA A 1 369 ? 9.993 12.554 -36.055 1.00 69.81 369 ALA A N 1
ATOM 2839 C CA . ALA A 1 369 ? 9.466 11.201 -35.872 1.00 69.81 369 ALA A CA 1
ATOM 2840 C C . ALA A 1 369 ? 10.206 10.191 -36.752 1.00 69.81 369 ALA A C 1
ATOM 2842 O O . ALA A 1 369 ? 10.617 9.154 -36.245 1.00 69.81 369 ALA A O 1
ATOM 2843 N N . TYR A 1 370 ? 10.493 10.543 -38.004 1.00 74.69 370 TYR A N 1
ATOM 2844 C CA . TYR A 1 370 ? 11.244 9.679 -38.912 1.00 74.69 370 TYR A CA 1
ATOM 2845 C C . TYR A 1 370 ? 12.659 9.383 -38.445 1.00 74.69 370 TYR A C 1
ATOM 2847 O O . TYR A 1 370 ? 13.033 8.221 -38.386 1.00 74.69 370 TYR A O 1
ATOM 2855 N N . GLY A 1 371 ? 13.407 10.392 -37.990 1.00 71.75 371 GLY A N 1
ATOM 2856 C CA . GLY A 1 371 ? 14.733 10.148 -37.412 1.00 71.75 371 GLY A CA 1
ATOM 2857 C C . GLY A 1 371 ? 14.720 9.284 -36.139 1.00 71.75 371 GLY A C 1
ATOM 2858 O O . GLY A 1 371 ? 15.778 8.829 -35.711 1.00 71.75 371 GLY A O 1
ATOM 2859 N N . ARG A 1 372 ? 13.553 9.075 -35.506 1.00 72.88 372 ARG A N 1
ATOM 2860 C CA . ARG A 1 372 ? 13.389 8.125 -34.390 1.00 72.88 372 ARG A CA 1
ATOM 2861 C C . ARG A 1 372 ? 12.985 6.737 -34.870 1.00 72.88 372 ARG A C 1
ATOM 2863 O O . ARG A 1 372 ? 13.500 5.754 -34.342 1.00 72.88 372 ARG A O 1
ATOM 2870 N N . TRP A 1 373 ? 12.062 6.670 -35.829 1.00 79.19 373 TRP A N 1
ATOM 2871 C CA . TRP A 1 373 ? 11.600 5.413 -36.402 1.00 79.19 373 TRP A CA 1
ATOM 2872 C C . TRP A 1 373 ? 12.712 4.718 -37.187 1.00 79.19 373 TRP A C 1
ATOM 2874 O O . TRP A 1 373 ? 12.923 3.534 -36.964 1.00 79.19 373 TRP A O 1
ATOM 2884 N N . ASP A 1 374 ? 13.488 5.444 -37.993 1.00 79.38 374 ASP A N 1
ATOM 2885 C CA . ASP A 1 374 ? 14.658 4.917 -38.708 1.00 79.38 374 ASP A CA 1
ATOM 2886 C C . ASP A 1 374 ? 15.830 4.666 -37.738 1.00 79.38 374 ASP A C 1
ATOM 2888 O O . ASP A 1 374 ? 16.805 5.417 -37.630 1.00 79.38 374 ASP A O 1
ATOM 2892 N N . SER A 1 375 ? 15.689 3.618 -36.930 1.00 72.56 375 SER A N 1
ATOM 2893 C CA . SER A 1 375 ? 16.622 3.295 -35.855 1.00 72.56 375 SER A CA 1
ATOM 2894 C C . SER A 1 375 ? 17.934 2.708 -36.381 1.00 72.56 375 SER A C 1
ATOM 2896 O O . SER A 1 375 ? 18.966 2.807 -35.702 1.00 72.56 375 SER A O 1
ATOM 2898 N N . ASN A 1 376 ? 17.896 2.089 -37.565 1.00 76.25 376 ASN A N 1
ATOM 2899 C CA . ASN A 1 376 ? 19.042 1.464 -38.221 1.00 76.25 376 ASN A CA 1
ATOM 2900 C C . ASN A 1 376 ? 19.762 2.416 -39.210 1.00 76.25 376 ASN A C 1
ATOM 2902 O O . ASN A 1 376 ? 20.908 2.143 -39.565 1.00 76.25 376 ASN A O 1
ATOM 2906 N N . ARG A 1 377 ? 19.149 3.563 -39.543 1.00 76.75 377 ARG A N 1
ATOM 2907 C CA . ARG A 1 377 ? 19.660 4.621 -40.431 1.00 76.75 377 ARG A CA 1
ATOM 2908 C C . ARG A 1 377 ? 19.878 4.176 -41.872 1.00 76.75 377 ARG A C 1
ATOM 2910 O O . ARG A 1 377 ? 20.797 4.667 -42.531 1.00 76.75 377 ARG A O 1
ATOM 2917 N N . ASP A 1 378 ? 19.064 3.251 -42.361 1.00 82.88 378 ASP A N 1
ATOM 2918 C CA . ASP A 1 378 ? 19.101 2.818 -43.756 1.00 82.88 378 ASP A CA 1
ATOM 2919 C C . ASP A 1 378 ? 18.229 3.692 -44.674 1.00 82.88 378 ASP A C 1
ATOM 2921 O O . ASP A 1 378 ? 18.190 3.459 -45.884 1.00 82.88 378 ASP A O 1
ATOM 2925 N N . GLY A 1 379 ? 17.586 4.729 -44.119 1.00 80.56 379 GLY A N 1
ATOM 2926 C CA . GLY A 1 379 ? 16.739 5.664 -44.854 1.00 80.56 379 GLY A CA 1
ATOM 2927 C C . GLY A 1 379 ? 15.343 5.120 -45.150 1.00 80.56 379 GLY A C 1
ATOM 2928 O O . GLY A 1 379 ? 14.601 5.759 -45.898 1.00 80.56 379 GLY A O 1
ATOM 2929 N N . ARG A 1 380 ? 14.984 3.965 -44.579 1.00 85.94 380 ARG A N 1
ATOM 2930 C CA . ARG A 1 380 ? 13.691 3.307 -44.742 1.00 85.94 380 ARG A CA 1
ATOM 2931 C C . ARG A 1 380 ? 13.074 3.065 -43.375 1.00 85.94 380 ARG A C 1
ATOM 2933 O O . ARG A 1 380 ? 13.743 2.646 -42.440 1.00 85.94 380 ARG A O 1
ATOM 2940 N N . VAL A 1 381 ? 11.773 3.306 -43.251 1.00 86.75 381 VAL A N 1
ATOM 2941 C CA . VAL A 1 381 ? 11.056 3.041 -41.999 1.00 86.75 381 VAL A CA 1
ATOM 2942 C C . VAL A 1 381 ? 10.046 1.931 -42.195 1.00 86.75 381 VAL A C 1
ATOM 2944 O O . VAL A 1 381 ? 9.021 2.095 -42.850 1.00 86.75 381 VAL A O 1
ATOM 2947 N N . THR A 1 382 ? 10.313 0.795 -41.566 1.00 89.94 382 THR A N 1
ATOM 2948 C CA . THR A 1 382 ? 9.435 -0.373 -41.606 1.00 89.94 382 THR A CA 1
ATOM 2949 C C . THR A 1 382 ? 8.381 -0.340 -40.499 1.00 89.94 382 THR A C 1
ATOM 2951 O O . THR A 1 382 ? 8.558 0.260 -39.435 1.00 89.94 382 THR A O 1
ATOM 2954 N N . LEU A 1 383 ? 7.286 -1.089 -40.676 1.00 86.50 383 LEU A N 1
ATOM 2955 C CA . LEU A 1 383 ? 6.269 -1.253 -39.625 1.00 86.50 383 LEU A CA 1
ATOM 2956 C C . LEU A 1 383 ? 6.873 -1.799 -38.317 1.00 86.50 383 LEU A C 1
ATOM 2958 O O . LEU A 1 383 ? 6.422 -1.456 -37.223 1.00 86.50 383 LEU A O 1
ATOM 2962 N N . THR A 1 384 ? 7.888 -2.657 -38.421 1.00 85.75 384 THR A N 1
ATOM 2963 C CA . THR A 1 384 ? 8.599 -3.228 -37.270 1.00 85.75 384 THR A CA 1
ATOM 2964 C C . THR A 1 384 ? 9.311 -2.149 -36.463 1.00 85.75 384 THR A C 1
AT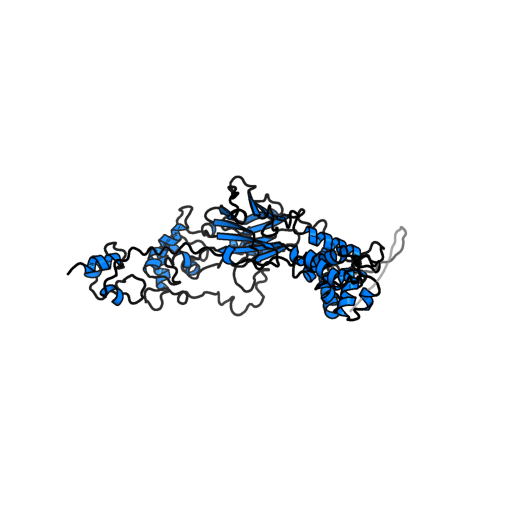OM 2966 O O . THR A 1 384 ? 9.268 -2.179 -35.234 1.00 85.75 384 THR A O 1
ATOM 2969 N N . GLU A 1 385 ? 9.910 -1.176 -37.138 1.00 86.19 385 GLU A N 1
ATOM 2970 C CA . GLU A 1 385 ? 10.615 -0.061 -36.514 1.00 86.19 385 GLU A CA 1
ATOM 2971 C C . GLU A 1 385 ? 9.670 0.938 -35.858 1.00 86.19 385 GLU A C 1
ATOM 2973 O O . GLU A 1 385 ? 9.897 1.326 -34.712 1.00 86.19 385 GLU A O 1
ATOM 2978 N N . ILE A 1 386 ? 8.546 1.258 -36.507 1.00 84.25 386 ILE A N 1
ATOM 2979 C CA . ILE A 1 386 ? 7.494 2.075 -35.886 1.00 84.25 386 ILE A CA 1
ATOM 2980 C C . ILE A 1 386 ? 6.977 1.369 -34.624 1.00 84.25 386 ILE A C 1
ATOM 2982 O O . ILE A 1 386 ? 6.933 1.960 -33.546 1.00 84.25 386 ILE A O 1
ATOM 2986 N N . LYS A 1 387 ? 6.658 0.068 -34.698 1.00 82.81 387 LYS A N 1
ATOM 2987 C CA . LYS A 1 387 ? 6.246 -0.711 -33.515 1.00 82.81 387 LYS A CA 1
ATOM 2988 C C . LYS A 1 387 ? 7.300 -0.690 -32.411 1.00 82.81 387 LYS A C 1
ATOM 2990 O O . LYS A 1 387 ? 6.944 -0.580 -31.237 1.00 82.81 387 LYS A O 1
ATOM 2995 N N . ALA A 1 388 ? 8.575 -0.830 -32.769 1.00 77.44 388 ALA A N 1
ATOM 2996 C CA . ALA A 1 388 ? 9.676 -0.796 -31.818 1.00 77.44 388 ALA A CA 1
ATOM 2997 C C . ALA A 1 388 ? 9.778 0.573 -31.131 1.00 77.44 388 ALA A C 1
ATOM 2999 O O . ALA A 1 388 ? 9.893 0.601 -29.909 1.00 77.44 388 ALA A O 1
ATOM 3000 N N . ASP A 1 389 ? 9.638 1.682 -31.864 1.00 77.31 389 ASP A N 1
ATOM 3001 C CA . ASP A 1 389 ? 9.662 3.042 -31.309 1.00 77.31 389 ASP A CA 1
ATOM 3002 C C . ASP A 1 389 ? 8.486 3.314 -30.359 1.00 77.31 389 ASP A C 1
ATOM 3004 O O . ASP A 1 389 ? 8.701 3.737 -29.224 1.00 77.31 389 ASP A O 1
ATOM 3008 N N . TYR A 1 390 ? 7.250 2.981 -30.753 1.00 75.88 390 TYR A N 1
ATOM 3009 C CA . TYR A 1 390 ? 6.076 3.144 -29.880 1.00 75.88 390 TYR A CA 1
ATOM 3010 C C . TYR A 1 390 ? 6.195 2.304 -28.608 1.00 75.88 390 TYR A C 1
ATOM 3012 O O . TYR A 1 390 ? 5.881 2.766 -27.505 1.00 75.88 390 TYR A O 1
ATOM 3020 N N . ARG A 1 391 ? 6.674 1.060 -28.744 1.00 72.81 391 ARG A N 1
ATOM 3021 C CA . ARG A 1 391 ? 6.966 0.215 -27.586 1.00 72.81 391 ARG A CA 1
ATOM 3022 C C . ARG A 1 391 ? 8.044 0.853 -26.732 1.00 72.81 391 ARG A C 1
ATOM 3024 O O . ARG A 1 391 ? 7.831 0.906 -25.538 1.00 72.81 391 ARG A O 1
ATOM 3031 N N . ARG A 1 392 ? 9.128 1.378 -27.301 1.00 71.31 392 ARG A N 1
ATOM 3032 C CA . ARG A 1 392 ? 10.239 2.054 -26.610 1.00 71.31 392 ARG A CA 1
ATOM 3033 C C . ARG A 1 392 ? 9.799 3.305 -25.843 1.00 71.31 392 ARG A C 1
ATOM 3035 O O . ARG A 1 392 ? 10.111 3.435 -24.659 1.00 71.31 392 ARG A O 1
ATOM 3042 N N . GLU A 1 393 ? 9.018 4.187 -26.463 1.00 70.25 393 GLU A N 1
ATOM 3043 C CA . GLU A 1 393 ? 8.532 5.427 -25.840 1.00 70.25 393 GLU A CA 1
ATOM 3044 C C . GLU A 1 393 ? 7.693 5.157 -24.582 1.00 70.25 393 GLU A C 1
ATOM 3046 O O . GLU A 1 393 ? 7.696 5.925 -23.613 1.00 70.25 393 GLU A O 1
ATOM 3051 N N . HIS A 1 394 ? 6.989 4.032 -24.581 1.00 70.88 394 HIS A N 1
ATOM 3052 C CA . HIS A 1 394 ? 6.090 3.642 -23.512 1.00 70.88 394 HIS A CA 1
ATOM 3053 C C . HIS A 1 394 ? 6.673 2.537 -22.612 1.00 70.88 394 HIS A C 1
ATOM 3055 O O . HIS A 1 394 ? 6.276 2.427 -21.452 1.00 70.88 394 HIS A O 1
ATOM 3061 N N . ALA A 1 395 ? 7.666 1.782 -23.072 1.00 66.19 395 ALA A N 1
ATOM 3062 C CA . ALA A 1 395 ? 8.194 0.568 -22.451 1.00 66.19 395 ALA A CA 1
ATOM 3063 C C . ALA A 1 395 ? 8.535 0.797 -20.989 1.00 66.19 395 ALA A C 1
ATOM 3065 O O . ALA A 1 395 ? 7.979 0.111 -20.139 1.00 66.19 395 ALA A O 1
ATOM 3066 N N . VAL A 1 396 ? 9.341 1.823 -20.703 1.00 68.69 396 VAL A N 1
ATOM 3067 C CA . VAL A 1 396 ? 9.796 2.143 -19.345 1.00 68.69 396 VAL A CA 1
ATOM 3068 C C . VAL A 1 396 ? 8.607 2.365 -18.407 1.00 68.69 396 VAL A C 1
ATOM 3070 O O . VAL A 1 396 ? 8.514 1.744 -17.357 1.00 68.69 396 VAL A O 1
ATOM 3073 N N . ARG A 1 397 ? 7.628 3.190 -18.794 1.00 72.62 397 ARG A N 1
ATOM 3074 C CA . ARG A 1 397 ? 6.459 3.490 -17.946 1.00 72.62 397 ARG A CA 1
ATOM 3075 C C . ARG A 1 397 ? 5.506 2.298 -17.798 1.00 72.62 397 ARG A C 1
ATOM 3077 O O . ARG A 1 397 ? 4.832 2.144 -16.776 1.00 72.62 397 ARG A O 1
ATOM 3084 N N . TRP A 1 398 ? 5.394 1.475 -18.833 1.00 72.25 398 TRP A N 1
ATOM 3085 C CA . TRP A 1 398 ? 4.484 0.334 -18.858 1.00 72.25 398 TRP A CA 1
ATOM 3086 C C . TRP A 1 398 ? 5.119 -0.936 -18.259 1.00 72.25 398 TRP A C 1
ATOM 3088 O O . TRP A 1 398 ? 4.380 -1.840 -17.866 1.00 72.25 398 TRP A O 1
ATOM 3098 N N . SER A 1 399 ? 6.444 -1.003 -18.105 1.00 75.19 399 SER A N 1
ATOM 3099 C CA . SER A 1 399 ? 7.158 -2.095 -17.426 1.00 75.19 399 SER A CA 1
ATOM 3100 C C . SER A 1 399 ? 7.389 -1.855 -15.934 1.00 75.19 399 SER A C 1
ATOM 3102 O O . SER A 1 399 ? 7.781 -2.780 -15.225 1.00 75.19 399 SER A O 1
ATOM 3104 N N . GLN A 1 400 ? 7.140 -0.639 -15.437 1.00 80.88 400 GLN A N 1
ATOM 3105 C CA . GLN A 1 400 ? 7.272 -0.341 -14.014 1.00 80.88 400 GLN A CA 1
ATOM 3106 C C . GLN A 1 400 ? 6.242 -1.114 -13.185 1.00 80.88 400 GLN A C 1
ATOM 3108 O O . GLN A 1 400 ? 5.028 -1.022 -13.409 1.00 80.88 400 GLN A O 1
ATOM 3113 N N . ALA A 1 401 ? 6.742 -1.824 -12.180 1.00 85.69 401 ALA A N 1
ATOM 3114 C CA . ALA A 1 401 ? 5.937 -2.443 -11.145 1.00 85.69 401 ALA A CA 1
ATOM 3115 C C . ALA A 1 401 ? 5.790 -1.495 -9.954 1.00 85.69 401 ALA A C 1
ATOM 3117 O O . ALA A 1 401 ? 6.701 -0.744 -9.597 1.00 85.69 401 ALA A O 1
ATOM 3118 N N . GLU A 1 402 ? 4.641 -1.560 -9.305 1.00 86.44 402 GLU A N 1
ATOM 3119 C CA . GLU A 1 402 ? 4.349 -0.808 -8.101 1.00 86.44 402 GLU A CA 1
ATOM 3120 C C . GLU A 1 402 ? 3.756 -1.736 -7.049 1.00 86.44 402 GLU A C 1
ATOM 3122 O O . GLU A 1 402 ? 2.933 -2.605 -7.339 1.00 86.44 402 GLU A O 1
ATOM 3127 N N . VAL A 1 403 ? 4.211 -1.559 -5.814 1.00 89.19 403 VAL A N 1
ATOM 3128 C CA . VAL A 1 403 ? 3.588 -2.159 -4.644 1.00 89.19 403 VAL A CA 1
ATOM 3129 C C . VAL A 1 403 ? 3.022 -1.041 -3.806 1.00 89.19 403 VAL A C 1
ATOM 3131 O O . VAL A 1 403 ? 3.749 -0.151 -3.365 1.00 89.19 403 VAL A O 1
ATOM 3134 N N . THR A 1 404 ? 1.723 -1.103 -3.572 1.00 86.38 404 THR A N 1
ATOM 3135 C CA . THR A 1 404 ? 1.024 -0.165 -2.713 1.00 86.38 404 THR A CA 1
ATOM 3136 C C . THR A 1 404 ? 0.582 -0.866 -1.443 1.00 86.38 404 THR A C 1
ATOM 3138 O O . THR A 1 404 ? -0.041 -1.925 -1.497 1.00 86.38 404 THR A O 1
ATOM 3141 N N . THR A 1 405 ? 0.845 -0.252 -0.293 1.00 85.38 405 THR A N 1
ATOM 3142 C CA . THR A 1 405 ? 0.366 -0.750 0.996 1.00 85.38 405 THR A CA 1
ATOM 3143 C C . THR A 1 405 ? -0.646 0.161 1.659 1.00 85.38 405 THR A C 1
ATOM 3145 O O . THR A 1 405 ? -0.539 1.387 1.615 1.00 85.38 405 THR A O 1
ATOM 3148 N N . ALA A 1 406 ? -1.602 -0.456 2.341 1.00 80.44 406 ALA A N 1
ATOM 3149 C CA . ALA A 1 406 ? -2.455 0.205 3.314 1.00 80.44 406 ALA A CA 1
ATOM 3150 C C . ALA A 1 406 ? -2.512 -0.650 4.577 1.00 80.44 406 ALA A C 1
ATOM 3152 O O . ALA A 1 406 ? -2.849 -1.834 4.512 1.00 80.44 406 ALA A O 1
ATOM 3153 N N . ALA A 1 407 ? -2.178 -0.045 5.712 1.00 76.62 407 ALA A N 1
ATOM 3154 C CA . ALA A 1 407 ? -2.389 -0.644 7.019 1.00 76.62 407 ALA A CA 1
ATOM 3155 C C . ALA A 1 407 ? -3.645 -0.033 7.642 1.00 76.62 407 ALA A C 1
ATOM 3157 O O . ALA A 1 407 ? -3.687 1.154 7.957 1.00 76.62 407 ALA A O 1
ATOM 3158 N N . GLU A 1 408 ? -4.665 -0.863 7.813 1.00 72.38 408 GLU A N 1
ATOM 3159 C CA . GLU A 1 408 ? -5.920 -0.549 8.484 1.00 72.38 408 GLU A CA 1
ATOM 3160 C C . GLU A 1 408 ? -5.907 -1.240 9.848 1.00 72.38 408 GLU A C 1
ATOM 3162 O O . GLU A 1 408 ? -6.487 -2.312 10.030 1.00 72.38 408 GLU A O 1
ATOM 3167 N N . ILE A 1 409 ? -5.176 -0.657 10.797 1.00 70.19 409 ILE A N 1
ATOM 3168 C CA . ILE A 1 409 ? -5.271 -1.047 12.205 1.00 70.19 409 ILE A CA 1
ATOM 3169 C C . ILE A 1 409 ? -6.374 -0.179 12.817 1.00 70.19 409 ILE A C 1
ATOM 3171 O O . ILE A 1 409 ? -6.223 1.048 12.798 1.00 70.19 409 ILE A O 1
ATOM 3175 N N . PRO A 1 410 ? -7.493 -0.767 13.282 1.00 69.12 410 PRO A N 1
ATOM 3176 C CA . PRO A 1 410 ? -8.568 0.005 13.883 1.00 69.12 410 PRO A CA 1
ATOM 3177 C C . PRO A 1 410 ? -8.033 0.754 15.100 1.00 69.12 410 PRO A C 1
ATOM 3179 O O . PRO A 1 410 ? -7.274 0.213 15.906 1.00 69.12 410 PRO A O 1
ATOM 3182 N N . THR A 1 411 ? -8.412 2.020 15.225 1.00 73.31 411 THR A N 1
ATOM 3183 C CA . THR A 1 411 ? -8.107 2.775 16.439 1.00 73.31 411 THR A CA 1
ATOM 3184 C C . THR A 1 411 ? -8.961 2.270 17.601 1.00 73.31 411 THR A C 1
ATOM 3186 O O . THR A 1 411 ? -10.039 1.720 17.377 1.00 73.31 411 THR A O 1
ATOM 3189 N N . LEU A 1 412 ? -8.544 2.514 18.852 1.00 79.00 412 LEU A N 1
ATOM 3190 C CA . LEU A 1 412 ? -9.410 2.214 20.002 1.00 79.00 412 LEU A CA 1
ATOM 3191 C C . LEU A 1 412 ? -10.750 2.946 19.898 1.00 79.00 412 LEU A C 1
ATOM 3193 O O . LEU A 1 412 ? -11.773 2.381 20.255 1.00 79.00 412 LEU A O 1
ATOM 3197 N N . PHE A 1 413 ? -10.759 4.163 19.343 1.00 79.19 413 PHE A N 1
ATOM 3198 C CA . PHE A 1 413 ? -11.998 4.884 19.053 1.00 79.19 413 PHE A CA 1
ATOM 3199 C C . PHE A 1 413 ? -12.938 4.054 18.176 1.00 79.19 413 PHE A C 1
ATOM 3201 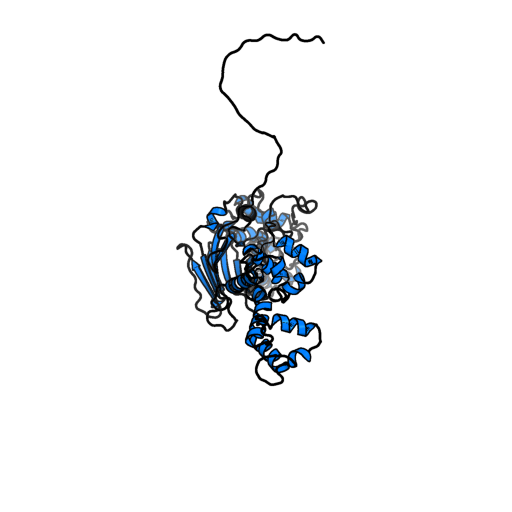O O . PHE A 1 413 ? -14.058 3.795 18.581 1.00 79.19 413 PHE A O 1
ATOM 3208 N N . GLN A 1 414 ? -12.471 3.570 17.022 1.00 77.88 414 GLN A N 1
ATOM 3209 C CA . GLN A 1 414 ? -13.286 2.755 16.111 1.00 77.88 414 GLN A CA 1
ATOM 3210 C C . GLN A 1 414 ? -13.700 1.404 16.703 1.00 77.88 414 GLN A C 1
ATOM 3212 O O . GLN A 1 414 ? -14.667 0.804 16.249 1.00 77.88 414 GLN A O 1
ATOM 3217 N N . LEU A 1 415 ? -12.939 0.891 17.669 1.00 80.94 415 LEU A N 1
ATOM 3218 C CA . LEU A 1 415 ? -13.261 -0.345 18.372 1.00 80.94 415 LEU A CA 1
ATOM 3219 C C . LEU A 1 415 ? -14.391 -0.144 19.398 1.00 80.94 415 LEU A C 1
ATOM 3221 O O . LEU A 1 415 ? -15.161 -1.068 19.660 1.00 80.94 415 LEU A O 1
ATOM 3225 N N . VAL A 1 416 ? -14.448 1.044 20.002 1.00 85.31 416 VAL A N 1
ATOM 3226 C CA . VAL A 1 416 ? -15.423 1.409 21.037 1.00 85.31 416 VAL A CA 1
ATOM 3227 C C . VAL A 1 416 ? -16.683 2.045 20.432 1.00 85.31 416 VAL A C 1
ATOM 3229 O O . VAL A 1 416 ? -17.759 1.813 20.967 1.00 85.31 416 VAL A O 1
ATOM 3232 N N . ASP A 1 417 ? -16.561 2.766 19.315 1.00 84.12 417 ASP A N 1
ATOM 3233 C CA . ASP A 1 417 ? -17.652 3.304 18.483 1.00 84.12 417 ASP A CA 1
ATOM 3234 C C . ASP A 1 417 ? -18.340 2.154 17.723 1.00 84.12 417 ASP A C 1
ATOM 3236 O O . ASP A 1 417 ? -17.964 1.782 16.606 1.00 84.12 417 ASP A O 1
ATOM 3240 N N . LEU A 1 418 ? -19.308 1.513 18.378 1.00 84.69 418 LEU A N 1
ATOM 3241 C CA . LEU A 1 418 ? -19.965 0.304 17.884 1.00 84.69 418 LEU A CA 1
ATOM 3242 C C . LEU A 1 418 ? -20.981 0.622 16.789 1.00 84.69 418 LEU A C 1
ATOM 3244 O O . LEU A 1 418 ? -21.201 -0.205 15.895 1.00 84.69 418 LEU A O 1
ATOM 3248 N N . ASN A 1 419 ? -21.625 1.787 16.866 1.00 78.25 419 ASN A N 1
ATOM 3249 C CA . ASN A 1 419 ? -22.638 2.209 15.902 1.00 78.25 419 ASN A CA 1
ATOM 3250 C C . ASN A 1 419 ? -22.018 2.926 14.670 1.00 78.25 419 ASN A C 1
ATOM 3252 O O . ASN A 1 419 ? -22.648 3.001 13.603 1.00 78.25 419 ASN A O 1
ATOM 3256 N N . GLY A 1 420 ? -20.752 3.348 14.760 1.00 76.38 420 GLY A N 1
ATOM 3257 C CA . GLY A 1 420 ? -19.987 3.990 13.698 1.00 76.38 420 GLY A CA 1
ATOM 3258 C C . GLY A 1 420 ? -20.467 5.405 13.386 1.00 76.38 420 GLY A C 1
ATOM 3259 O O . GLY A 1 420 ? -20.436 5.801 12.210 1.00 76.38 420 GLY A O 1
ATOM 3260 N N . ASP A 1 421 ? -20.988 6.120 14.382 1.00 78.88 421 ASP A N 1
ATOM 3261 C CA . ASP A 1 421 ? -21.472 7.497 14.266 1.00 78.88 421 ASP A CA 1
ATOM 3262 C C . ASP A 1 421 ? -20.372 8.548 14.508 1.00 78.88 421 ASP A C 1
ATOM 3264 O O . ASP A 1 421 ? -20.617 9.747 14.348 1.00 78.88 421 ASP A O 1
ATOM 3268 N N . GLN A 1 422 ? -19.137 8.096 14.768 1.00 78.50 422 GLN A N 1
ATOM 3269 C CA . GLN A 1 422 ? -17.960 8.920 15.059 1.00 78.50 422 GLN A CA 1
ATOM 3270 C C . GLN A 1 422 ? -18.047 9.681 16.388 1.00 78.50 422 GLN A C 1
ATOM 3272 O O . GLN A 1 422 ? -17.339 10.675 16.591 1.00 78.50 422 GLN A O 1
ATOM 3277 N N . ARG A 1 423 ? -18.883 9.207 17.309 1.00 82.44 423 ARG A N 1
ATOM 3278 C CA . ARG A 1 423 ? -19.018 9.678 18.687 1.00 82.44 423 ARG A CA 1
ATOM 3279 C C . ARG A 1 423 ? -18.969 8.467 19.613 1.00 82.44 423 ARG A C 1
ATOM 3281 O O . ARG A 1 423 ? -19.095 7.338 19.165 1.00 82.44 423 ARG A O 1
ATOM 3288 N N . LEU A 1 424 ? -18.724 8.698 20.900 1.00 87.94 424 LEU A N 1
ATOM 3289 C CA . LEU A 1 424 ? -18.915 7.657 21.909 1.00 87.94 424 LEU A CA 1
ATOM 3290 C C . LEU A 1 424 ? -20.071 8.051 22.822 1.00 87.94 424 LEU A C 1
ATOM 3292 O O . LEU A 1 424 ? -19.983 9.045 23.548 1.00 87.94 424 LEU A O 1
ATOM 3296 N N . SER A 1 425 ? -21.136 7.256 22.785 1.00 88.69 425 SER A N 1
ATOM 3297 C CA . SER A 1 425 ? -22.233 7.297 23.755 1.00 88.69 425 SER A CA 1
ATOM 3298 C C . SER A 1 425 ? -21.775 6.839 25.144 1.00 88.69 425 SER A C 1
ATOM 3300 O O . SER A 1 425 ? -20.749 6.165 25.302 1.00 88.69 425 SER A O 1
ATOM 3302 N N . LEU A 1 426 ? -22.564 7.138 26.179 1.00 88.69 426 LEU A N 1
ATOM 3303 C CA . LEU A 1 426 ? -22.295 6.657 27.537 1.00 88.69 426 LEU A CA 1
ATOM 3304 C C . LEU A 1 426 ? -22.216 5.126 27.608 1.00 88.69 426 LEU A C 1
ATOM 3306 O O . LEU A 1 426 ? -21.357 4.580 28.306 1.00 88.69 426 LEU A O 1
ATOM 3310 N N . ARG A 1 427 ? -23.064 4.429 26.845 1.00 89.44 427 ARG A N 1
ATOM 3311 C CA . ARG A 1 427 ? -23.047 2.968 26.722 1.00 89.44 427 ARG A CA 1
ATOM 3312 C C . ARG A 1 427 ? -21.731 2.455 26.145 1.00 89.44 427 ARG A C 1
ATOM 3314 O O . ARG A 1 427 ? -21.170 1.482 26.653 1.00 89.44 427 ARG A O 1
ATOM 3321 N N . GLU A 1 428 ? -21.228 3.096 25.097 1.00 90.25 428 GLU A N 1
ATOM 3322 C CA . GLU A 1 428 ? -19.961 2.727 24.460 1.00 90.25 428 GLU A CA 1
ATOM 3323 C C . GLU A 1 428 ? -18.772 3.009 25.380 1.00 90.25 428 GLU A C 1
ATOM 3325 O O . GLU A 1 428 ? -17.913 2.143 25.539 1.00 90.25 428 GLU A O 1
ATOM 3330 N N . MET A 1 429 ? -18.766 4.147 26.084 1.00 90.50 429 MET A N 1
ATOM 3331 C CA . MET A 1 429 ? -17.743 4.462 27.089 1.00 90.50 429 MET A CA 1
ATOM 3332 C C . MET A 1 429 ? -17.724 3.448 28.246 1.00 90.50 429 MET A C 1
ATOM 3334 O O . MET A 1 429 ? -16.653 2.945 28.592 1.00 90.50 429 MET A O 1
ATOM 3338 N N . ARG A 1 430 ? -18.893 3.068 28.787 1.00 89.62 430 ARG A N 1
ATOM 3339 C CA . ARG A 1 430 ? -19.046 1.979 29.782 1.00 89.62 430 ARG A CA 1
ATOM 3340 C C . ARG A 1 430 ? -18.548 0.638 29.244 1.00 89.62 430 ARG A C 1
ATOM 3342 O O . ARG A 1 430 ? -17.898 -0.147 29.935 1.00 89.62 430 ARG A O 1
ATOM 3349 N N . GLY A 1 431 ? -18.846 0.366 27.977 1.00 89.12 431 GLY A N 1
ATOM 3350 C CA . GLY A 1 431 ? -18.432 -0.839 27.269 1.00 89.12 431 GLY A CA 1
ATOM 3351 C C . GLY A 1 431 ? -16.962 -0.854 26.846 1.00 89.12 431 GLY A C 1
ATOM 3352 O O . GLY A 1 431 ? -16.478 -1.920 26.457 1.00 89.12 431 GLY A O 1
ATOM 3353 N N . ALA A 1 432 ? -16.242 0.269 26.934 1.00 89.75 432 ALA A N 1
ATOM 3354 C CA . ALA A 1 432 ? -14.935 0.449 26.309 1.00 89.75 432 ALA A CA 1
ATOM 3355 C C . ALA A 1 432 ? -13.924 -0.604 26.761 1.00 89.75 432 ALA A C 1
ATOM 3357 O O . ALA A 1 432 ? -13.343 -1.296 25.927 1.00 89.75 432 ALA A O 1
ATOM 3358 N N . ARG A 1 433 ? -13.785 -0.816 28.078 1.00 91.06 433 ARG A N 1
ATOM 3359 C CA . ARG A 1 433 ? -12.901 -1.857 28.630 1.00 91.06 433 ARG A CA 1
ATOM 3360 C C . ARG A 1 433 ? -13.219 -3.231 28.041 1.00 91.06 433 ARG A C 1
ATOM 3362 O O . ARG A 1 433 ? -12.312 -3.959 27.657 1.00 91.06 433 ARG A O 1
ATOM 3369 N N . ARG A 1 434 ? -14.504 -3.590 27.962 1.00 89.62 434 ARG A N 1
ATOM 3370 C CA . ARG A 1 434 ? -14.948 -4.889 27.439 1.00 89.62 434 ARG A CA 1
ATOM 3371 C C . ARG A 1 434 ? -14.635 -5.034 25.952 1.00 89.62 434 ARG A C 1
ATOM 3373 O O . ARG A 1 434 ? -14.276 -6.127 25.535 1.00 89.62 434 ARG A O 1
ATOM 3380 N N . GLN A 1 435 ? -14.781 -3.969 25.161 1.00 88.38 435 GLN A N 1
ATOM 3381 C CA . GLN A 1 435 ? -14.424 -3.998 23.740 1.00 88.38 435 GLN A CA 1
ATOM 3382 C C . GLN A 1 435 ? -12.912 -4.105 23.555 1.00 88.38 435 GLN A C 1
ATOM 3384 O O . GLN A 1 435 ? -12.465 -4.962 22.803 1.00 88.38 435 GLN A O 1
ATOM 3389 N N . ILE A 1 436 ? -12.136 -3.300 24.283 1.00 88.19 436 ILE A N 1
ATOM 3390 C CA . ILE A 1 436 ? -10.670 -3.274 24.205 1.00 88.19 436 ILE A CA 1
ATOM 3391 C C . ILE A 1 436 ? -10.072 -4.626 24.604 1.00 88.19 436 ILE A C 1
ATOM 3393 O O . ILE A 1 436 ? -9.209 -5.132 23.898 1.00 88.19 436 ILE A O 1
ATOM 3397 N N . LEU A 1 437 ? -10.602 -5.273 25.647 1.00 89.69 437 LEU A N 1
ATOM 3398 C CA . LEU A 1 437 ? -10.191 -6.621 26.059 1.00 89.69 437 LEU A CA 1
ATOM 3399 C C . LEU A 1 437 ? -10.527 -7.725 25.044 1.00 89.69 437 LEU A C 1
ATOM 3401 O O . LEU A 1 437 ? -10.068 -8.844 25.214 1.00 89.69 437 LEU A O 1
ATOM 3405 N N . LYS A 1 438 ? -11.282 -7.458 23.970 1.00 86.50 438 LYS A N 1
ATOM 3406 C CA . LYS A 1 438 ? -11.401 -8.428 22.863 1.00 86.50 438 LYS A CA 1
ATOM 3407 C C . LYS A 1 438 ? -10.114 -8.555 22.050 1.00 86.50 438 LYS A C 1
ATOM 3409 O O . LYS A 1 438 ? -10.018 -9.473 21.242 1.00 86.50 438 LYS A O 1
ATOM 3414 N N . LEU A 1 439 ? -9.192 -7.604 22.204 1.00 83.25 439 LEU A N 1
ATOM 3415 C CA . LEU A 1 439 ? -7.874 -7.649 21.582 1.00 83.25 439 LEU A CA 1
ATOM 3416 C C . LEU A 1 439 ? -6.887 -8.508 22.382 1.00 83.25 439 LEU A C 1
ATOM 3418 O O . LEU A 1 439 ? -5.927 -8.961 21.782 1.00 83.25 439 LEU A O 1
ATOM 3422 N N . ASP A 1 440 ? -7.143 -8.741 23.675 1.00 87.69 440 ASP A N 1
ATOM 3423 C CA . ASP A 1 440 ? -6.310 -9.539 24.590 1.00 87.69 440 ASP A CA 1
ATOM 3424 C C . ASP A 1 440 ? -6.312 -11.010 24.143 1.00 87.69 440 ASP A C 1
ATOM 3426 O O . ASP A 1 440 ? -7.229 -11.774 24.464 1.00 87.69 440 ASP A O 1
ATOM 3430 N N . GLU A 1 441 ? -5.338 -11.386 23.314 1.00 82.44 441 GLU A N 1
ATOM 3431 C CA . GLU A 1 441 ? -5.246 -12.732 22.743 1.00 82.44 441 GLU A CA 1
ATOM 3432 C C . GLU A 1 441 ? -4.577 -13.699 23.720 1.00 82.44 441 GLU A C 1
ATOM 3434 O O . GLU A 1 441 ? -4.928 -14.884 23.738 1.00 82.44 441 GLU A O 1
ATOM 3439 N N . ASP A 1 442 ? -3.623 -13.219 24.524 1.00 84.25 442 ASP A N 1
ATOM 3440 C CA . ASP A 1 442 ? -2.894 -14.055 25.481 1.00 84.25 442 ASP A CA 1
ATOM 3441 C C . ASP A 1 442 ? -3.572 -14.158 26.861 1.00 84.25 442 ASP A C 1
ATOM 3443 O O . ASP A 1 442 ? -3.229 -15.039 27.659 1.00 84.25 442 ASP A O 1
ATOM 3447 N N . GLY A 1 443 ? -4.604 -13.346 27.105 1.00 88.31 443 GLY A N 1
ATOM 3448 C CA . GLY A 1 443 ? -5.432 -13.376 28.306 1.00 88.31 443 GLY A CA 1
ATOM 3449 C C . GLY A 1 443 ? -4.737 -12.793 29.535 1.00 88.31 443 GLY A C 1
ATOM 3450 O O . GLY A 1 443 ? -5.187 -13.028 30.667 1.00 88.31 443 GLY A O 1
ATOM 3451 N N . ASP A 1 444 ? -3.628 -12.069 29.359 1.00 88.75 444 ASP A N 1
ATOM 3452 C CA . ASP A 1 444 ? -2.887 -11.475 30.465 1.00 88.75 444 ASP A CA 1
ATOM 3453 C C . ASP A 1 444 ? -3.543 -10.194 31.006 1.00 88.75 444 ASP A C 1
ATOM 3455 O O . ASP A 1 444 ? -3.164 -9.716 32.086 1.00 88.75 444 ASP A O 1
ATOM 3459 N N . GLY A 1 445 ? -4.599 -9.713 30.336 1.00 88.00 445 GLY A N 1
ATOM 3460 C CA . GLY A 1 445 ? -5.420 -8.549 30.659 1.00 88.00 445 GLY A CA 1
ATOM 3461 C C . GLY A 1 445 ? -4.735 -7.204 30.449 1.00 88.00 445 GLY A C 1
ATOM 3462 O O . GLY A 1 445 ? -5.267 -6.191 30.918 1.00 88.00 445 GLY A O 1
ATOM 3463 N N . ALA A 1 446 ? -3.579 -7.182 29.794 1.00 89.31 446 ALA A N 1
ATOM 3464 C CA . ALA A 1 446 ? -2.989 -5.998 29.201 1.00 89.31 446 ALA A CA 1
ATOM 3465 C C . ALA A 1 446 ? -3.151 -6.061 27.675 1.00 89.31 446 ALA A C 1
ATOM 3467 O O . ALA A 1 446 ? -3.129 -7.136 27.105 1.00 89.31 446 ALA A O 1
ATOM 3468 N N . ILE A 1 447 ? -3.315 -4.915 27.006 1.00 87.00 447 ILE A N 1
ATOM 3469 C CA . ILE A 1 447 ? -3.285 -4.876 25.533 1.00 87.00 447 ILE A CA 1
ATOM 3470 C C . ILE A 1 447 ? -1.935 -4.365 25.076 1.00 87.00 447 ILE A C 1
ATOM 3472 O O . ILE A 1 447 ? -1.632 -3.173 25.223 1.00 87.00 447 ILE A O 1
ATOM 3476 N N . LYS A 1 448 ? -1.148 -5.252 24.481 1.00 82.12 448 LYS A N 1
ATOM 3477 C CA . LYS A 1 448 ? 0.155 -4.928 23.907 1.00 82.12 448 LYS A CA 1
ATOM 3478 C C . LYS A 1 448 ? 0.010 -4.438 22.459 1.00 82.12 448 LYS A C 1
ATOM 3480 O O . LYS A 1 448 ? -0.995 -4.720 21.800 1.00 82.12 448 LYS A O 1
ATOM 3485 N N . PRO A 1 449 ? 0.991 -3.698 21.914 1.00 74.75 449 PRO A N 1
ATOM 3486 C CA . PRO A 1 449 ? 0.977 -3.284 20.509 1.00 74.75 449 PRO A CA 1
ATOM 3487 C C . PRO A 1 449 ? 0.815 -4.447 19.521 1.00 74.75 449 PRO A C 1
ATOM 3489 O O . PRO A 1 449 ? 0.189 -4.278 18.476 1.00 74.75 449 PRO A O 1
ATOM 3492 N N . GLU A 1 450 ? 1.359 -5.616 19.857 1.00 72.81 450 GLU A N 1
ATOM 3493 C CA . GLU A 1 450 ? 1.314 -6.834 19.046 1.00 72.81 450 GLU A CA 1
ATOM 3494 C C . GLU A 1 450 ? -0.114 -7.376 18.886 1.00 72.81 450 GLU A C 1
ATOM 3496 O O . GLU A 1 450 ? -0.430 -7.941 17.842 1.00 72.81 450 GLU A O 1
ATOM 3501 N N . GLU A 1 451 ? -0.972 -7.146 19.882 1.00 79.50 451 GLU A N 1
ATOM 3502 C CA . GLU A 1 451 ? -2.355 -7.636 19.963 1.00 79.50 451 GLU A CA 1
ATOM 3503 C C . GLU A 1 451 ? -3.363 -6.718 19.254 1.00 79.50 451 GLU A C 1
ATOM 3505 O O . GLU A 1 451 ? -4.570 -6.967 19.182 1.00 79.50 451 GLU A O 1
ATOM 3510 N N . ARG A 1 452 ? -2.881 -5.605 18.699 1.00 77.00 452 ARG A N 1
ATOM 3511 C CA . ARG A 1 452 ? -3.708 -4.671 17.936 1.00 77.00 452 ARG A CA 1
ATOM 3512 C C . ARG A 1 452 ? -3.835 -5.150 16.505 1.00 77.00 452 ARG A C 1
ATOM 3514 O O . ARG A 1 452 ? -3.145 -4.704 15.587 1.00 77.00 452 ARG A O 1
ATOM 3521 N N . HIS A 1 453 ? -4.761 -6.075 16.332 1.00 70.88 453 HIS A N 1
ATOM 3522 C CA . HIS A 1 453 ? -5.022 -6.720 15.062 1.00 70.88 453 HIS A CA 1
ATOM 3523 C C . HIS A 1 453 ? -5.784 -5.814 14.098 1.00 70.88 453 HIS A C 1
ATOM 3525 O O . HIS A 1 453 ? -6.791 -5.193 14.434 1.00 70.88 453 HIS A O 1
ATOM 3531 N N . GLY A 1 454 ? -5.313 -5.771 12.856 1.00 77.25 454 GLY A N 1
ATOM 3532 C CA . GLY A 1 454 ? -5.952 -5.044 11.768 1.00 77.25 454 GLY A CA 1
ATOM 3533 C C . GLY A 1 454 ? -5.852 -5.798 10.456 1.00 77.25 454 GLY A C 1
ATOM 3534 O O . GLY A 1 454 ? -5.583 -7.003 10.422 1.00 77.25 454 GLY A O 1
ATOM 3535 N N . ARG A 1 455 ? -6.030 -5.076 9.352 1.00 79.88 455 ARG A N 1
ATOM 3536 C CA . ARG A 1 455 ? -5.708 -5.591 8.025 1.00 79.88 455 ARG A CA 1
ATOM 3537 C C . ARG A 1 455 ? -4.549 -4.824 7.420 1.00 79.88 455 ARG A C 1
ATOM 3539 O O . ARG A 1 455 ? -4.590 -3.603 7.334 1.00 79.88 455 ARG A O 1
ATOM 3546 N N . ILE A 1 456 ? -3.553 -5.539 6.917 1.00 84.81 456 ILE A N 1
ATOM 3547 C CA . ILE A 1 456 ? -2.534 -4.963 6.044 1.00 84.81 456 ILE A CA 1
ATOM 3548 C C . ILE A 1 456 ? -2.808 -5.469 4.635 1.00 84.81 456 ILE A C 1
ATOM 3550 O O . ILE A 1 456 ? -2.756 -6.670 4.375 1.00 84.81 456 ILE A O 1
ATOM 3554 N N . THR A 1 457 ? -3.118 -4.547 3.729 1.00 86.44 457 THR A N 1
ATOM 3555 C CA . THR A 1 457 ? -3.344 -4.846 2.314 1.00 86.44 457 THR A CA 1
ATOM 3556 C C . THR A 1 457 ? -2.121 -4.427 1.511 1.00 86.44 457 THR A C 1
ATOM 3558 O O . THR A 1 457 ? -1.697 -3.274 1.583 1.00 86.44 457 THR A O 1
ATOM 3561 N N . ILE A 1 458 ? -1.562 -5.361 0.746 1.00 89.62 458 ILE A N 1
ATOM 3562 C CA . ILE A 1 458 ? -0.408 -5.192 -0.134 1.00 89.62 458 ILE A CA 1
ATOM 3563 C C . ILE A 1 458 ? -0.884 -5.468 -1.557 1.00 89.62 458 ILE A C 1
ATOM 3565 O O . ILE A 1 458 ? -1.231 -6.598 -1.900 1.00 89.62 458 ILE A O 1
ATOM 3569 N N . VAL A 1 459 ? -0.921 -4.434 -2.387 1.00 88.62 459 VAL A N 1
ATOM 3570 C CA . VAL A 1 459 ? -1.400 -4.515 -3.767 1.00 88.62 459 VAL A CA 1
ATOM 3571 C C . VAL A 1 459 ? -0.225 -4.394 -4.720 1.00 88.62 459 VAL A C 1
ATOM 3573 O O . VAL A 1 459 ? 0.525 -3.428 -4.653 1.00 88.62 459 VAL A O 1
ATOM 3576 N N . PHE A 1 460 ? -0.094 -5.359 -5.622 1.00 89.38 460 PHE A N 1
ATOM 3577 C CA . PHE A 1 460 ? 0.843 -5.340 -6.737 1.00 89.38 460 PHE A CA 1
ATOM 3578 C C . PHE A 1 460 ? 0.120 -4.818 -7.977 1.00 89.38 460 PHE A C 1
ATOM 3580 O O . PHE A 1 460 ? -0.927 -5.336 -8.362 1.00 89.38 460 PHE A O 1
ATOM 3587 N N . SER A 1 461 ? 0.660 -3.796 -8.619 1.00 86.81 461 SER A N 1
ATOM 3588 C CA . SER A 1 461 ? 0.071 -3.178 -9.807 1.00 86.81 461 SER A CA 1
ATOM 3589 C C . SER A 1 461 ? 1.161 -2.688 -10.751 1.00 86.81 461 SER A C 1
ATOM 3591 O O . SER A 1 461 ? 2.354 -2.742 -10.437 1.00 86.81 461 SER A O 1
ATOM 3593 N N . ARG A 1 462 ? 0.770 -2.230 -11.942 1.00 82.44 462 ARG A N 1
ATOM 3594 C CA . ARG A 1 462 ? 1.690 -1.487 -12.805 1.00 82.44 462 ARG A CA 1
ATOM 3595 C C . ARG A 1 462 ? 1.582 -0.007 -12.483 1.00 82.44 462 ARG A C 1
ATOM 3597 O O . ARG A 1 462 ? 0.511 0.526 -12.217 1.00 82.44 462 ARG A O 1
ATOM 3604 N N . ALA A 1 463 ? 2.706 0.680 -12.564 1.00 72.75 463 ALA A N 1
ATOM 3605 C CA . ALA A 1 463 ? 2.863 1.999 -11.968 1.00 72.75 463 ALA A CA 1
ATOM 3606 C C . ALA A 1 463 ? 2.030 3.119 -12.647 1.00 72.75 463 ALA A C 1
ATOM 3608 O O . ALA A 1 463 ? 1.736 4.167 -12.071 1.00 72.75 463 ALA A O 1
ATOM 3609 N N . HIS A 1 464 ? 1.615 2.929 -13.898 1.00 65.12 464 HIS A N 1
ATOM 3610 C CA . HIS A 1 464 ? 0.740 3.869 -14.609 1.00 65.12 464 HIS A CA 1
ATOM 3611 C C . HIS A 1 464 ? -0.756 3.559 -14.421 1.00 65.12 464 HIS A C 1
ATOM 3613 O O . HIS A 1 464 ? -1.599 4.335 -14.885 1.00 65.12 464 HIS A O 1
ATOM 3619 N N . GLU A 1 465 ? -1.100 2.446 -13.774 1.00 64.25 465 GLU A N 1
ATOM 3620 C CA . GLU A 1 465 ? -2.480 2.042 -13.544 1.00 64.25 465 GLU A CA 1
ATOM 3621 C C . GLU A 1 465 ? -3.022 2.791 -12.330 1.00 64.25 465 GLU A C 1
ATOM 3623 O O . GLU A 1 465 ? -2.621 2.563 -11.191 1.00 64.25 465 GLU A O 1
ATOM 3628 N N . LYS A 1 466 ? -3.995 3.677 -12.559 1.00 58.53 466 LYS A N 1
ATOM 3629 C CA . LYS A 1 466 ? -4.878 4.111 -11.475 1.00 58.53 466 LYS A CA 1
ATOM 3630 C C . LYS A 1 466 ? -5.808 2.940 -11.157 1.00 58.53 466 LYS A C 1
ATOM 3632 O O . LYS A 1 466 ? -6.840 2.784 -11.811 1.00 58.53 466 LYS A O 1
ATOM 3637 N N . TYR A 1 467 ? -5.401 2.084 -10.227 1.00 58.97 467 TYR A N 1
ATOM 3638 C CA . TYR A 1 467 ? -6.247 1.012 -9.708 1.00 58.97 467 TYR A CA 1
ATOM 3639 C C . TYR A 1 467 ? -7.364 1.607 -8.835 1.00 58.97 467 TYR A C 1
ATOM 3641 O O . TYR A 1 467 ? -7.211 2.689 -8.262 1.00 58.97 467 TYR A O 1
ATOM 3649 N N . SER A 1 468 ? -8.512 0.925 -8.756 1.00 53.22 468 SER A N 1
ATOM 3650 C CA . SER A 1 468 ? -9.588 1.362 -7.858 1.00 53.22 468 SER A CA 1
ATOM 3651 C C . SER A 1 468 ? -9.128 1.276 -6.400 1.00 53.22 468 SER A C 1
ATOM 3653 O O . SER A 1 468 ? -8.581 0.254 -5.980 1.00 53.22 468 SER A O 1
ATOM 3655 N N . THR A 1 469 ? -9.397 2.317 -5.607 1.00 55.94 469 THR A N 1
ATOM 3656 C CA . THR A 1 469 ? -9.226 2.275 -4.146 1.00 55.94 469 THR A CA 1
ATOM 3657 C C . THR A 1 469 ? -10.164 1.264 -3.481 1.00 55.94 469 THR A C 1
ATOM 3659 O O . THR A 1 469 ? -9.946 0.912 -2.326 1.00 55.94 469 THR A O 1
ATOM 3662 N N . ASP A 1 470 ? -11.152 0.727 -4.205 1.00 56.34 470 ASP A N 1
ATOM 3663 C CA . ASP A 1 470 ? -12.045 -0.327 -3.713 1.00 56.34 470 ASP A CA 1
ATOM 3664 C C . ASP A 1 470 ? -11.295 -1.601 -3.290 1.00 56.34 470 ASP A C 1
ATOM 3666 O O . ASP A 1 470 ? -11.753 -2.288 -2.385 1.00 56.34 470 ASP A O 1
ATOM 3670 N N . VAL A 1 471 ? -10.111 -1.886 -3.857 1.00 60.19 471 VAL A N 1
ATOM 3671 C CA . VAL A 1 471 ? -9.261 -3.023 -3.430 1.00 60.19 471 VAL A CA 1
ATOM 3672 C C . VAL A 1 471 ? -8.774 -2.858 -1.983 1.00 60.19 471 VAL A C 1
ATOM 3674 O O . VAL A 1 471 ? -8.516 -3.845 -1.294 1.00 60.19 471 VAL A O 1
ATOM 3677 N N . PHE A 1 472 ? -8.673 -1.614 -1.513 1.00 58.28 472 PHE A N 1
ATOM 3678 C CA . PHE A 1 472 ? -8.309 -1.277 -0.138 1.00 58.28 472 PHE A CA 1
ATOM 3679 C C . PHE A 1 472 ? -9.524 -1.127 0.768 1.00 58.28 472 PHE A C 1
ATOM 3681 O O . PHE A 1 472 ? -9.397 -1.243 1.979 1.00 58.28 472 PHE A O 1
ATOM 3688 N N . ARG A 1 473 ? -10.713 -0.909 0.202 1.00 52.56 473 ARG A N 1
ATOM 3689 C CA . ARG A 1 473 ? -11.924 -0.705 0.984 1.00 52.56 473 ARG A CA 1
ATOM 3690 C C . ARG A 1 473 ? -12.337 -2.034 1.605 1.00 52.56 473 ARG A C 1
ATOM 3692 O O . ARG A 1 473 ? -12.673 -2.989 0.905 1.00 52.56 473 ARG A O 1
ATOM 3699 N N . ILE A 1 474 ? -12.410 -2.083 2.937 1.00 42.03 474 ILE A N 1
ATOM 3700 C CA . ILE A 1 474 ? -13.349 -3.014 3.561 1.00 42.03 474 ILE A CA 1
ATOM 3701 C C . ILE A 1 474 ? -14.700 -2.656 2.951 1.00 42.03 474 ILE A C 1
ATOM 3703 O O . ILE A 1 474 ? -15.140 -1.508 3.058 1.00 42.03 474 ILE A O 1
ATOM 3707 N N . GLN A 1 475 ? -15.367 -3.619 2.328 1.00 38.00 475 GLN A N 1
ATOM 3708 C CA . GLN A 1 475 ? -16.817 -3.609 2.291 1.00 38.00 475 GLN A CA 1
ATOM 3709 C C . GLN A 1 475 ? -17.195 -3.498 3.765 1.00 38.00 475 GLN A C 1
ATOM 3711 O O . GLN A 1 475 ? -17.035 -4.487 4.479 1.00 38.00 475 GLN A O 1
ATOM 3716 N N . GLN A 1 476 ? -17.484 -2.276 4.249 1.00 36.66 476 GLN A N 1
ATOM 3717 C CA . GLN A 1 476 ? -17.930 -2.040 5.620 1.00 36.66 476 GLN A CA 1
ATOM 3718 C C . GLN A 1 476 ? -18.917 -3.154 5.863 1.00 36.66 476 GLN A C 1
ATOM 3720 O O . GLN A 1 476 ? -19.897 -3.232 5.113 1.00 36.66 476 GLN A O 1
ATOM 3725 N N . VAL A 1 477 ? -18.548 -4.089 6.753 1.00 33.41 477 VAL A N 1
ATOM 3726 C CA . VAL A 1 477 ? -19.345 -5.277 7.046 1.00 33.41 477 VAL A CA 1
ATOM 3727 C C . VAL A 1 477 ? -20.746 -4.747 7.112 1.00 33.41 477 VAL A C 1
ATOM 3729 O O . VAL A 1 477 ? -20.937 -3.817 7.901 1.00 33.41 477 VAL A O 1
ATOM 3732 N N . LYS A 1 478 ? -21.611 -5.204 6.179 1.00 34.62 478 LYS A N 1
ATOM 3733 C CA . LYS A 1 478 ? -23.010 -4.780 6.052 1.00 34.62 478 LYS A CA 1
ATOM 3734 C C . LYS A 1 478 ? -23.427 -4.429 7.450 1.00 34.62 478 LYS A C 1
ATOM 3736 O O . LYS A 1 478 ? -23.441 -5.353 8.270 1.00 34.62 478 LYS A O 1
ATOM 3741 N N . ARG A 1 479 ? -23.543 -3.112 7.710 1.00 37.81 479 ARG A N 1
ATOM 3742 C CA . ARG A 1 479 ? -23.713 -2.584 9.060 1.00 37.81 479 ARG A CA 1
ATOM 3743 C C . ARG A 1 479 ? -24.673 -3.548 9.699 1.00 37.81 479 ARG A C 1
ATOM 3745 O O . ARG A 1 479 ? -25.735 -3.797 9.122 1.00 37.81 479 ARG A O 1
ATOM 3752 N N . ALA A 1 480 ? -24.287 -4.144 10.815 1.00 35.44 480 ALA A N 1
ATOM 3753 C CA . ALA A 1 480 ? -25.296 -4.712 11.663 1.00 35.44 480 ALA A CA 1
ATOM 3754 C C . ALA A 1 480 ? -26.096 -3.510 12.187 1.00 35.44 480 ALA A C 1
ATOM 3756 O O . ALA A 1 480 ? -26.076 -3.200 13.363 1.00 35.44 480 ALA A O 1
ATOM 3757 N N . THR A 1 481 ? -26.920 -2.913 11.325 1.00 34.00 481 THR A N 1
ATOM 3758 C CA . THR A 1 481 ? -28.337 -2.783 11.590 1.00 34.00 481 THR A CA 1
ATOM 3759 C C . THR A 1 481 ? -28.884 -4.191 11.883 1.00 34.00 481 THR A C 1
ATOM 3761 O O . THR A 1 481 ? -29.720 -4.722 11.166 1.00 34.00 481 THR A O 1
ATOM 3764 N N . ALA A 1 482 ? -28.379 -4.851 12.924 1.00 37.03 482 ALA A N 1
ATOM 3765 C CA . ALA A 1 482 ? -29.256 -5.139 14.020 1.00 37.03 482 ALA A CA 1
ATOM 3766 C C . ALA A 1 482 ? -29.482 -3.743 14.638 1.00 37.03 482 ALA A C 1
ATOM 3768 O O . ALA A 1 482 ? -28.763 -3.338 15.531 1.00 37.03 482 ALA A O 1
ATOM 3769 N N . SER A 1 483 ? -30.415 -2.907 14.162 1.00 44.34 483 SER A N 1
ATOM 3770 C CA . SER A 1 483 ? -31.836 -3.268 14.134 1.00 44.34 483 SER A CA 1
ATOM 3771 C C . SER A 1 483 ? -32.101 -4.263 15.265 1.00 44.34 483 SER A C 1
ATOM 3773 O O . SER A 1 483 ? -32.589 -5.376 15.051 1.00 44.34 483 SER A O 1
ATOM 3775 N N . ARG A 1 484 ? -31.642 -3.892 16.467 1.00 49.25 484 ARG A N 1
ATOM 3776 C CA . ARG A 1 484 ? -32.052 -4.460 17.740 1.00 49.25 484 ARG A CA 1
ATOM 3777 C C . ARG A 1 484 ? -33.562 -4.282 17.705 1.00 49.25 484 ARG A C 1
ATOM 3779 O O . ARG A 1 484 ? -34.016 -3.154 17.790 1.00 49.25 484 ARG A O 1
ATOM 3786 N N . LYS A 1 485 ? -34.275 -5.360 17.339 1.00 46.31 485 LYS A N 1
ATOM 3787 C CA . LYS A 1 485 ? -35.693 -5.383 16.932 1.00 46.31 485 LYS A CA 1
ATOM 3788 C C . LYS A 1 485 ? -36.475 -4.233 17.567 1.00 46.31 485 LYS A C 1
ATOM 3790 O O . LYS A 1 485 ? -36.851 -4.318 18.733 1.00 46.31 485 LYS A O 1
ATOM 3795 N N . GLU A 1 486 ? -36.704 -3.180 16.794 1.00 46.84 486 GLU A N 1
ATOM 3796 C CA . GLU A 1 486 ? -37.468 -2.033 17.253 1.00 46.84 486 GLU A CA 1
ATOM 3797 C C . GLU A 1 486 ? -38.946 -2.412 17.223 1.00 46.84 486 GLU A C 1
ATOM 3799 O O . GLU A 1 486 ? -39.594 -2.456 16.177 1.00 46.84 486 GLU A O 1
ATOM 3804 N N . GLY A 1 487 ? -39.499 -2.683 18.404 1.00 57.47 487 GLY A N 1
ATOM 3805 C CA . GLY A 1 487 ? -40.803 -2.101 18.680 1.00 57.47 487 GLY A CA 1
ATOM 3806 C C . GLY A 1 487 ? -40.642 -0.583 18.612 1.00 57.47 487 GLY A C 1
ATOM 3807 O O . GLY A 1 487 ? -39.613 -0.060 19.035 1.00 57.47 487 GLY A O 1
ATOM 3808 N N . ASN A 1 488 ? -41.618 0.118 18.040 1.00 69.50 488 ASN A N 1
ATOM 3809 C CA . ASN A 1 488 ? -41.574 1.574 17.947 1.00 69.50 488 ASN A CA 1
ATOM 3810 C C . ASN A 1 488 ? -41.446 2.145 19.377 1.00 69.50 488 ASN A C 1
ATOM 3812 O O . ASN A 1 488 ? -42.356 1.895 20.180 1.00 69.50 488 ASN A O 1
ATOM 3816 N N . PRO A 1 489 ? -40.343 2.832 19.735 1.00 75.00 489 PRO A N 1
ATOM 3817 C CA . PRO A 1 489 ? -40.139 3.297 21.099 1.00 75.00 489 PRO A CA 1
ATOM 3818 C C . PRO A 1 489 ? -41.293 4.226 21.505 1.00 75.00 489 PRO A C 1
ATOM 3820 O O . PRO A 1 489 ? -41.811 4.990 20.678 1.00 75.00 489 PRO A O 1
ATOM 3823 N N . PRO A 1 490 ? -41.747 4.183 22.769 1.00 88.19 490 PRO A N 1
ATOM 3824 C CA . PRO A 1 490 ? -42.812 5.064 23.220 1.00 88.19 490 PRO A CA 1
ATOM 3825 C C . PRO A 1 490 ? -42.468 6.537 22.979 1.00 88.19 490 PRO A C 1
ATOM 3827 O O . PRO A 1 490 ? -41.332 6.962 23.151 1.00 88.19 490 PRO A O 1
ATOM 3830 N N . LYS A 1 491 ? -43.470 7.374 22.689 1.00 89.25 491 LYS A N 1
ATOM 3831 C CA . LYS A 1 491 ? -43.245 8.818 22.469 1.00 89.25 491 LYS A CA 1
ATOM 3832 C C . LYS A 1 491 ? -42.555 9.524 23.639 1.00 89.25 491 LYS A C 1
ATOM 3834 O O . LYS A 1 491 ? -41.936 10.558 23.429 1.00 89.25 491 LYS A O 1
ATOM 3839 N N . TRP A 1 492 ? -42.720 9.027 24.867 1.00 89.56 492 TRP A N 1
ATOM 3840 C CA . TRP A 1 492 ? -42.032 9.597 26.025 1.00 89.56 492 TRP A CA 1
ATOM 3841 C C . TRP A 1 492 ? -40.526 9.342 25.955 1.00 89.56 492 TRP A C 1
ATOM 3843 O O . TRP A 1 492 ? -39.772 10.235 26.318 1.00 89.56 492 TRP A O 1
ATOM 3853 N N . PHE A 1 493 ? -40.114 8.186 25.426 1.00 91.75 493 PHE A N 1
ATOM 3854 C CA . PHE A 1 493 ? -38.716 7.816 25.262 1.00 91.75 493 PHE A CA 1
ATOM 3855 C C . PHE A 1 493 ? -38.025 8.798 24.317 1.00 91.75 493 PHE A C 1
ATOM 3857 O O . PHE A 1 493 ? -37.140 9.538 24.724 1.00 91.75 493 PHE A O 1
ATOM 3864 N N . LEU A 1 494 ? -38.575 8.941 23.107 1.00 89.25 494 LEU A N 1
ATOM 3865 C CA . LEU A 1 494 ? -38.077 9.856 22.071 1.00 89.25 494 LEU A CA 1
ATOM 3866 C C . LEU A 1 494 ? -38.017 11.330 22.506 1.00 89.25 494 LEU A C 1
ATOM 3868 O O . LEU A 1 494 ? -37.332 12.133 21.885 1.00 89.25 494 LEU A O 1
ATOM 3872 N N . ARG A 1 495 ? -38.807 11.723 23.513 1.00 89.50 495 ARG A N 1
ATOM 3873 C CA . ARG A 1 495 ? -38.823 13.096 24.044 1.00 89.50 495 ARG A CA 1
ATOM 3874 C C . ARG A 1 495 ? -37.841 13.308 25.193 1.00 89.50 495 ARG A C 1
ATOM 3876 O O . ARG A 1 495 ? -37.548 14.463 25.494 1.00 89.50 495 ARG A O 1
ATOM 3883 N N . MET A 1 496 ? -37.440 12.238 25.872 1.00 91.75 496 MET A N 1
ATOM 3884 C CA . MET A 1 496 ? -36.493 12.275 26.985 1.00 91.75 496 MET A CA 1
ATOM 3885 C C . MET A 1 496 ? -35.065 11.994 26.519 1.00 91.75 496 MET A C 1
ATOM 3887 O O . MET A 1 496 ? -34.158 12.571 27.100 1.00 91.75 496 MET A O 1
ATOM 3891 N N . ASP A 1 497 ? -34.886 11.200 25.463 1.00 90.31 497 ASP A N 1
ATOM 3892 C CA . ASP A 1 497 ? -33.620 10.997 24.753 1.00 90.31 497 ASP A CA 1
ATOM 3893 C C . ASP A 1 497 ? -33.198 12.312 24.062 1.00 90.31 497 ASP A C 1
ATOM 3895 O O . ASP A 1 497 ? -33.645 12.638 22.956 1.00 90.31 497 ASP A O 1
ATOM 3899 N N . ARG A 1 498 ? -32.449 13.154 24.790 1.00 87.56 498 ARG A N 1
ATOM 3900 C CA . ARG A 1 498 ? -32.112 14.526 24.371 1.00 87.56 498 ARG A CA 1
ATOM 3901 C C . ARG A 1 498 ? -30.876 14.546 23.501 1.00 87.56 498 ARG A C 1
ATOM 3903 O O . ARG A 1 498 ? -30.746 15.458 22.679 1.00 87.56 498 ARG A O 1
ATOM 3910 N N . ASN A 1 499 ? -29.959 13.617 23.739 1.00 83.38 499 ASN A N 1
ATOM 3911 C CA . ASN A 1 499 ? -28.782 13.467 22.913 1.00 83.38 499 ASN A CA 1
ATOM 3912 C C . ASN A 1 499 ? -29.095 12.615 21.663 1.00 83.38 499 ASN A C 1
ATOM 3914 O O . ASN A 1 499 ? -28.487 12.862 20.640 1.00 83.38 499 ASN A O 1
ATOM 3918 N N . HIS A 1 500 ? -30.137 11.786 21.613 1.00 85.44 500 HIS A N 1
ATOM 3919 C CA . HIS A 1 500 ? -30.418 10.878 20.488 1.00 85.44 500 HIS A CA 1
ATOM 3920 C C . HIS A 1 500 ? -29.392 9.747 20.359 1.00 85.44 500 HIS A C 1
ATOM 3922 O O . HIS A 1 500 ? -29.052 9.338 19.242 1.00 85.44 500 HIS A O 1
ATOM 3928 N N . ASP A 1 501 ? -28.888 9.241 21.487 1.00 82.69 501 ASP A N 1
ATOM 3929 C CA . ASP A 1 501 ? -28.040 8.044 21.520 1.00 82.69 501 ASP A CA 1
ATOM 3930 C C . ASP A 1 501 ? -28.841 6.727 21.566 1.00 82.69 501 ASP A C 1
ATOM 3932 O O . ASP A 1 501 ? -28.261 5.647 21.441 1.00 82.69 501 ASP A O 1
ATOM 3936 N N . ASN A 1 502 ? -30.179 6.818 21.576 1.00 88.06 502 ASN A N 1
ATOM 3937 C CA . ASN A 1 502 ? -31.134 5.712 21.713 1.00 88.06 502 ASN A CA 1
ATOM 3938 C C . ASN A 1 502 ? -31.094 5.013 23.079 1.00 88.06 502 ASN A C 1
ATOM 3940 O O . ASN A 1 502 ? -31.614 3.899 23.215 1.00 88.06 502 ASN A O 1
ATOM 3944 N N . ASP A 1 503 ? -30.531 5.671 24.086 1.00 91.00 503 ASP A N 1
ATOM 3945 C CA . ASP A 1 503 ? 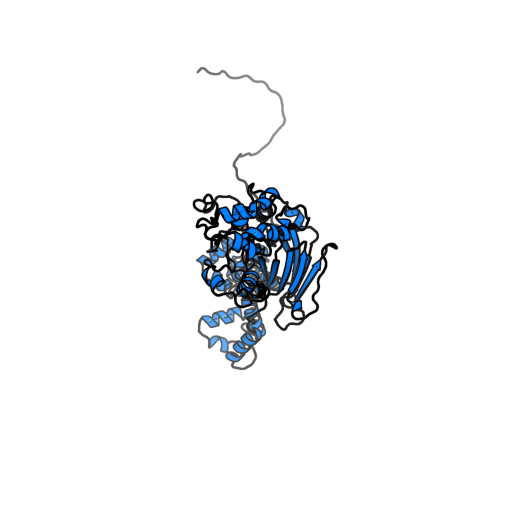-30.638 5.320 25.489 1.00 91.00 503 ASP A CA 1
ATOM 3946 C C . ASP A 1 503 ? -31.216 6.514 26.270 1.00 91.00 503 ASP A C 1
ATOM 3948 O O . ASP A 1 503 ? -31.254 7.651 25.811 1.00 91.00 503 ASP A O 1
ATOM 3952 N N . ILE A 1 504 ? -31.730 6.262 27.473 1.00 91.75 504 ILE A N 1
ATOM 3953 C CA . ILE A 1 504 ? -32.037 7.335 28.426 1.00 91.75 504 ILE A CA 1
ATOM 3954 C C . ILE A 1 504 ? -31.159 7.152 29.646 1.00 91.75 504 ILE A C 1
ATOM 3956 O O . ILE A 1 504 ? -31.270 6.162 30.373 1.00 91.75 504 ILE A O 1
ATOM 3960 N N . SER A 1 505 ? -30.322 8.149 29.904 1.00 91.69 505 SER A N 1
ATOM 3961 C CA . SER A 1 505 ? -29.533 8.227 31.127 1.00 91.69 505 SER A CA 1
ATOM 3962 C C . SER A 1 505 ? -30.380 8.686 32.332 1.00 91.69 505 SER A C 1
ATOM 3964 O O . SER A 1 505 ? -31.411 9.350 32.169 1.00 91.69 505 SER A O 1
ATOM 3966 N N . PRO A 1 506 ? -29.928 8.453 33.582 1.00 91.38 506 PRO A N 1
ATOM 3967 C CA . PRO A 1 506 ? -30.594 8.995 34.771 1.00 91.38 506 PRO A CA 1
ATOM 3968 C C . PRO A 1 506 ? -30.745 10.526 34.778 1.00 91.38 506 PRO A C 1
ATOM 3970 O O . PRO A 1 506 ? -31.577 11.057 35.507 1.00 91.38 506 PRO A O 1
ATOM 3973 N N . ARG A 1 507 ? -29.931 11.248 33.993 1.00 89.31 507 ARG A N 1
ATOM 3974 C CA . ARG A 1 507 ? -29.980 12.716 33.864 1.00 89.31 507 ARG A CA 1
ATOM 3975 C C . ARG A 1 507 ? -31.061 13.185 32.895 1.00 89.31 507 ARG A C 1
ATOM 3977 O O . ARG A 1 507 ? -31.600 14.278 33.058 1.00 89.31 507 ARG A O 1
ATOM 3984 N N . GLU A 1 508 ? -31.349 12.378 31.885 1.00 90.94 508 GLU A N 1
ATOM 3985 C CA . GLU A 1 508 ? -32.390 12.630 30.889 1.00 90.94 508 GLU A CA 1
ATOM 3986 C C . GLU A 1 508 ? -33.768 12.185 31.368 1.00 90.94 508 GLU A C 1
ATOM 3988 O O . GLU A 1 508 ? -34.796 12.740 30.967 1.00 90.94 508 GLU A O 1
ATOM 3993 N N . PHE A 1 509 ? -33.799 11.207 32.271 1.00 93.50 509 PHE A N 1
ATOM 3994 C CA . PHE A 1 509 ? -35.032 10.696 32.827 1.00 93.50 509 PHE A CA 1
ATOM 3995 C C . PHE A 1 509 ? -35.732 11.732 33.717 1.00 93.50 509 PHE A C 1
ATOM 3997 O O . PHE A 1 509 ? -35.245 12.123 34.774 1.00 93.50 509 PHE A O 1
ATOM 4004 N N . LEU A 1 510 ? -36.937 12.144 33.315 1.00 91.19 510 LEU A N 1
ATOM 4005 C CA . LEU A 1 510 ? -37.730 13.138 34.051 1.00 91.19 510 LEU A CA 1
ATOM 4006 C C . LEU A 1 510 ? -38.441 12.567 35.297 1.00 91.19 510 LEU A C 1
ATOM 4008 O O . LEU A 1 510 ? -39.059 13.320 36.051 1.00 91.19 510 LEU A O 1
ATOM 4012 N N . GLY A 1 511 ? -38.427 11.243 35.488 1.00 88.00 511 GLY A N 1
ATOM 4013 C CA . GLY A 1 511 ? -39.067 10.563 36.617 1.00 88.00 511 GLY A CA 1
ATOM 4014 C C . GLY A 1 511 ? -38.145 10.377 37.828 1.00 88.00 511 GLY A C 1
ATOM 4015 O O . GLY A 1 511 ? -37.011 10.841 37.859 1.00 88.00 511 GLY A O 1
ATOM 4016 N N . SER A 1 512 ? -38.627 9.674 38.857 1.00 91.75 512 SER A N 1
ATOM 4017 C CA . SER A 1 512 ? -37.796 9.353 40.026 1.00 91.75 512 SER A CA 1
ATOM 4018 C C . SER A 1 512 ? -36.842 8.191 39.739 1.00 91.75 512 SER A C 1
ATOM 4020 O O . SER A 1 512 ? -37.187 7.280 38.989 1.00 91.75 512 SER A O 1
ATOM 4022 N N . SER A 1 513 ? -35.682 8.163 40.404 1.00 90.75 513 SER A N 1
ATOM 4023 C CA . SER A 1 513 ? -34.711 7.059 40.276 1.00 90.75 513 SER A CA 1
ATOM 4024 C C . SER A 1 513 ? -35.339 5.686 40.561 1.00 90.75 513 SER A C 1
ATOM 4026 O O . SER A 1 513 ? -35.109 4.755 39.810 1.00 90.75 513 SER A O 1
ATOM 4028 N N . LYS A 1 514 ? -36.277 5.570 41.513 1.00 92.25 514 LYS A N 1
ATOM 4029 C CA . LYS A 1 514 ? -37.009 4.306 41.742 1.00 92.25 514 LYS A CA 1
ATOM 4030 C C . LYS A 1 514 ? -37.803 3.816 40.527 1.00 92.25 514 LYS A C 1
ATOM 4032 O O . LYS A 1 514 ? -38.041 2.621 40.390 1.00 92.25 514 LYS A O 1
ATOM 4037 N N . VAL A 1 515 ? -38.316 4.733 39.704 1.00 91.50 515 VAL A N 1
ATOM 4038 C CA . VAL A 1 515 ? -39.020 4.369 38.467 1.00 91.50 515 VAL A CA 1
ATOM 4039 C C . VAL A 1 515 ? -38.013 4.020 37.380 1.00 91.50 515 VAL A C 1
ATOM 4041 O O . VAL A 1 515 ? -38.272 3.074 36.646 1.00 91.50 515 VAL A O 1
ATOM 4044 N N . PHE A 1 516 ? -36.888 4.734 37.316 1.00 93.56 516 PHE A N 1
ATOM 4045 C CA . PHE A 1 516 ? -35.779 4.412 36.423 1.00 93.56 516 PHE A CA 1
ATOM 4046 C C . PHE A 1 516 ? -35.301 2.973 36.646 1.00 93.56 516 PHE A C 1
ATOM 4048 O O . PHE A 1 516 ? -35.432 2.158 35.742 1.00 93.56 516 PHE A O 1
ATOM 4055 N N . ASP A 1 517 ? -34.932 2.630 37.884 1.00 92.81 517 ASP A N 1
ATOM 4056 C CA . ASP A 1 517 ? -34.438 1.300 38.281 1.00 92.81 517 ASP A CA 1
ATOM 4057 C C . ASP A 1 517 ? -35.466 0.177 38.046 1.00 92.81 517 ASP A C 1
ATOM 4059 O O . ASP A 1 517 ? -35.142 -1.005 38.039 1.00 92.81 517 ASP A O 1
ATOM 4063 N N . ARG A 1 518 ? -36.752 0.525 37.915 1.00 92.38 518 ARG A N 1
ATOM 4064 C CA . ARG A 1 518 ? -37.815 -0.437 37.593 1.00 92.38 518 ARG A CA 1
ATOM 4065 C C . ARG A 1 518 ? -37.933 -0.685 36.087 1.00 92.38 518 ARG A C 1
ATOM 4067 O O . ARG A 1 518 ? -38.451 -1.730 35.689 1.00 92.38 518 ARG A O 1
ATOM 4074 N N . ILE A 1 519 ? -37.574 0.303 35.270 1.00 92.31 519 ILE A N 1
ATOM 4075 C CA . ILE A 1 519 ? -37.627 0.225 33.807 1.00 92.31 519 ILE A CA 1
ATOM 4076 C C . ILE A 1 519 ? -36.333 -0.391 33.271 1.00 92.31 519 ILE A C 1
ATOM 4078 O O . ILE A 1 519 ? -36.442 -1.286 32.434 1.00 92.31 519 ILE A O 1
ATOM 4082 N N . ASP A 1 520 ? -35.182 0.042 33.795 1.00 92.62 520 ASP A N 1
ATOM 4083 C CA . ASP A 1 520 ? -33.852 -0.550 33.596 1.00 92.62 520 ASP A CA 1
ATOM 4084 C C . ASP A 1 520 ? -33.833 -1.955 34.221 1.00 92.62 520 ASP A C 1
ATOM 4086 O O . ASP A 1 520 ? -33.670 -2.143 35.427 1.00 92.62 520 ASP A O 1
ATOM 4090 N N . ARG A 1 521 ? -34.153 -2.959 33.405 1.00 90.44 521 ARG A N 1
ATOM 4091 C CA . ARG A 1 521 ? -34.334 -4.345 33.843 1.00 90.44 521 ARG A CA 1
ATOM 4092 C C . ARG A 1 521 ? -33.030 -5.117 33.825 1.00 90.44 521 ARG A C 1
ATOM 4094 O O . ARG A 1 521 ? -32.924 -6.089 34.577 1.00 90.44 521 ARG A O 1
ATOM 4101 N N . ASP A 1 522 ? -32.111 -4.773 32.930 1.00 88.81 522 ASP A N 1
ATOM 4102 C CA . ASP A 1 522 ? -30.796 -5.406 32.894 1.00 88.81 522 ASP A CA 1
ATOM 4103 C C . ASP A 1 522 ? -29.790 -4.757 33.863 1.00 88.81 522 ASP A C 1
ATOM 4105 O O . ASP A 1 522 ? -28.757 -5.366 34.161 1.00 88.81 522 ASP A O 1
ATOM 4109 N N . GLY A 1 523 ? -30.163 -3.623 34.466 1.00 89.12 523 GLY A N 1
ATOM 4110 C CA . GLY A 1 523 ? -29.422 -2.945 35.522 1.00 89.12 523 GLY A CA 1
ATOM 4111 C C . GLY A 1 523 ? -28.151 -2.283 35.004 1.00 89.12 523 GLY A C 1
ATOM 4112 O O . GLY A 1 523 ? -27.191 -2.130 35.767 1.00 89.12 523 GLY A O 1
ATOM 4113 N N . ASP A 1 524 ? -28.095 -1.955 33.712 1.00 87.69 524 ASP A N 1
ATOM 4114 C CA . ASP A 1 524 ? -26.926 -1.347 33.083 1.00 87.69 524 ASP A CA 1
ATOM 4115 C C . ASP A 1 524 ? -26.839 0.178 33.290 1.00 87.69 524 ASP A C 1
ATOM 4117 O O . ASP A 1 524 ? -25.853 0.820 32.892 1.00 87.69 524 ASP A O 1
ATOM 4121 N N . GLY A 1 525 ? -27.831 0.747 33.984 1.00 89.88 525 GLY A N 1
ATOM 4122 C CA . GLY A 1 525 ? -27.919 2.152 34.343 1.00 89.88 525 GLY A CA 1
ATOM 4123 C C . GLY A 1 525 ? -28.319 3.048 33.175 1.00 89.88 525 GLY A C 1
ATOM 4124 O O . GLY A 1 525 ? -27.973 4.236 33.211 1.00 89.88 525 GLY A O 1
ATOM 4125 N N . LEU A 1 526 ? -28.941 2.493 32.136 1.00 92.69 526 LEU A N 1
ATOM 4126 C CA . LEU A 1 526 ? -29.557 3.154 30.987 1.00 92.69 526 LEU A CA 1
ATOM 4127 C C . LEU A 1 526 ? -30.926 2.509 30.743 1.00 92.69 526 LEU A C 1
ATOM 4129 O O . LEU A 1 526 ? -31.183 1.397 31.177 1.00 92.69 526 LEU A O 1
ATOM 4133 N N . ILE A 1 527 ? -31.824 3.213 30.061 1.00 92.06 527 ILE A N 1
ATOM 4134 C CA . ILE A 1 527 ? -33.062 2.606 29.559 1.00 92.06 527 ILE A CA 1
ATOM 4135 C C . ILE A 1 527 ? -32.943 2.490 28.047 1.00 92.06 527 ILE A C 1
ATOM 4137 O O . ILE A 1 527 ? -32.796 3.517 27.386 1.00 92.06 527 ILE A O 1
ATOM 4141 N N . ASP A 1 528 ? -33.066 1.277 27.504 1.00 90.44 528 ASP A N 1
ATOM 4142 C CA . ASP A 1 528 ? -33.082 1.046 26.053 1.00 90.44 528 ASP A CA 1
ATOM 4143 C C . ASP A 1 528 ? -34.513 1.017 25.458 1.00 90.44 528 ASP A C 1
ATOM 4145 O O . ASP A 1 528 ? -35.531 1.031 26.165 1.00 90.44 528 ASP A O 1
ATOM 4149 N N . HIS A 1 529 ? -34.627 0.953 24.124 1.00 88.94 529 HIS A N 1
ATOM 4150 C CA . HIS A 1 529 ? -35.923 0.862 23.425 1.00 88.94 529 HIS A CA 1
ATOM 4151 C C . HIS A 1 529 ? -36.797 -0.315 23.892 1.00 88.94 529 HIS A C 1
ATOM 4153 O O . HIS A 1 529 ? -38.026 -0.199 23.951 1.00 88.94 529 HIS A O 1
ATOM 4159 N N . ALA A 1 530 ? -36.195 -1.468 24.188 1.00 86.94 530 ALA A N 1
ATOM 4160 C CA . ALA A 1 530 ? -36.928 -2.674 24.552 1.00 86.94 530 ALA A CA 1
ATOM 4161 C C . ALA A 1 530 ? -37.481 -2.574 25.978 1.00 86.94 530 ALA A C 1
ATOM 4163 O O . ALA A 1 530 ? -38.610 -2.997 26.248 1.00 86.94 530 ALA A O 1
ATOM 4164 N N . GLU A 1 531 ? -36.708 -2.000 26.889 1.00 90.62 531 GLU A N 1
ATOM 4165 C CA . GLU A 1 531 ? -37.119 -1.708 28.257 1.00 90.62 531 GLU A CA 1
ATOM 4166 C C . GLU A 1 531 ? -38.215 -0.653 28.304 1.00 90.62 531 GLU A C 1
ATOM 4168 O O . GLU A 1 531 ? -39.254 -0.870 28.942 1.00 90.62 531 GLU A O 1
ATOM 4173 N N . ALA A 1 532 ? -38.037 0.425 27.537 1.00 88.75 532 ALA A N 1
ATOM 4174 C CA . ALA A 1 532 ? -39.024 1.478 27.379 1.00 88.75 532 ALA A CA 1
ATOM 4175 C C . ALA A 1 532 ? -40.340 0.950 26.795 1.00 88.75 532 ALA A C 1
ATOM 4177 O O . ALA A 1 532 ? -41.415 1.248 27.322 1.00 88.75 532 ALA A O 1
ATOM 4178 N N . GLY A 1 533 ? -40.273 0.120 25.747 1.00 84.81 533 GLY A N 1
ATOM 4179 C CA . GLY A 1 533 ? -41.443 -0.516 25.136 1.00 84.81 533 GLY A CA 1
ATOM 4180 C C . GLY A 1 533 ? -42.235 -1.352 26.142 1.00 84.81 533 GLY A C 1
ATOM 4181 O O . GLY A 1 533 ? -43.438 -1.166 26.304 1.00 84.81 533 GLY A O 1
ATOM 4182 N N . LYS A 1 534 ? -41.542 -2.183 26.925 1.00 82.88 534 LYS A N 1
ATOM 4183 C CA . LYS A 1 534 ? -42.153 -2.998 27.989 1.00 82.88 534 LYS A CA 1
ATOM 4184 C C . LYS A 1 534 ? -42.667 -2.186 29.186 1.00 82.88 534 LYS A C 1
ATOM 4186 O O . LYS A 1 534 ? -43.371 -2.744 30.025 1.00 82.88 534 LYS A O 1
ATOM 4191 N N . ALA A 1 535 ? -42.265 -0.925 29.335 1.00 79.88 535 ALA A N 1
ATOM 4192 C CA . ALA A 1 535 ? -42.803 -0.012 30.343 1.00 79.88 535 ALA A CA 1
ATOM 4193 C C . ALA A 1 535 ? -44.044 0.749 29.837 1.00 79.88 535 ALA A C 1
ATOM 4195 O O . ALA A 1 535 ? -44.879 1.160 30.641 1.00 79.88 535 ALA A O 1
ATOM 4196 N N . GLY A 1 536 ? -44.179 0.917 28.515 1.00 63.31 536 GLY A N 1
ATOM 4197 C CA . GLY A 1 536 ? -45.303 1.593 27.859 1.00 63.31 536 GLY A CA 1
ATOM 4198 C C . GLY A 1 536 ? -46.608 0.789 27.803 1.00 63.31 536 GLY A C 1
ATOM 4199 O O . GLY A 1 536 ? -47.668 1.399 27.687 1.00 63.31 536 GLY A O 1
ATOM 4200 N N . ASP A 1 537 ? -46.544 -0.538 27.949 1.00 53.16 537 ASP A N 1
ATOM 4201 C CA . ASP A 1 537 ? -47.715 -1.437 27.972 1.00 53.16 537 ASP A CA 1
ATOM 4202 C C . ASP A 1 537 ? -48.469 -1.445 29.320 1.00 53.16 537 ASP A C 1
ATOM 4204 O O . ASP A 1 537 ? -49.460 -2.152 29.489 1.00 53.16 537 ASP A O 1
ATOM 4208 N N . GLY A 1 538 ? -48.026 -0.644 30.294 1.00 44.38 538 GLY A N 1
ATOM 4209 C CA . GLY A 1 538 ? -48.719 -0.437 31.566 1.00 44.38 538 GLY A CA 1
ATOM 4210 C C . GLY A 1 538 ? -49.671 0.756 31.516 1.00 44.38 538 GLY A C 1
ATOM 4211 O O . GLY A 1 538 ? -49.355 1.809 32.074 1.00 44.38 538 GLY A O 1
ATOM 4212 N N . ARG A 1 539 ? -50.824 0.603 30.859 1.00 34.09 539 ARG A N 1
ATOM 4213 C CA . ARG A 1 539 ? -51.988 1.480 31.051 1.00 34.09 539 ARG A CA 1
ATOM 4214 C C . ARG A 1 539 ? -53.187 0.695 31.538 1.00 34.09 539 ARG A C 1
ATOM 4216 O O . ARG A 1 539 ? -53.490 -0.337 30.906 1.00 34.09 539 ARG A O 1
#

Radius of gyration: 34.59 Å; chains: 1; bounding box: 138×62×94 Å

pLDDT: mean 72.14, std 19.41, range [22.27, 94.06]

Sequence (539 aa):
MPTHARLLVCVCCASMLPFTTAVEAGEEEGAAAKVRPDDDPPKGKVRLLLLAPTGPLVIEAAITIGGRPFHVVQEQFIDEVLEAADSNGDGKGTWEEAIKNPRLAFGRLGWRLRNAGRRFQLMKSCDRNGNGMVERDEARLLMEAAGDGPAFRLQELHRIRNGSEIDQLLDLNQDRVLSKPELTNAEDRLKSRDTNNNDWLESRELPLFINRNLGRRTIDRTGIPGLTPTGGPRVLHRLGPTVNVAVIEAQMMLVYGKKHDVSRFQTATPHFIVRASLGERDQAGRGIEVTSSIPELKNRTSTDPESALAAELSLSGTKLRFAIGVVNRRPPDFDDLARREMTLRDEDGNGVLEGGELDALANTALAQAYGRWDSNRDGRVTLTEIKADYRREHAVRWSQAEVTTAAEIPTLFQLVDLNGDQRLSLREMRGARRQILKLDEDGDGAIKPEERHGRITIVFSRAHEKYSTDVFRIQQVKRATASRKEGNPPKWFLRMDRNHDNDISPREFLGSSKVFDRIDRDGDGLIDHAEAGKAGDGR